Protein AF-A0A7S2SNR3-F1 (afdb_monomer)

InterPro domains:
  IPR004859 Xrn1, N-terminal [PF03159] (2-90)
  IPR027073 5'-3' exoribonuclease [PTHR12341] (1-411)
  IPR041412 Xrn1, helical domain [PF17846] (142-228)
  IPR041412 Xrn1, helical domain [PF17846] (236-415)

Foldseek 3Di:
DVVLVVVVVVVVQCLQFPPVCLQVFPKDKDDDPLADDDPLLVVLQVLVVCCVPPPPDDLPDAAEAEDDDPCNLLLQLLSVRQHYKYKYFPPPPDDDDDDDDDDDPVPDDPVRMDMDTSNVVLVVLCVLLVVQCPVVVAVADDDSSLSSLLLSLLVVLLDDPFDAHALLHHVVVVNSVVLVVLCSVCCRVLSDGQDDQLDGPLVSVLVSLVVSLVCVLVSQLVVCVVVVNVQSNDPVRVQQVCCCVFVVDHPVVVVVLVVLLLLNVLSSSQVSCCSNPRGQAQPDGRQGLHHHHSVSSPPRPPRDYDYDRDDHAFPQLVCLQPDALVVLVVHAPLSSCLCPPPPRLQVQQRDPDWDWACSPPDDRVNTRTDGHHGDPVSSVVSVVPDPCVPRPDPVNVVSRHRDDMDMDTRPNPDDRVVVVVVVVPDD

Radius of gyration: 25.83 Å; Cα contacts (8 Å, |Δi|>4): 485; chains: 1; bounding box: 55×64×87 Å

pLDDT: mean 90.7, std 10.76, range [38.12, 98.06]

Organism: NCBI:txid1034831

Solvent-accessible surface area (backbone atoms only — not comparable to full-atom values): 25381 Å² total; per-residue (Å²): 105,75,66,52,55,50,48,56,54,49,50,54,50,39,34,55,61,35,66,68,38,16,77,67,52,48,72,42,77,48,74,45,93,44,31,87,70,56,72,67,56,51,52,51,48,48,52,57,50,40,66,75,70,41,90,83,62,50,91,79,54,73,48,74,48,77,58,87,62,72,62,57,58,47,49,52,56,68,67,69,56,64,42,33,31,38,36,30,71,61,76,78,81,78,86,63,101,76,70,78,77,82,76,59,76,94,69,67,53,78,88,48,47,46,77,48,54,49,47,57,53,54,49,51,54,51,61,74,52,50,80,55,67,39,70,92,83,32,91,63,84,86,51,68,70,55,52,48,51,35,49,46,55,56,49,50,56,50,43,51,98,75,49,61,33,33,84,77,41,38,72,93,80,43,37,60,59,52,51,53,51,52,50,62,69,40,37,77,76,59,73,52,69,44,43,61,82,50,45,70,39,38,69,49,42,34,56,54,38,52,63,61,31,70,50,39,58,61,42,34,34,51,48,11,60,75,72,69,33,68,52,38,32,32,87,91,37,22,66,48,47,45,39,34,74,77,72,69,37,59,79,84,49,54,66,58,56,52,47,47,41,50,47,50,54,40,46,54,40,45,52,34,26,34,64,73,75,33,84,52,37,58,72,70,74,60,96,59,91,64,50,55,57,52,80,65,52,57,84,50,72,79,68,81,78,87,72,65,45,70,65,76,70,42,60,59,55,45,48,63,76,68,53,56,53,94,55,30,84,82,46,58,70,77,64,27,43,39,38,69,35,85,85,30,96,47,22,82,59,41,63,95,74,73,58,72,41,42,86,88,49,90,50,77,92,64,29,49,71,62,68,63,80,77,57,61,69,60,50,53,58,58,54,71,72,54,56,63,85,77,75,38,53,76,68,58,55,59,67,37,45,78,51,68,71,46,80,45,72,23,63,71,83,67,72,44,62,74,55,54,57,52,62,73,67,58,134

Sequence (427 aa):
HKLSLAFVKWIDFKCKNDPFWRSNGAQVIFSGPDVPGEGEHKVMEYVRRARETDEDWSPRLRHVFYGLDADLIMLSLVTHEKNFMLLREKMSVRHGRGGKAPKDPGNYGREDFELLEISLLRKMLSLQFKDLENPEKYTFKLELERLIDDFVFICMLIGNDFLPHLPHLDIADGSLNLMMTTYKDLLPVMGGYLTDKTSIHLPRFELFIREIARYEEAYWARRGREEKDPMLADPETYKDHYYQTKLGWAPEQQAERRALVRDYIAGLYWVLEYYHYGVGSWDWYFPHLYAPLATDLVDLAEIDVDFNRGTPFTPLMQLLSVLPAQSGQLLPAPYRELMTDELSPLARFYPGDFETDLNGKRNSWESVVRIPFLDEEAMMSALDLIDHKRELTPQERLRNLPGREHSFVPDSSAAPEEEQRKSSASP

Nearest PDB structures (foldseek):
  7opk-assembly1_A  TM=9.231E-01  e=7.416E-33  Thermochaetoides thermophila DSM 1495
  9exs-assembly1_B  TM=9.326E-01  e=1.822E-32  Thermochaetoides thermophila
  3fqd-assembly1_A  TM=8.651E-01  e=4.858E-33  Schizosaccharomyces pombe
  5fir-assembly4_G  TM=9.047E-01  e=8.653E-31  Caenorhabditis elegans
  2y35-assembly1_A  TM=9.178E-01  e=4.567E-29  Drosophila melanogaster

Secondary structure (DSSP, 8-state):
-HHHHHHHHHHHHHHHH-HHHHHTT--EEE--TTSSS-HHHHHHHHHHHHHHH-TT--TT--EEEE-S-SHHHHHHHHTT-SSEEEEEE------STTPPPPPPGGG--GGGEEEEEHHHHHHHHHHHTGGGG-TTT--PPP-HHHHHHHHHHHHHHH--SSSPPPTT--GGGTHHHHHHHHHHHHHHHHTS-SEETTEE-HHHHHHHHHHHGGGHHHHHHHHHHHHT-HHHH-TTTHHHHHHHHHH---TT-HHHHHHHHHHHHHHHHHHHHHHHTS-S-SS-----SSPPPGGG---GGG---------PPPHHHHHHHH--GGGGGGS-HHHHHHHH-TTSTTGGGS-SS-EEE-TT-SSGGGSEEE-PPP-HHHHHHHHHTS-TTTTS-HHHHHHTS----EEE---SSS--HHHHHHHTT--

Mean predicted aligned error: 6.42 Å

Structure (mmCIF, N/CA/C/O backbone):
data_AF-A0A7S2SNR3-F1
#
_entry.id   AF-A0A7S2SNR3-F1
#
loop_
_atom_site.group_PDB
_atom_site.id
_atom_site.type_symbol
_atom_site.label_atom_id
_atom_site.label_alt_id
_atom_site.label_comp_id
_atom_site.label_asym_id
_atom_site.label_entity_id
_atom_site.label_seq_id
_atom_site.pdbx_PDB_ins_code
_atom_site.Cartn_x
_atom_site.Cartn_y
_atom_site.Cartn_z
_atom_site.occupancy
_atom_site.B_iso_or_equiv
_atom_site.auth_seq_id
_atom_site.auth_comp_id
_atom_site.auth_asym_id
_atom_site.auth_atom_id
_atom_site.pdbx_PDB_model_num
ATOM 1 N N . HIS A 1 1 ? -13.025 -7.528 19.285 1.00 84.44 1 HIS A N 1
ATOM 2 C CA . HIS A 1 1 ? -14.145 -7.350 20.242 1.00 84.44 1 HIS A CA 1
ATOM 3 C C . HIS A 1 1 ? -13.712 -7.218 21.708 1.00 84.44 1 HIS A C 1
ATOM 5 O O . HIS A 1 1 ? -13.849 -6.128 22.243 1.00 84.44 1 HIS A O 1
ATOM 11 N N . LYS A 1 2 ? -13.182 -8.262 22.383 1.00 91.19 2 LYS A N 1
ATOM 12 C CA . LYS A 1 2 ? -12.791 -8.165 23.815 1.00 91.19 2 LYS A CA 1
ATOM 13 C C . LYS A 1 2 ? -11.826 -7.002 24.089 1.00 91.19 2 LYS A C 1
ATOM 15 O O . LYS A 1 2 ? -12.034 -6.250 25.034 1.00 91.19 2 LYS A O 1
ATOM 20 N N . LEU A 1 3 ? -10.824 -6.843 23.223 1.00 93.44 3 LEU A N 1
ATOM 21 C CA . LEU A 1 3 ? -9.868 -5.740 23.287 1.00 93.44 3 LEU A CA 1
ATOM 22 C C . LEU A 1 3 ? -10.548 -4.372 23.098 1.00 93.44 3 LEU A C 1
ATOM 24 O O . LEU A 1 3 ? -10.336 -3.485 23.914 1.00 93.44 3 LEU A O 1
ATOM 28 N N . SER A 1 4 ? -11.433 -4.226 22.104 1.00 93.62 4 SER A N 1
ATOM 29 C CA . SER A 1 4 ? -12.204 -2.992 21.871 1.00 93.62 4 SER A CA 1
ATOM 30 C C . SER A 1 4 ? -13.015 -2.574 23.104 1.00 93.62 4 SER A C 1
ATOM 32 O O . SER A 1 4 ? -12.967 -1.425 23.527 1.00 93.62 4 SER A O 1
ATOM 34 N N . LEU A 1 5 ? -13.707 -3.527 23.736 1.00 92.50 5 LEU A N 1
ATOM 35 C CA . LEU A 1 5 ? -14.449 -3.303 24.982 1.00 92.50 5 LEU A CA 1
ATOM 36 C C . LEU A 1 5 ? -13.543 -2.872 26.139 1.00 92.50 5 LEU A C 1
ATOM 38 O O . LEU A 1 5 ? -13.933 -2.018 26.934 1.00 92.50 5 LEU A O 1
ATOM 42 N N . ALA A 1 6 ? -12.360 -3.478 26.257 1.00 96.19 6 ALA A N 1
ATOM 43 C CA . ALA A 1 6 ? -11.388 -3.104 27.276 1.00 96.19 6 ALA A CA 1
ATOM 44 C C . ALA A 1 6 ? -10.879 -1.672 27.057 1.00 96.19 6 ALA A C 1
ATOM 46 O O . ALA A 1 6 ? -10.858 -0.903 28.014 1.00 96.19 6 ALA A O 1
ATOM 47 N N . PHE A 1 7 ? -10.564 -1.292 25.814 1.00 96.31 7 PHE A N 1
ATOM 48 C CA . PHE A 1 7 ? -10.164 0.075 25.470 1.00 96.31 7 PHE A CA 1
ATOM 49 C C . PHE A 1 7 ? -11.259 1.091 25.770 1.00 96.31 7 PHE A C 1
ATOM 51 O O . PHE A 1 7 ? -10.988 2.059 26.467 1.00 96.31 7 PHE A O 1
ATOM 58 N N . VAL A 1 8 ? -12.498 0.852 25.337 1.00 95.62 8 VAL A N 1
ATOM 59 C CA . VAL A 1 8 ? -13.622 1.762 25.613 1.00 95.62 8 VAL A CA 1
ATOM 60 C C . VAL A 1 8 ? -13.797 1.988 27.118 1.00 95.62 8 VAL A C 1
ATOM 62 O O . VAL A 1 8 ? -13.916 3.128 27.559 1.00 95.62 8 VAL A O 1
ATOM 65 N N . LYS A 1 9 ? -13.749 0.920 27.925 1.00 96.12 9 LYS A N 1
ATOM 66 C CA . LYS A 1 9 ? -13.836 1.029 29.392 1.00 96.12 9 LYS A CA 1
ATOM 67 C C . LYS A 1 9 ? -12.638 1.757 29.997 1.00 96.12 9 LYS A C 1
ATOM 69 O O . LYS A 1 9 ? -12.800 2.516 30.945 1.00 96.12 9 LYS A O 1
ATOM 74 N N . TRP A 1 10 ? -11.441 1.502 29.480 1.00 96.31 10 TRP A N 1
ATOM 75 C CA . TRP A 1 10 ? -10.216 2.123 29.967 1.00 96.31 10 TRP A CA 1
ATOM 76 C C . TRP A 1 10 ? -10.160 3.619 29.636 1.00 96.31 10 TRP A C 1
ATOM 78 O O . TRP A 1 10 ? -9.811 4.411 30.507 1.00 96.31 10 TRP A O 1
ATOM 88 N N . ILE A 1 11 ? -10.569 4.014 28.427 1.00 95.75 11 ILE A N 1
ATOM 89 C CA . ILE A 1 11 ? -10.675 5.417 28.006 1.00 95.75 11 ILE A CA 1
ATOM 90 C C . ILE A 1 11 ? -11.712 6.141 28.869 1.00 95.75 11 ILE A C 1
ATOM 92 O O . ILE A 1 11 ? -11.394 7.179 29.440 1.00 95.75 11 ILE A O 1
ATOM 96 N N . ASP A 1 12 ? -12.907 5.568 29.051 1.00 94.06 12 ASP A N 1
ATOM 97 C CA . ASP A 1 12 ? -13.941 6.137 29.930 1.00 94.06 12 ASP A CA 1
ATOM 98 C C . ASP A 1 12 ? -13.426 6.327 31.368 1.00 94.06 12 ASP A C 1
ATOM 100 O O . ASP A 1 12 ? -13.570 7.398 31.961 1.00 94.06 12 ASP A O 1
ATOM 104 N N . PHE A 1 13 ? -12.733 5.319 31.908 1.00 94.12 13 PHE A N 1
ATOM 105 C CA . PHE A 1 13 ? -12.091 5.416 33.216 1.00 94.12 13 PHE A CA 1
ATOM 106 C C . PHE A 1 13 ? -11.055 6.550 33.271 1.00 94.12 13 PHE A C 1
ATOM 108 O O . PHE A 1 13 ? -11.032 7.305 34.247 1.00 94.12 13 PHE A O 1
ATOM 115 N N . LYS A 1 14 ? -10.221 6.700 32.235 1.00 93.44 14 LYS A N 1
ATOM 116 C CA . LYS A 1 14 ? -9.217 7.768 32.132 1.00 93.44 14 LYS A CA 1
ATOM 117 C C . LYS A 1 14 ? -9.850 9.153 32.044 1.00 93.44 14 LYS A C 1
ATOM 119 O O . LYS A 1 14 ? -9.455 10.029 32.806 1.00 93.44 14 LYS A O 1
ATOM 124 N N . CYS A 1 15 ? -10.877 9.337 31.219 1.00 91.75 15 CYS A N 1
ATOM 125 C CA . CYS A 1 15 ? -11.609 10.601 31.118 1.00 91.75 15 CYS A CA 1
ATOM 126 C C . CYS A 1 15 ? -12.221 11.039 32.462 1.00 91.75 15 CYS A C 1
ATOM 128 O O . CYS A 1 15 ? -12.298 12.236 32.733 1.00 91.75 15 CYS A O 1
ATOM 130 N N . LYS A 1 16 ? -12.623 10.093 33.322 1.0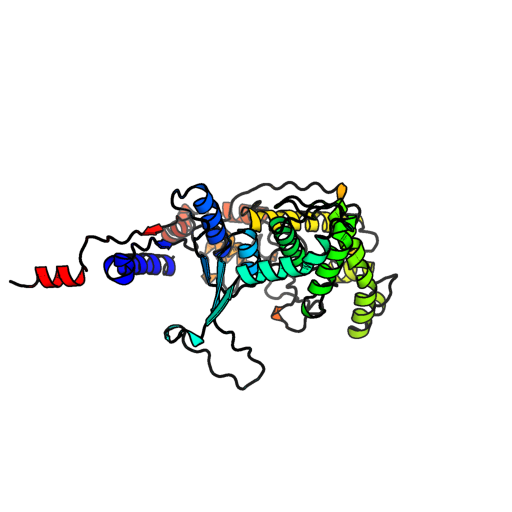0 89.38 16 LYS A N 1
ATOM 131 C CA . LYS A 1 16 ? -13.212 10.380 34.644 1.00 89.38 16 LYS A CA 1
ATOM 132 C C . LYS A 1 16 ? -12.176 10.636 35.740 1.00 89.38 16 LYS A C 1
ATOM 134 O O . LYS A 1 16 ? -12.384 11.506 36.591 1.00 89.38 16 LYS A O 1
ATOM 139 N N . ASN A 1 17 ? -11.071 9.892 35.728 1.00 90.12 17 ASN A N 1
ATOM 140 C CA . ASN A 1 17 ? -10.159 9.807 36.873 1.00 90.12 17 ASN A CA 1
ATOM 141 C C . ASN A 1 17 ? -8.778 10.430 36.642 1.00 90.12 17 ASN A C 1
ATOM 143 O O . ASN A 1 17 ? -8.084 10.698 37.616 1.00 90.12 17 ASN A O 1
ATOM 147 N N . ASP A 1 18 ? -8.356 10.669 35.397 1.00 90.75 18 ASP A N 1
ATOM 148 C CA . ASP A 1 18 ? -7.027 11.208 35.098 1.00 90.75 18 ASP A CA 1
ATOM 149 C C . ASP A 1 18 ? -7.038 12.755 35.101 1.00 90.75 18 ASP A C 1
ATOM 151 O O . ASP A 1 18 ? -7.660 13.370 34.224 1.00 90.75 18 ASP A O 1
ATOM 155 N N . PRO A 1 19 ? -6.360 13.427 36.059 1.00 89.81 19 PRO A N 1
ATOM 156 C CA . PRO A 1 19 ? -6.393 14.886 36.165 1.00 89.81 19 PRO A CA 1
ATOM 157 C C . PRO A 1 19 ? -5.798 15.590 34.945 1.00 89.81 19 PRO A C 1
ATOM 159 O O . PRO A 1 19 ? -6.198 16.712 34.628 1.00 89.81 19 PRO A O 1
ATOM 162 N N . PHE A 1 20 ? -4.861 14.950 34.238 1.00 89.19 20 PHE A N 1
ATOM 163 C CA . PHE A 1 20 ? -4.236 15.538 33.057 1.00 89.19 20 PHE A CA 1
ATOM 164 C C . PHE A 1 20 ? -5.219 15.590 31.884 1.00 89.19 20 PHE A C 1
ATOM 166 O O . PHE A 1 20 ? -5.322 16.615 31.216 1.00 89.19 20 PHE A O 1
ATOM 173 N N . TRP A 1 21 ? -5.997 14.526 31.675 1.00 90.75 21 TRP A N 1
ATOM 174 C CA . TRP A 1 21 ? -6.984 14.465 30.591 1.00 90.75 21 TRP A CA 1
ATOM 175 C C . TRP A 1 21 ? -8.111 15.475 30.813 1.00 90.75 21 TRP A C 1
ATOM 177 O O . TRP A 1 21 ? -8.549 16.142 29.879 1.00 90.75 21 TRP A O 1
ATOM 187 N N . ARG A 1 22 ? -8.527 15.641 32.071 1.00 86.38 22 ARG A N 1
ATOM 188 C CA . ARG A 1 22 ? -9.596 16.567 32.460 1.00 86.38 22 ARG A CA 1
ATOM 189 C C . ARG A 1 22 ? -9.177 18.028 32.414 1.00 86.38 22 ARG A C 1
ATOM 191 O O . ARG A 1 22 ? -9.913 18.847 31.878 1.00 86.38 22 ARG A O 1
ATOM 198 N N . SER A 1 23 ? -8.003 18.354 32.952 1.00 85.31 23 SER A N 1
ATOM 199 C CA . SER A 1 23 ? -7.525 19.744 32.997 1.00 85.31 23 SER A CA 1
ATOM 200 C C . SER A 1 23 ? -7.215 20.313 31.611 1.00 85.31 23 SER A C 1
ATOM 202 O O . SER A 1 23 ? -7.355 21.515 31.413 1.00 85.31 23 SER A O 1
ATOM 204 N N . ASN A 1 24 ? -6.857 19.459 30.647 1.00 84.44 24 ASN A N 1
ATOM 205 C CA . ASN A 1 24 ? -6.594 19.858 29.262 1.00 84.44 24 ASN A CA 1
ATOM 206 C C . ASN A 1 24 ? -7.792 19.649 28.319 1.00 84.44 24 ASN A C 1
ATOM 208 O O . ASN A 1 24 ? -7.663 19.934 27.133 1.00 84.44 24 ASN A O 1
ATOM 212 N N . GLY A 1 25 ? -8.931 19.135 28.809 1.00 84.44 25 GLY A N 1
ATOM 213 C CA . GLY A 1 25 ? -10.114 18.871 27.979 1.00 84.44 25 GLY A CA 1
ATOM 214 C C . GLY A 1 25 ? -9.835 17.937 26.796 1.00 84.44 25 GLY A C 1
ATOM 215 O O . GLY A 1 25 ? -10.341 18.168 25.704 1.00 84.44 25 GLY A O 1
ATOM 216 N N . ALA A 1 26 ? -8.994 16.916 26.988 1.00 86.38 26 ALA A N 1
ATOM 217 C CA . ALA A 1 26 ? -8.506 16.070 25.902 1.00 86.38 26 ALA A CA 1
ATOM 218 C C . ALA A 1 26 ? -9.646 15.259 25.265 1.00 86.38 26 ALA A C 1
ATOM 220 O O . ALA A 1 26 ? -10.080 14.250 25.824 1.00 86.38 26 ALA A O 1
ATOM 221 N N . GLN A 1 27 ? -10.116 15.683 24.091 1.00 90.38 27 GLN A N 1
ATOM 222 C CA . GLN A 1 27 ? -11.060 14.904 23.297 1.00 90.38 27 GLN A CA 1
ATOM 223 C C . GLN A 1 27 ? -10.370 13.648 22.765 1.00 90.38 27 GLN A C 1
ATOM 225 O O . GLN A 1 27 ? -9.281 13.712 22.195 1.00 90.38 27 GLN A O 1
ATOM 230 N N . VAL A 1 28 ? -11.008 12.497 22.960 1.00 94.06 28 VAL A N 1
ATOM 231 C CA . VAL A 1 28 ? -10.442 11.196 22.596 1.00 94.06 28 VAL A CA 1
ATOM 232 C C . VAL A 1 28 ? -11.408 10.485 21.668 1.00 94.06 28 VAL A C 1
ATOM 234 O O . VAL A 1 28 ? -12.591 10.351 21.976 1.00 94.06 28 VAL A O 1
ATOM 237 N N . ILE A 1 29 ? -10.895 10.005 20.539 1.00 95.75 29 ILE A N 1
ATOM 238 C CA . ILE A 1 29 ? -11.653 9.224 19.563 1.00 95.75 29 ILE A CA 1
ATOM 239 C C . ILE A 1 29 ? -11.056 7.822 19.509 1.00 95.75 29 ILE A C 1
ATOM 241 O O . ILE A 1 29 ? -9.844 7.652 19.397 1.00 95.75 29 ILE A O 1
ATOM 245 N N . PHE A 1 30 ? -11.913 6.810 19.604 1.00 96.94 30 PHE A N 1
ATOM 246 C CA . PHE A 1 30 ? -11.541 5.408 19.470 1.00 96.94 30 PHE A CA 1
ATOM 247 C C . PHE A 1 30 ? -12.221 4.800 18.242 1.00 96.94 30 PHE A C 1
ATOM 249 O O . PHE A 1 30 ? -13.449 4.691 18.197 1.00 96.94 30 PHE A O 1
ATOM 256 N N . SER A 1 31 ? -11.408 4.374 17.274 1.00 97.12 31 SER A N 1
ATOM 257 C CA . SER A 1 31 ? -11.841 3.692 16.052 1.00 97.12 31 SER A CA 1
ATOM 258 C C . SER A 1 31 ? -11.360 2.238 16.078 1.00 97.12 31 SER A C 1
ATOM 260 O O . SER A 1 31 ? -10.183 1.948 15.868 1.00 97.12 31 SER A O 1
ATOM 262 N N . GLY A 1 32 ? -12.266 1.319 16.424 1.00 94.81 32 GLY A N 1
ATOM 263 C CA . GLY A 1 32 ? -11.963 -0.101 16.622 1.00 94.81 32 GLY A CA 1
ATOM 264 C C . GLY A 1 32 ? -11.753 -0.897 15.323 1.00 94.81 32 GLY A C 1
ATOM 265 O O . GLY A 1 32 ? -11.912 -0.353 14.231 1.00 94.81 32 GLY A O 1
ATOM 266 N N . PRO A 1 33 ? -11.427 -2.203 15.423 1.00 93.19 33 PRO A N 1
ATOM 267 C CA . PRO A 1 33 ? -11.282 -3.099 14.266 1.00 93.19 33 PRO A CA 1
ATOM 268 C C . PRO A 1 33 ? -12.613 -3.418 13.570 1.00 93.19 33 PRO A C 1
ATOM 270 O O . PRO A 1 33 ? -12.631 -3.998 12.497 1.00 93.19 33 PRO A O 1
ATOM 273 N N . ASP A 1 34 ? -13.733 -3.100 14.212 1.00 91.06 34 ASP A N 1
ATOM 274 C CA . ASP A 1 34 ? -15.079 -3.186 13.659 1.00 91.06 34 ASP A CA 1
ATOM 275 C C . ASP A 1 34 ? -15.426 -1.985 12.764 1.00 91.06 34 ASP A C 1
ATOM 277 O O . ASP A 1 34 ? -16.389 -2.061 12.009 1.00 91.06 34 ASP A O 1
ATOM 281 N N . VAL A 1 35 ? -14.647 -0.897 12.804 1.00 95.38 35 VAL A N 1
ATOM 282 C CA . VAL A 1 35 ? -14.761 0.221 11.855 1.00 95.38 35 VAL A CA 1
ATOM 283 C C . VAL A 1 35 ? -13.854 -0.070 10.649 1.00 95.38 35 VAL A C 1
ATOM 285 O O . VAL A 1 35 ? -12.636 -0.139 10.859 1.00 95.38 35 VAL A O 1
ATOM 288 N N . PRO A 1 36 ? -14.409 -0.234 9.429 1.00 95.25 36 PRO A N 1
ATOM 289 C CA . PRO A 1 36 ? -13.635 -0.567 8.232 1.00 95.25 36 PRO A CA 1
ATOM 290 C C . PRO A 1 36 ? -12.531 0.445 7.923 1.00 95.25 36 PRO A C 1
ATOM 292 O O . PRO A 1 36 ? -12.701 1.640 8.160 1.00 95.25 36 PRO A O 1
ATOM 295 N N . GLY A 1 37 ? -11.432 -0.046 7.354 1.00 94.38 37 GLY A N 1
ATOM 296 C CA . GLY A 1 37 ? -10.263 0.751 6.986 1.00 94.38 37 GLY A CA 1
ATOM 297 C C . GLY A 1 37 ? -9.075 0.534 7.919 1.00 94.38 37 GLY A C 1
ATOM 298 O O . GLY A 1 37 ? -9.225 0.268 9.119 1.00 94.38 37 GLY A O 1
ATOM 299 N N . GLU A 1 38 ? -7.880 0.648 7.350 1.00 95.44 38 GLU A N 1
ATOM 300 C CA . GLU A 1 38 ? -6.626 0.515 8.081 1.00 95.44 38 GLU A CA 1
ATOM 301 C C . GLU A 1 38 ? -6.442 1.652 9.084 1.00 95.44 38 GLU A C 1
ATOM 303 O O . GLU A 1 38 ? -6.943 2.764 8.905 1.00 95.44 38 GLU A O 1
ATOM 308 N N . GLY A 1 39 ? -5.737 1.369 10.182 1.00 95.12 39 GLY A N 1
ATOM 309 C CA . GLY A 1 39 ? -5.590 2.322 11.282 1.00 95.12 39 GLY A CA 1
ATOM 310 C C . GLY A 1 39 ? -5.009 3.659 10.823 1.00 95.12 39 GLY A C 1
ATOM 311 O O . GLY A 1 39 ? -5.530 4.711 11.191 1.00 95.12 39 GLY A O 1
ATOM 312 N N . GLU A 1 40 ? -3.978 3.615 9.982 1.00 95.44 40 GLU A N 1
ATOM 313 C CA . GLU A 1 40 ? -3.312 4.813 9.483 1.00 95.44 40 GLU A CA 1
ATOM 314 C C . GLU A 1 40 ? -4.174 5.637 8.524 1.00 95.44 40 GLU A C 1
ATOM 316 O O . GLU A 1 40 ? -4.263 6.857 8.673 1.00 95.44 40 GLU A O 1
ATOM 321 N N . HIS A 1 41 ? -4.914 4.983 7.630 1.00 95.56 41 HIS A N 1
ATOM 322 C CA . HIS A 1 41 ? -5.812 5.668 6.709 1.00 95.56 41 HIS A CA 1
ATOM 323 C C . HIS A 1 41 ? -7.035 6.254 7.418 1.00 95.56 41 HIS A C 1
ATOM 325 O O . HIS A 1 41 ? -7.454 7.355 7.067 1.00 95.56 41 HIS A O 1
ATOM 331 N N . LYS A 1 42 ? -7.549 5.611 8.477 1.00 96.19 42 LYS A N 1
ATOM 332 C CA . LYS A 1 42 ? -8.604 6.195 9.327 1.00 96.19 42 LYS A CA 1
ATOM 333 C C . LYS A 1 42 ? -8.135 7.464 10.041 1.00 96.19 42 LYS A C 1
ATOM 335 O O . LYS A 1 42 ? -8.888 8.432 10.140 1.00 96.19 42 LYS A O 1
ATOM 340 N N . VAL A 1 43 ? -6.883 7.494 10.509 1.00 95.75 43 VAL A N 1
ATOM 341 C CA . VAL 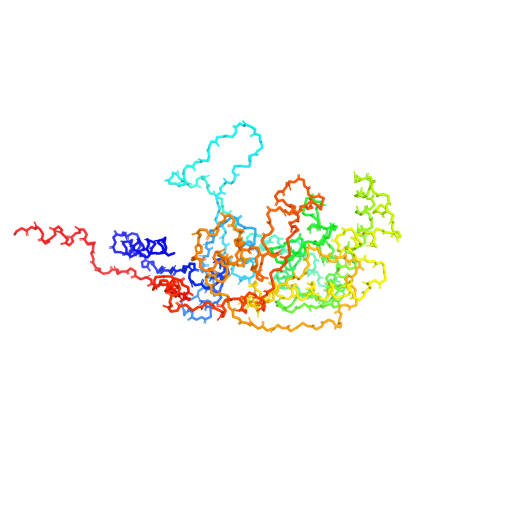A 1 43 ? -6.277 8.708 11.088 1.00 95.75 43 VAL A CA 1
ATOM 342 C C . VAL A 1 43 ? -6.144 9.803 10.029 1.00 95.75 43 VAL A C 1
ATOM 344 O O . VAL A 1 43 ? -6.505 10.951 10.285 1.00 95.75 43 VAL A O 1
ATOM 347 N N . MET A 1 44 ? -5.670 9.462 8.832 1.00 95.00 44 MET A N 1
ATOM 348 C CA . MET A 1 44 ? -5.517 10.426 7.741 1.00 95.00 44 MET A CA 1
ATOM 349 C C . MET A 1 44 ? -6.861 10.974 7.255 1.00 95.00 44 MET A C 1
ATOM 351 O O . MET A 1 44 ? -6.994 12.178 7.035 1.00 95.00 44 MET A O 1
ATOM 355 N N . GLU A 1 45 ? -7.887 10.129 7.164 1.00 94.00 45 GLU A N 1
ATOM 356 C CA . GLU A 1 45 ? -9.256 10.548 6.864 1.00 94.00 45 GLU A CA 1
ATOM 357 C C . GLU A 1 45 ? -9.794 11.500 7.935 1.00 94.00 45 GLU A C 1
ATOM 359 O O . GLU A 1 45 ? -10.365 12.540 7.601 1.00 94.00 45 GLU A O 1
ATOM 364 N N . TYR A 1 46 ? -9.552 11.202 9.217 1.00 94.12 46 TYR A N 1
ATOM 365 C CA . TYR A 1 46 ? -9.898 12.108 10.307 1.00 94.12 46 TYR A CA 1
ATOM 366 C C . TYR A 1 46 ? -9.219 13.473 10.150 1.00 94.12 46 TYR A C 1
ATOM 368 O O . TYR A 1 46 ? -9.902 14.489 10.243 1.00 94.12 46 TYR A O 1
ATOM 376 N N . VAL A 1 47 ? -7.908 13.513 9.880 1.00 93.81 47 VAL A N 1
ATOM 377 C CA . VAL A 1 47 ? -7.151 14.764 9.685 1.00 93.81 47 VAL A CA 1
ATOM 378 C C . VAL A 1 47 ? -7.722 15.579 8.523 1.00 93.81 47 VAL A C 1
ATOM 380 O O . VAL A 1 47 ? -7.952 16.778 8.679 1.00 93.81 47 VAL A O 1
ATOM 383 N N . ARG A 1 48 ? -8.003 14.941 7.379 1.00 92.69 48 ARG A N 1
ATOM 384 C CA . ARG A 1 48 ? -8.601 15.607 6.209 1.00 92.69 48 ARG A CA 1
ATOM 385 C C . ARG A 1 48 ? -9.983 16.173 6.519 1.00 92.69 48 ARG A C 1
ATOM 387 O O . ARG A 1 48 ? -10.226 17.348 6.264 1.00 92.69 48 ARG A O 1
ATOM 394 N N . ARG A 1 49 ? -10.858 15.363 7.120 1.00 92.62 49 ARG A N 1
ATOM 395 C CA . ARG A 1 49 ? -12.212 15.776 7.509 1.00 92.62 49 ARG A CA 1
ATOM 396 C C . ARG A 1 49 ? -12.172 16.921 8.517 1.00 92.62 49 ARG A C 1
ATOM 398 O O . ARG A 1 49 ? -12.827 17.935 8.310 1.00 92.62 49 ARG A O 1
ATOM 405 N N . ALA A 1 50 ? -11.383 16.783 9.581 1.00 91.94 50 ALA A N 1
ATOM 406 C CA . ALA A 1 50 ? -11.261 17.793 10.628 1.00 91.94 50 ALA A CA 1
ATOM 407 C C . ALA A 1 50 ? -10.744 19.124 10.070 1.00 91.94 50 ALA A C 1
ATOM 409 O O . ALA A 1 50 ? -11.298 20.165 10.397 1.00 91.94 50 ALA A O 1
ATOM 410 N N . ARG A 1 51 ? -9.774 19.103 9.150 1.00 91.38 51 ARG A N 1
ATOM 411 C CA . ARG A 1 51 ? -9.292 20.312 8.468 1.00 91.38 51 ARG A CA 1
ATOM 412 C C . ARG A 1 51 ? -10.390 21.101 7.746 1.00 91.38 51 ARG A C 1
ATOM 414 O O . ARG A 1 51 ? -10.266 22.317 7.616 1.00 91.38 51 ARG A O 1
ATOM 421 N N . GLU A 1 52 ? -11.421 20.426 7.249 1.00 89.88 52 GLU A N 1
ATOM 422 C CA . GLU A 1 52 ? -12.538 21.054 6.536 1.00 89.88 52 GLU A CA 1
ATOM 423 C C . GLU A 1 52 ? -13.694 21.443 7.463 1.00 89.88 52 GLU A C 1
ATOM 425 O O . GLU A 1 52 ? -14.361 22.448 7.216 1.00 89.88 52 GLU A O 1
ATOM 430 N N . THR A 1 53 ? -13.953 20.648 8.505 1.00 91.75 53 THR A N 1
ATOM 431 C CA . THR A 1 53 ? -15.166 20.774 9.329 1.00 91.75 53 THR A CA 1
ATOM 432 C C . THR A 1 53 ? -14.952 21.410 10.697 1.00 91.75 53 THR A C 1
ATOM 434 O O . THR A 1 53 ? -15.919 21.870 11.295 1.00 91.75 53 THR A O 1
ATOM 437 N N . ASP A 1 54 ? -13.734 21.368 11.237 1.00 90.25 54 ASP A N 1
ATOM 438 C CA . ASP A 1 54 ? -13.428 21.892 12.568 1.00 90.25 54 ASP A CA 1
ATOM 439 C C . ASP A 1 54 ? -13.160 23.403 12.493 1.00 90.25 54 ASP A C 1
ATOM 441 O O . ASP A 1 54 ? -12.182 23.851 11.891 1.00 90.25 54 ASP A O 1
ATOM 445 N N . GLU A 1 55 ? -14.041 24.198 13.105 1.00 89.19 55 GLU A N 1
ATOM 446 C CA . GLU A 1 55 ? -13.940 25.663 13.135 1.00 89.19 55 GLU A CA 1
ATOM 447 C C . GLU A 1 55 ? -12.689 26.150 13.886 1.00 89.19 55 GLU A C 1
ATOM 449 O O . GLU A 1 55 ? -12.178 27.236 13.595 1.00 89.19 55 GLU A O 1
ATOM 454 N N . ASP A 1 56 ? -12.159 25.335 14.803 1.00 87.31 56 ASP A N 1
ATOM 455 C CA . ASP A 1 56 ? -10.948 25.631 15.566 1.00 87.31 56 ASP A CA 1
ATOM 456 C C . ASP A 1 56 ? -9.666 25.165 14.843 1.00 87.31 56 ASP A C 1
ATOM 458 O O . ASP A 1 56 ? -8.549 25.369 15.347 1.00 87.31 56 ASP A O 1
ATOM 462 N N . TRP A 1 57 ? -9.780 24.578 13.639 1.00 91.56 57 TRP A N 1
ATOM 463 C CA . TRP A 1 57 ? -8.621 24.107 12.885 1.00 91.56 57 TRP A CA 1
ATOM 464 C C . TRP A 1 57 ? -7.668 25.254 12.541 1.00 91.56 57 TRP A C 1
ATOM 466 O O . TRP A 1 57 ? -7.969 26.178 11.782 1.00 91.56 57 TRP A O 1
ATOM 476 N N . SER A 1 58 ? -6.446 25.177 13.067 1.00 91.00 58 SER A N 1
ATOM 477 C CA . SER A 1 58 ? -5.406 26.175 12.851 1.00 91.00 58 SER A CA 1
ATOM 478 C C . SER A 1 58 ? -4.211 25.584 12.103 1.00 91.00 58 SER A C 1
ATOM 480 O O . SER A 1 58 ? -3.689 24.558 12.527 1.00 91.00 58 SER A O 1
ATOM 482 N N . PRO A 1 59 ? -3.612 26.298 11.130 1.00 86.69 59 PRO A N 1
ATOM 483 C CA . PRO A 1 59 ? -2.329 25.910 10.524 1.00 86.69 59 PRO A CA 1
ATOM 484 C C . PRO A 1 59 ? -1.146 25.814 11.511 1.00 86.69 59 PRO A C 1
ATOM 486 O O . PRO A 1 59 ? -0.032 25.456 11.126 1.00 86.69 59 PRO A O 1
ATOM 489 N N . ARG A 1 60 ? -1.348 26.217 12.775 1.00 90.12 60 ARG A N 1
ATOM 490 C CA . ARG A 1 60 ? -0.381 26.094 13.877 1.00 90.12 60 ARG A CA 1
ATOM 491 C C . ARG A 1 60 ? -0.567 24.824 14.710 1.00 90.12 60 ARG A C 1
ATOM 493 O O . ARG A 1 60 ? 0.264 24.583 15.588 1.00 90.12 60 ARG A O 1
ATOM 500 N N . LEU A 1 61 ? -1.624 24.046 14.456 1.00 92.75 61 LEU A N 1
ATOM 501 C CA . LEU A 1 61 ? -1.814 22.727 15.051 1.00 92.75 61 LEU A CA 1
ATOM 502 C C . LEU A 1 61 ? -0.574 21.877 14.791 1.00 92.75 61 LEU A C 1
ATOM 504 O O . LEU A 1 61 ? 0.061 21.988 13.740 1.00 92.75 61 LEU A O 1
ATOM 508 N N . ARG A 1 62 ? -0.204 21.088 15.800 1.00 94.81 62 ARG A N 1
ATOM 509 C CA . ARG A 1 62 ? 0.919 20.158 15.734 1.00 94.81 62 ARG A CA 1
ATOM 510 C C . ARG A 1 62 ? 0.373 18.751 15.800 1.00 94.81 62 ARG A C 1
ATOM 512 O O . ARG A 1 62 ? -0.215 18.372 16.810 1.00 94.81 62 ARG A O 1
ATOM 519 N N . HIS A 1 63 ? 0.621 17.998 14.747 1.00 95.50 63 HIS A N 1
ATOM 520 C CA . HIS A 1 63 ? 0.220 16.608 14.634 1.00 95.50 63 HIS A CA 1
ATOM 521 C C . HIS A 1 63 ? 1.400 15.730 15.031 1.00 95.50 63 HIS A C 1
ATOM 523 O O . HIS A 1 63 ? 2.526 15.948 14.578 1.00 95.50 63 HIS A O 1
ATOM 529 N N . VAL A 1 64 ? 1.150 14.759 15.903 1.00 96.81 64 VAL A N 1
ATOM 530 C CA . VAL A 1 64 ? 2.116 13.714 16.254 1.00 96.81 64 VAL A CA 1
ATOM 531 C C . VAL A 1 64 ? 1.462 12.390 15.921 1.00 96.81 64 VAL A C 1
ATOM 533 O O . VAL A 1 64 ? 0.440 12.049 16.514 1.00 96.81 64 VAL A O 1
ATOM 536 N N . PHE A 1 65 ? 2.049 11.654 14.987 1.00 96.69 65 PHE A N 1
ATOM 537 C CA . PHE A 1 65 ? 1.533 10.367 14.557 1.00 96.69 65 PHE A CA 1
ATOM 538 C C . PHE A 1 65 ? 2.505 9.264 14.966 1.00 96.69 65 PHE A C 1
ATOM 540 O O . PHE A 1 65 ? 3.684 9.291 14.619 1.00 96.69 65 PHE A O 1
ATOM 547 N N . TYR A 1 66 ? 2.024 8.331 15.783 1.00 95.81 66 TYR A N 1
ATOM 548 C CA . TYR A 1 66 ? 2.822 7.214 16.263 1.00 95.81 66 TYR A CA 1
ATOM 549 C C . TYR A 1 66 ? 2.663 5.991 15.360 1.00 95.81 66 TYR A C 1
ATOM 551 O O . TYR A 1 66 ? 1.538 5.559 15.111 1.00 95.81 66 TYR A O 1
ATOM 559 N N . GLY A 1 67 ? 3.789 5.408 14.953 1.00 92.62 67 GLY A N 1
ATOM 560 C CA . GLY A 1 67 ? 3.843 4.122 14.265 1.00 92.62 67 GLY A CA 1
ATOM 561 C C . GLY A 1 67 ? 5.236 3.814 13.716 1.00 92.62 67 GLY A C 1
ATOM 562 O O . GLY A 1 67 ? 6.141 4.650 13.774 1.00 92.62 67 GLY A O 1
ATOM 563 N N . LEU A 1 68 ? 5.432 2.579 13.253 1.00 88.62 68 LEU A N 1
ATOM 564 C CA . LEU A 1 68 ? 6.736 2.078 12.795 1.00 88.62 68 LEU A CA 1
ATOM 565 C C . LEU A 1 68 ? 6.854 2.006 11.269 1.00 88.62 68 LEU A C 1
ATOM 567 O O . LEU A 1 68 ? 7.979 1.895 10.766 1.00 88.62 68 LEU A O 1
ATOM 571 N N . ASP A 1 69 ? 5.723 2.093 10.576 1.00 89.81 69 ASP A N 1
ATOM 572 C CA . ASP A 1 69 ? 5.607 1.846 9.145 1.00 89.81 69 ASP A CA 1
ATOM 573 C C . ASP A 1 69 ? 6.174 3.015 8.333 1.00 89.81 69 ASP A C 1
ATOM 575 O O . ASP A 1 69 ? 6.160 4.178 8.757 1.00 89.81 69 ASP A O 1
ATOM 579 N N . ALA A 1 70 ? 6.750 2.694 7.175 1.00 88.44 70 ALA A N 1
ATOM 580 C CA . ALA A 1 70 ? 7.374 3.686 6.304 1.00 88.44 70 ALA A CA 1
ATOM 581 C C . ALA A 1 70 ? 6.328 4.581 5.620 1.00 88.44 70 ALA A C 1
ATOM 583 O O . ALA A 1 70 ? 6.575 5.776 5.433 1.00 88.44 70 ALA A O 1
ATOM 584 N N . ASP A 1 71 ? 5.152 4.024 5.330 1.00 91.12 71 ASP A N 1
ATOM 585 C CA . ASP A 1 71 ? 4.023 4.676 4.664 1.00 91.12 71 ASP A CA 1
ATOM 586 C C . ASP A 1 71 ? 3.547 5.911 5.433 1.00 91.12 71 ASP A C 1
ATOM 588 O O . ASP A 1 71 ? 3.183 6.925 4.835 1.00 91.12 71 ASP A O 1
ATOM 592 N N . LEU A 1 72 ? 3.713 5.922 6.760 1.00 95.19 72 LEU A N 1
ATOM 593 C CA . LEU A 1 72 ? 3.418 7.078 7.606 1.00 95.19 72 LEU A CA 1
ATOM 594 C C . LEU A 1 72 ? 4.184 8.339 7.196 1.00 95.19 72 LEU A C 1
ATOM 596 O O . LEU A 1 72 ? 3.668 9.444 7.371 1.00 95.19 72 LEU A O 1
ATOM 600 N N . ILE A 1 73 ? 5.398 8.210 6.648 1.00 95.50 73 ILE A N 1
ATOM 601 C CA . ILE A 1 73 ? 6.164 9.354 6.127 1.00 95.50 73 ILE A CA 1
ATOM 602 C C . ILE A 1 73 ? 5.424 9.963 4.937 1.00 95.50 73 ILE A C 1
ATOM 604 O O . ILE A 1 73 ? 5.236 11.180 4.886 1.00 95.50 73 ILE A O 1
ATOM 608 N N . MET A 1 74 ? 4.977 9.114 4.014 1.00 95.69 74 MET A N 1
ATOM 609 C CA . MET A 1 74 ? 4.296 9.515 2.788 1.00 95.69 74 MET A CA 1
ATOM 610 C C . MET A 1 74 ? 2.907 10.075 3.093 1.00 95.69 74 MET A C 1
ATOM 612 O O . MET A 1 74 ? 2.590 11.185 2.670 1.00 95.69 74 MET A O 1
ATOM 616 N N . LEU A 1 75 ? 2.124 9.385 3.923 1.00 96.00 75 LEU A N 1
ATOM 617 C CA . LEU A 1 75 ? 0.812 9.848 4.367 1.00 96.00 75 LEU A CA 1
ATOM 618 C C . LEU A 1 75 ? 0.903 11.212 5.062 1.00 96.00 75 LEU A C 1
ATOM 620 O O . LEU A 1 75 ? 0.131 12.120 4.759 1.00 96.00 75 LEU A O 1
ATOM 624 N N . SER A 1 76 ? 1.901 11.406 5.932 1.00 96.25 76 SER A N 1
ATOM 625 C CA . SER A 1 76 ? 2.124 12.695 6.600 1.00 96.25 76 SER A CA 1
ATOM 626 C C . SER A 1 76 ? 2.482 13.812 5.620 1.00 96.25 76 SER A C 1
ATOM 628 O O . SER A 1 76 ? 2.029 14.944 5.795 1.00 96.25 76 SER A O 1
ATOM 630 N N . LEU A 1 77 ? 3.283 13.520 4.591 1.00 96.75 77 LEU A N 1
ATOM 631 C CA . LEU A 1 77 ? 3.633 14.479 3.542 1.00 96.75 77 LEU A CA 1
ATOM 632 C C . LEU A 1 77 ? 2.400 14.913 2.734 1.00 96.75 77 LEU A C 1
ATOM 634 O O . LEU A 1 77 ? 2.212 16.118 2.547 1.00 96.75 77 LEU A O 1
ATOM 638 N N . VAL A 1 78 ? 1.549 13.954 2.352 1.00 95.31 78 VAL A N 1
ATOM 639 C CA . VAL A 1 78 ? 0.309 14.158 1.576 1.00 95.31 78 VAL A CA 1
ATOM 640 C C . VAL A 1 78 ? -0.743 14.979 2.331 1.00 95.31 78 VAL A C 1
ATOM 642 O O . VAL A 1 78 ? -1.578 15.642 1.718 1.00 95.31 78 VAL A O 1
ATOM 645 N N . THR A 1 79 ? -0.704 15.031 3.668 1.00 94.12 79 THR A N 1
ATOM 646 C CA . THR A 1 79 ? -1.594 15.946 4.416 1.00 94.12 79 THR A CA 1
ATOM 647 C C . THR A 1 79 ? -1.332 17.427 4.107 1.00 94.12 79 THR A C 1
ATOM 649 O O . THR A 1 79 ? -2.206 18.276 4.308 1.00 94.12 79 THR A O 1
ATOM 652 N N . HIS A 1 80 ? -0.117 17.752 3.651 1.00 94.19 80 HIS A N 1
ATOM 653 C CA . HIS A 1 80 ? 0.421 19.109 3.526 1.00 94.19 80 HIS A CA 1
ATOM 654 C C . HIS A 1 80 ? 0.398 19.935 4.826 1.00 94.19 80 HIS A C 1
ATOM 656 O O . HIS A 1 80 ? 0.551 21.162 4.804 1.00 94.19 80 HIS A O 1
ATOM 662 N N . GLU A 1 81 ? 0.245 19.284 5.979 1.00 93.69 81 GLU A N 1
ATOM 663 C CA . GLU A 1 81 ? 0.292 19.942 7.277 1.00 93.69 81 GLU A CA 1
ATOM 664 C C . GLU A 1 81 ? 1.730 20.352 7.620 1.00 93.69 81 GLU A C 1
ATOM 666 O O . GLU A 1 81 ? 2.683 19.573 7.551 1.00 93.69 81 GLU A O 1
ATOM 671 N N . LYS A 1 82 ? 1.908 21.618 8.009 1.00 90.69 82 LYS A N 1
ATOM 672 C CA . LYS A 1 82 ? 3.248 22.199 8.200 1.00 90.69 82 LYS A CA 1
ATOM 673 C C . LYS A 1 82 ? 3.950 21.695 9.455 1.00 90.69 82 LYS A C 1
ATOM 675 O O . LYS A 1 82 ? 5.177 21.627 9.467 1.00 90.69 82 LYS A O 1
ATOM 680 N N . ASN A 1 83 ? 3.192 21.379 10.505 1.00 94.62 83 ASN A N 1
ATOM 681 C CA . ASN A 1 83 ? 3.737 20.922 11.782 1.00 94.62 83 ASN A CA 1
ATOM 682 C C . ASN A 1 83 ? 3.299 19.479 12.042 1.00 94.62 83 ASN A C 1
ATOM 684 O O . ASN A 1 83 ? 2.435 19.220 12.877 1.00 94.62 83 ASN A O 1
ATOM 688 N N . PHE A 1 84 ? 3.902 18.550 11.308 1.00 96.19 84 PHE A N 1
ATOM 689 C CA . PHE A 1 84 ? 3.651 17.122 11.449 1.00 96.19 84 PHE A CA 1
ATOM 690 C C . PHE A 1 84 ? 4.929 16.411 11.908 1.00 96.19 84 PHE A C 1
ATOM 692 O O . PHE A 1 84 ? 6.025 16.697 11.415 1.00 96.19 84 PHE A O 1
ATOM 699 N N . MET A 1 85 ? 4.800 15.512 12.878 1.00 96.69 85 MET A N 1
ATOM 700 C CA . MET A 1 85 ? 5.896 14.722 13.431 1.00 96.69 85 MET A CA 1
ATOM 701 C C . MET A 1 85 ? 5.495 13.254 13.498 1.00 96.69 85 MET A C 1
ATOM 703 O O . MET A 1 85 ? 4.376 12.943 13.901 1.00 96.69 85 MET A O 1
ATOM 707 N N . LEU A 1 86 ? 6.425 12.359 13.172 1.00 97.06 86 LEU A N 1
ATOM 708 C CA . LEU A 1 86 ? 6.274 10.941 13.476 1.00 97.06 86 LEU A CA 1
ATOM 709 C C . LEU A 1 86 ? 7.002 10.607 14.768 1.00 97.06 86 LEU A C 1
ATOM 711 O O . LEU A 1 86 ? 8.141 11.030 14.965 1.00 97.06 86 LEU A O 1
ATOM 715 N N . LEU A 1 87 ? 6.348 9.836 15.627 1.00 95.38 87 LEU A N 1
ATOM 716 C CA . LEU A 1 87 ? 6.927 9.284 16.843 1.00 95.38 87 LEU A CA 1
ATOM 717 C C . LEU A 1 87 ? 7.068 7.775 16.671 1.00 95.38 87 LEU A C 1
ATOM 719 O O . LEU A 1 87 ? 6.092 7.084 16.397 1.00 95.38 87 LEU A O 1
ATOM 723 N N . ARG A 1 88 ? 8.269 7.251 16.886 1.00 92.19 88 ARG A N 1
ATOM 724 C CA . ARG A 1 88 ? 8.530 5.813 16.798 1.00 92.19 88 ARG A CA 1
ATOM 725 C C . ARG A 1 88 ? 9.463 5.358 17.894 1.00 92.19 88 ARG A C 1
ATOM 727 O O . ARG A 1 88 ? 10.215 6.146 18.460 1.00 92.19 88 ARG A O 1
ATOM 734 N N . GLU A 1 89 ? 9.429 4.073 18.181 1.00 88.88 89 GLU A N 1
ATOM 735 C CA . GLU A 1 89 ? 10.389 3.456 19.085 1.00 88.88 89 GLU A CA 1
ATOM 736 C C . GLU A 1 89 ? 11.753 3.342 18.398 1.00 88.88 89 GLU A C 1
ATOM 738 O O . GLU A 1 89 ? 11.848 3.097 17.187 1.00 88.88 89 GLU A O 1
ATOM 743 N N . LYS A 1 90 ? 12.825 3.496 19.182 1.00 84.62 90 LYS A N 1
ATOM 744 C CA . LYS A 1 90 ? 14.184 3.222 18.726 1.00 84.62 90 LYS A CA 1
ATOM 745 C C . LYS A 1 90 ? 14.298 1.747 18.397 1.00 84.62 90 LYS A C 1
ATOM 747 O O . LYS A 1 90 ? 14.374 0.888 19.277 1.00 84.62 90 LYS A O 1
ATOM 752 N N . MET A 1 91 ? 14.375 1.455 17.107 1.00 66.38 91 MET A N 1
ATOM 753 C CA . MET A 1 91 ? 14.646 0.106 16.647 1.00 66.38 91 MET A CA 1
ATOM 754 C C . MET A 1 91 ? 16.093 -0.232 16.996 1.00 66.38 91 MET A C 1
ATOM 756 O O . MET A 1 91 ? 17.033 0.251 16.368 1.00 66.38 91 MET A O 1
ATOM 760 N N . SER A 1 92 ? 16.297 -1.084 18.001 1.00 58.22 92 SER A N 1
ATOM 761 C CA . SER A 1 92 ? 17.600 -1.722 18.183 1.00 58.22 92 SER A CA 1
ATOM 762 C C . SER A 1 92 ? 17.841 -2.646 16.985 1.00 58.22 92 SER A C 1
ATOM 764 O O . SER A 1 92 ? 17.312 -3.754 16.921 1.00 58.22 92 SER A O 1
ATOM 766 N N . VAL A 1 93 ? 18.574 -2.166 15.978 1.00 50.12 93 VAL A N 1
ATOM 767 C CA . VAL A 1 93 ? 18.870 -2.943 14.770 1.00 50.12 93 VAL A CA 1
ATOM 768 C C . VAL A 1 93 ? 19.696 -4.169 15.181 1.00 50.12 93 VAL A C 1
ATOM 770 O O . VAL A 1 93 ? 20.882 -4.073 15.499 1.00 50.12 93 VAL A O 1
ATOM 773 N N . ARG A 1 94 ? 19.051 -5.339 15.232 1.00 55.62 94 ARG A N 1
ATOM 774 C CA . ARG A 1 94 ? 19.648 -6.612 15.656 1.00 55.62 94 ARG A CA 1
ATOM 775 C C . ARG A 1 94 ? 20.566 -7.175 14.569 1.00 55.62 94 ARG A C 1
ATOM 777 O O . ARG A 1 94 ? 20.158 -8.035 13.800 1.00 55.62 94 ARG A O 1
ATOM 784 N N . HIS A 1 95 ? 21.830 -6.768 14.551 1.00 41.06 95 HIS A N 1
ATOM 785 C CA . HIS A 1 95 ? 22.867 -7.513 13.833 1.00 41.06 95 HIS A CA 1
ATOM 786 C C . HIS A 1 95 ? 23.606 -8.447 14.811 1.00 41.06 95 HIS A C 1
ATOM 788 O O . HIS A 1 95 ? 24.571 -8.048 15.456 1.00 41.06 95 HIS A O 1
ATOM 794 N N . GLY A 1 96 ? 23.142 -9.700 14.942 1.00 48.47 96 GLY A N 1
ATOM 795 C CA . GLY A 1 96 ? 23.900 -10.796 15.575 1.00 48.47 96 GLY A CA 1
ATOM 796 C C . GLY A 1 96 ? 23.269 -11.494 16.795 1.00 48.47 96 GLY A C 1
ATOM 797 O O . GLY A 1 96 ? 22.307 -11.028 17.401 1.00 48.47 96 GLY A O 1
ATOM 798 N N . ARG A 1 97 ? 23.858 -12.643 17.175 1.00 44.88 97 ARG A N 1
ATOM 799 C CA . ARG A 1 97 ? 23.406 -13.597 18.222 1.00 44.88 97 ARG A CA 1
ATOM 800 C C . ARG A 1 97 ? 23.568 -13.117 19.687 1.00 44.88 97 ARG A C 1
ATOM 802 O O . ARG A 1 97 ? 23.593 -13.942 20.592 1.00 44.88 97 ARG A O 1
ATOM 809 N N . GLY A 1 98 ? 23.678 -11.810 19.940 1.00 53.12 98 GLY A N 1
ATOM 810 C CA . GLY A 1 98 ? 23.995 -11.251 21.270 1.00 53.12 98 GLY A CA 1
ATOM 811 C C . GLY A 1 98 ? 23.104 -10.099 21.752 1.00 53.12 98 GLY A C 1
ATOM 812 O O . GLY A 1 98 ? 23.480 -9.396 22.686 1.00 53.12 98 GLY A O 1
ATOM 813 N N . GLY A 1 99 ? 21.957 -9.853 21.114 1.00 54.06 99 GLY A N 1
ATOM 814 C CA . GLY A 1 99 ? 21.078 -8.734 21.472 1.00 54.06 99 GLY A CA 1
ATOM 815 C C . GLY A 1 99 ? 20.382 -8.919 22.826 1.00 54.06 99 GLY A C 1
ATOM 816 O O . GLY A 1 99 ? 19.864 -9.996 23.119 1.00 54.06 99 GLY A O 1
ATOM 817 N N . LYS A 1 100 ? 20.329 -7.854 23.640 1.00 60.72 100 LYS A N 1
ATOM 818 C CA . LYS A 1 100 ? 19.483 -7.805 24.846 1.00 60.72 100 LYS A CA 1
ATOM 819 C C . LYS A 1 100 ? 18.015 -8.049 24.466 1.00 60.72 100 LYS A C 1
ATOM 821 O O . LYS A 1 100 ? 17.577 -7.669 23.377 1.00 60.72 100 LYS A O 1
ATOM 826 N N . ALA A 1 101 ? 17.263 -8.692 25.361 1.00 65.88 101 ALA A N 1
ATOM 827 C CA . ALA A 1 101 ? 15.822 -8.861 25.197 1.00 65.88 101 ALA A CA 1
ATOM 828 C C . ALA A 1 101 ? 15.146 -7.491 24.974 1.00 65.88 101 ALA A C 1
ATOM 830 O O . ALA A 1 101 ? 15.628 -6.500 25.535 1.00 65.88 101 ALA A O 1
ATOM 831 N N . PRO A 1 102 ? 14.068 -7.419 24.166 1.00 67.88 102 PRO A N 1
ATOM 832 C CA . PRO A 1 102 ? 13.308 -6.187 24.008 1.00 67.88 102 PRO A CA 1
ATOM 833 C C . PRO A 1 102 ? 12.903 -5.683 25.387 1.00 67.88 102 PRO A C 1
ATOM 835 O O . PRO A 1 102 ? 12.470 -6.462 26.240 1.00 67.88 102 PRO A O 1
ATOM 838 N N . LYS A 1 103 ? 13.092 -4.387 25.619 1.00 76.50 103 LYS A N 1
ATOM 839 C CA . LYS A 1 103 ? 12.621 -3.761 26.845 1.00 76.50 103 LYS A CA 1
ATOM 840 C C . LYS A 1 103 ? 11.093 -3.882 26.873 1.00 76.50 103 LYS A C 1
ATOM 842 O O . LYS A 1 103 ? 10.447 -3.776 25.831 1.00 76.50 103 LYS A O 1
ATOM 847 N N . ASP A 1 104 ? 10.535 -4.126 28.051 1.00 79.88 104 ASP A N 1
ATOM 848 C CA . ASP A 1 104 ? 9.086 -4.123 28.248 1.00 79.88 104 ASP A CA 1
ATOM 849 C C . ASP A 1 104 ? 8.531 -2.724 27.901 1.00 79.88 104 ASP A C 1
ATOM 851 O O . ASP A 1 104 ? 9.033 -1.747 28.479 1.00 79.88 104 ASP A O 1
ATOM 855 N N . PRO A 1 105 ? 7.538 -2.608 26.992 1.00 78.44 105 PRO A N 1
ATOM 856 C CA . PRO A 1 105 ? 6.907 -1.336 26.633 1.00 78.44 105 PRO A CA 1
ATOM 857 C C . PRO A 1 105 ? 6.419 -0.527 27.839 1.00 78.44 105 PRO A C 1
ATOM 859 O O . PRO A 1 105 ? 6.501 0.699 27.836 1.00 78.44 105 PRO A O 1
ATOM 862 N N . GLY A 1 106 ? 5.992 -1.195 28.919 1.00 80.19 106 GLY A N 1
ATOM 863 C CA . GLY A 1 106 ? 5.576 -0.537 30.162 1.00 80.19 106 GLY A CA 1
ATOM 864 C C . GLY A 1 106 ? 6.694 0.235 30.875 1.00 80.19 106 GLY A C 1
ATOM 865 O O . GLY A 1 106 ? 6.415 1.049 31.750 1.00 80.19 106 GLY A O 1
ATOM 866 N N . ASN A 1 107 ? 7.954 0.011 30.494 1.00 85.94 107 ASN A N 1
ATOM 867 C CA . ASN A 1 107 ? 9.128 0.673 31.058 1.00 85.94 107 ASN A CA 1
ATOM 868 C C . ASN A 1 107 ? 9.764 1.695 30.102 1.00 85.94 107 ASN A C 1
ATOM 870 O O . ASN A 1 107 ? 10.862 2.187 30.392 1.00 85.94 107 ASN A O 1
ATOM 874 N N . TYR A 1 108 ? 9.151 1.981 28.949 1.00 87.94 108 TYR A N 1
ATOM 875 C CA . TYR A 1 108 ? 9.726 2.912 27.976 1.00 87.94 108 TYR A CA 1
ATOM 876 C C . TYR A 1 108 ? 9.794 4.327 28.551 1.00 87.94 108 TYR A C 1
ATOM 878 O O . TYR A 1 108 ? 8.865 4.829 29.179 1.00 87.94 108 TYR A O 1
ATOM 886 N N . GLY A 1 109 ? 10.949 4.956 28.366 1.00 87.38 109 GLY A N 1
ATOM 887 C CA . GLY A 1 109 ? 11.210 6.348 28.689 1.00 87.38 109 GLY A CA 1
ATOM 888 C C . GLY A 1 109 ? 11.448 7.153 27.418 1.00 87.38 109 GLY A C 1
ATOM 889 O O . GLY A 1 109 ? 11.484 6.619 26.316 1.00 87.38 109 GLY A O 1
ATOM 890 N N . ARG A 1 110 ? 11.664 8.461 27.571 1.00 87.50 110 ARG A N 1
ATOM 891 C CA . ARG A 1 110 ? 11.854 9.387 26.437 1.00 87.50 110 ARG A CA 1
ATOM 892 C C . ARG A 1 110 ? 13.004 8.987 25.509 1.00 87.50 110 ARG A C 1
ATOM 894 O O . ARG A 1 110 ? 12.898 9.158 24.305 1.00 87.50 110 ARG A O 1
ATOM 901 N N . GLU A 1 111 ? 14.072 8.432 26.074 1.00 88.88 111 GLU A N 1
ATOM 902 C CA . GLU A 1 111 ? 15.262 8.008 25.328 1.00 88.88 111 GLU A CA 1
ATOM 903 C C . GLU A 1 111 ? 15.025 6.782 24.441 1.00 88.88 111 GLU A C 1
ATOM 905 O O . GLU A 1 111 ? 15.864 6.494 23.589 1.00 88.88 111 GLU A O 1
ATOM 910 N N . ASP A 1 112 ? 13.912 6.070 24.634 1.00 88.94 112 ASP A N 1
ATOM 911 C CA . ASP A 1 112 ? 13.536 4.898 23.843 1.00 88.94 112 ASP A CA 1
ATOM 912 C C . ASP A 1 112 ? 12.744 5.278 22.580 1.00 88.94 112 ASP A C 1
ATOM 914 O O . ASP A 1 112 ? 12.403 4.398 21.794 1.00 88.94 112 ASP A O 1
ATOM 918 N N . PHE A 1 113 ? 12.474 6.570 22.358 1.00 91.50 113 PHE A N 1
ATOM 919 C CA . PHE A 1 113 ? 11.745 7.064 21.192 1.00 91.50 113 PHE A CA 1
ATOM 920 C C . PHE A 1 113 ? 12.602 7.969 20.303 1.00 91.50 113 PHE A C 1
ATOM 922 O O . PHE A 1 113 ? 13.544 8.629 20.749 1.00 91.50 113 PHE A O 1
ATOM 929 N N . GLU A 1 114 ? 12.233 8.008 19.029 1.00 92.94 114 GLU A N 1
ATOM 930 C CA . GLU A 1 114 ? 12.740 8.905 17.999 1.00 92.94 114 GLU A CA 1
ATOM 931 C C . GLU A 1 114 ? 11.591 9.725 17.418 1.00 92.94 114 GLU A C 1
ATOM 933 O O . GLU A 1 114 ? 10.462 9.245 17.280 1.00 92.94 114 GLU A O 1
ATOM 938 N N . LEU A 1 115 ? 11.905 10.974 17.080 1.00 94.31 115 LEU A N 1
ATOM 939 C CA . LEU A 1 115 ? 11.000 11.893 16.409 1.00 94.31 115 LEU A CA 1
ATOM 940 C C . LEU A 1 115 ? 11.532 12.185 15.010 1.00 94.31 115 LEU A C 1
ATOM 942 O O . LEU A 1 115 ? 12.685 12.589 14.857 1.00 94.31 115 LEU A O 1
ATOM 946 N N . LEU A 1 116 ? 10.676 12.018 14.007 1.00 94.88 116 LEU A N 1
ATOM 947 C CA . LEU A 1 116 ? 10.937 12.465 12.646 1.00 94.88 116 LEU A CA 1
ATOM 948 C C . LEU A 1 116 ? 10.081 13.698 12.357 1.00 94.88 116 LEU A C 1
ATOM 950 O O . LEU A 1 116 ? 8.855 13.618 12.290 1.00 94.88 116 LEU A O 1
ATOM 954 N N . GLU A 1 117 ? 10.727 14.845 12.173 1.00 96.19 117 GLU A N 1
ATOM 955 C CA . GLU A 1 117 ? 10.043 16.086 11.809 1.00 96.19 117 GLU A CA 1
ATOM 956 C C . GLU A 1 117 ? 9.800 16.144 10.297 1.00 96.19 117 GLU A C 1
ATOM 958 O O . GLU A 1 117 ? 10.718 16.373 9.504 1.00 96.19 117 GLU A O 1
ATOM 963 N N . ILE A 1 118 ? 8.539 16.001 9.886 1.00 96.75 118 ILE A N 1
ATOM 964 C CA . ILE A 1 118 ? 8.148 16.056 8.470 1.00 96.75 118 ILE A CA 1
ATOM 965 C C . ILE A 1 118 ? 8.398 17.456 7.890 1.00 96.75 118 ILE A C 1
ATOM 967 O O . ILE A 1 118 ? 8.748 17.601 6.721 1.00 96.75 118 ILE A O 1
ATOM 971 N N . SER A 1 119 ? 8.323 18.503 8.715 1.00 93.94 119 SER A N 1
ATOM 972 C CA . SER A 1 119 ? 8.667 19.878 8.328 1.00 93.94 119 SER A CA 1
ATOM 973 C C . SER A 1 119 ? 10.115 20.018 7.827 1.00 93.94 119 SER A C 1
ATOM 975 O O . SER A 1 119 ? 10.367 20.750 6.864 1.00 93.94 119 SER A O 1
ATOM 977 N N . LEU A 1 120 ? 11.067 19.296 8.434 1.00 95.88 120 LEU A N 1
ATOM 978 C CA . LEU A 1 120 ? 12.466 19.280 8.006 1.00 95.88 120 LEU A CA 1
ATOM 979 C C . LEU A 1 120 ? 12.626 18.529 6.688 1.00 95.88 120 LEU A C 1
ATOM 981 O O . LEU A 1 120 ? 13.308 19.034 5.798 1.00 95.88 120 LEU A O 1
ATOM 985 N N . LEU A 1 121 ? 11.949 17.390 6.526 1.00 96.12 121 LEU A N 1
ATOM 986 C CA . LEU A 1 121 ? 11.944 16.642 5.266 1.00 96.12 121 LEU A CA 1
ATOM 987 C C . LEU A 1 121 ? 11.413 17.500 4.107 1.00 96.12 121 LEU A C 1
ATOM 989 O O . LEU A 1 121 ? 12.064 17.615 3.071 1.00 96.12 121 LEU A O 1
ATOM 993 N N . ARG A 1 122 ? 10.299 18.208 4.315 1.00 96.44 122 ARG A N 1
ATOM 994 C CA . ARG A 1 122 ? 9.733 19.157 3.339 1.00 96.44 122 ARG A CA 1
ATOM 995 C C . ARG A 1 122 ? 10.731 20.252 2.956 1.00 96.44 122 ARG A C 1
ATOM 997 O O . ARG A 1 122 ? 10.855 20.612 1.786 1.00 96.44 122 ARG A O 1
ATOM 1004 N N . LYS A 1 123 ? 11.485 20.770 3.931 1.00 95.50 123 LYS A N 1
ATOM 1005 C CA . LYS A 1 123 ? 12.549 21.754 3.684 1.00 95.50 123 LYS A CA 1
ATOM 1006 C C . LYS A 1 123 ? 13.720 21.153 2.903 1.00 95.50 123 LYS A C 1
ATOM 1008 O O . LYS A 1 123 ? 14.265 21.832 2.036 1.00 95.50 123 LYS A O 1
ATOM 1013 N N . MET A 1 124 ? 14.111 19.912 3.190 1.00 95.44 124 MET A N 1
ATOM 1014 C CA . MET A 1 124 ? 15.157 19.209 2.441 1.00 95.44 124 MET A CA 1
ATOM 1015 C C . MET A 1 124 ? 14.750 19.005 0.980 1.00 95.44 124 MET A C 1
ATOM 1017 O O . MET A 1 124 ? 15.543 19.326 0.098 1.00 95.44 124 MET A O 1
ATOM 1021 N N . LEU A 1 125 ? 13.503 18.588 0.730 1.00 94.94 125 LEU A N 1
ATOM 1022 C CA . LEU A 1 125 ? 12.946 18.488 -0.620 1.00 94.94 125 LEU A CA 1
ATOM 1023 C C . LEU A 1 125 ? 12.991 19.847 -1.330 1.00 94.94 125 LEU A C 1
ATOM 1025 O O . LEU A 1 125 ? 13.568 19.951 -2.403 1.00 94.94 125 LEU A O 1
ATOM 1029 N N . SER A 1 126 ? 12.509 20.924 -0.702 1.00 94.31 126 SER A N 1
ATOM 1030 C CA . SER A 1 126 ? 12.597 22.275 -1.285 1.00 94.31 126 SER A CA 1
ATOM 1031 C C . SER A 1 126 ? 14.032 22.671 -1.669 1.00 94.31 126 SER A C 1
ATOM 1033 O O . SER A 1 126 ? 14.259 23.215 -2.749 1.00 94.31 126 SER A O 1
ATOM 1035 N N . LEU A 1 127 ? 15.020 22.370 -0.820 1.00 94.69 127 LEU A N 1
ATOM 1036 C CA . LEU A 1 127 ? 16.423 22.680 -1.103 1.00 94.69 127 LEU A CA 1
ATOM 1037 C C . LEU A 1 127 ? 16.992 21.865 -2.272 1.00 94.69 127 LEU A C 1
ATOM 1039 O O . LEU A 1 127 ? 17.840 22.383 -2.998 1.00 94.69 127 LEU A O 1
ATOM 1043 N N . GLN A 1 128 ? 16.529 20.630 -2.474 1.00 93.44 128 GLN A N 1
ATOM 1044 C CA . GLN A 1 128 ? 16.991 19.751 -3.550 1.00 93.44 128 GLN A CA 1
ATOM 1045 C C . GLN A 1 128 ? 16.645 20.283 -4.951 1.00 93.44 128 GLN A C 1
ATOM 1047 O O . GLN A 1 128 ? 17.417 20.054 -5.885 1.00 93.44 128 GLN A O 1
ATOM 1052 N N . PHE A 1 129 ? 15.536 21.019 -5.090 1.00 92.56 129 PHE A N 1
ATOM 1053 C CA . PHE A 1 129 ? 15.048 21.579 -6.362 1.00 92.56 129 PHE A CA 1
ATOM 1054 C C . PHE A 1 129 ? 15.292 23.090 -6.511 1.00 92.56 129 PHE A C 1
ATOM 1056 O O . PHE A 1 129 ? 14.868 23.692 -7.495 1.00 92.56 129 PHE A O 1
ATOM 1063 N N . LYS A 1 130 ? 15.977 23.726 -5.554 1.00 90.00 130 LYS A N 1
ATOM 1064 C CA . LYS A 1 130 ? 16.145 25.189 -5.491 1.00 90.00 130 LYS A CA 1
ATOM 1065 C C . LYS A 1 130 ? 16.814 25.802 -6.728 1.00 90.00 130 LYS A C 1
ATOM 1067 O O . LYS A 1 130 ? 16.548 26.939 -7.096 1.00 90.00 130 LYS A O 1
ATOM 1072 N N . ASP A 1 131 ? 17.706 25.070 -7.376 1.00 87.56 131 ASP A N 1
ATOM 1073 C CA . ASP A 1 131 ? 18.363 25.476 -8.620 1.00 87.56 131 ASP A CA 1
ATOM 1074 C C . ASP A 1 131 ? 17.404 25.585 -9.814 1.00 87.56 131 ASP A C 1
ATOM 1076 O O . ASP A 1 131 ? 17.702 26.324 -10.757 1.00 87.56 131 ASP A O 1
ATOM 1080 N N . LEU A 1 132 ? 16.247 24.919 -9.757 1.00 87.69 132 LEU A N 1
ATOM 1081 C CA . LEU A 1 132 ? 15.189 25.059 -10.755 1.00 87.69 132 LEU A CA 1
ATOM 1082 C C . LEU A 1 132 ? 14.361 26.344 -10.582 1.00 87.69 132 LEU A C 1
ATOM 1084 O O . LEU A 1 132 ? 13.631 26.719 -11.491 1.00 87.69 132 LEU A O 1
ATOM 1088 N N . GLU A 1 133 ? 14.508 27.068 -9.466 1.00 84.69 133 GLU A N 1
ATOM 1089 C CA . GLU A 1 133 ? 13.855 28.371 -9.259 1.00 84.69 133 GLU A CA 1
ATOM 1090 C C . GLU A 1 133 ? 14.536 29.507 -10.041 1.00 84.69 133 GLU A C 1
ATOM 1092 O O . GLU A 1 133 ? 14.083 30.647 -9.974 1.00 84.69 133 GLU A O 1
ATOM 1097 N N . ASN A 1 134 ? 15.635 29.236 -10.761 1.00 83.25 134 ASN A N 1
ATOM 1098 C CA . ASN A 1 134 ? 16.344 30.253 -11.531 1.00 83.25 134 ASN A CA 1
ATOM 1099 C C . ASN A 1 134 ? 15.531 30.673 -12.778 1.00 83.25 134 ASN A C 1
ATOM 1101 O O . ASN A 1 134 ? 15.512 29.923 -13.762 1.00 83.25 134 ASN A O 1
ATOM 1105 N N . PRO A 1 135 ? 14.951 31.893 -12.797 1.00 77.00 135 PRO A N 1
ATOM 1106 C CA . PRO A 1 135 ? 14.085 32.345 -13.883 1.00 77.00 135 PRO A CA 1
ATOM 1107 C C . PRO A 1 135 ? 14.839 32.591 -15.199 1.00 77.00 135 PRO A C 1
ATOM 1109 O O . PRO A 1 135 ? 14.215 32.694 -16.250 1.00 77.00 135 PRO A O 1
ATOM 1112 N N . GLU A 1 136 ? 16.174 32.687 -15.167 1.00 79.12 136 GLU A N 1
ATOM 1113 C CA . GLU A 1 136 ? 17.000 32.802 -16.377 1.00 79.12 136 GLU A CA 1
ATOM 1114 C C . GLU A 1 136 ? 17.143 31.462 -17.110 1.00 79.12 136 GLU A C 1
ATOM 1116 O O . GLU A 1 136 ? 17.420 31.443 -18.309 1.00 79.12 136 GLU A O 1
ATOM 1121 N N . LYS A 1 137 ? 16.978 30.339 -16.397 1.00 76.62 137 LYS A N 1
ATOM 1122 C CA . LYS A 1 137 ? 17.123 28.984 -16.950 1.00 76.62 137 LYS A CA 1
ATOM 1123 C C . LYS A 1 137 ? 15.787 28.299 -17.194 1.00 76.62 137 LYS A C 1
ATOM 1125 O O . LYS A 1 137 ? 15.671 27.530 -18.144 1.00 76.62 137 LYS A O 1
ATOM 1130 N N . TYR A 1 138 ? 14.801 28.566 -16.343 1.00 77.44 138 TYR A N 1
ATOM 1131 C CA . TYR A 1 138 ? 13.538 27.843 -16.331 1.00 77.44 138 TYR A CA 1
ATOM 1132 C C . TYR A 1 138 ? 12.361 28.809 -16.251 1.00 77.44 138 TYR A C 1
ATOM 1134 O O . TYR A 1 138 ? 12.352 29.748 -15.462 1.00 77.44 138 TYR A O 1
ATOM 1142 N N . THR A 1 139 ? 11.343 28.562 -17.072 1.00 73.12 139 THR A N 1
ATOM 1143 C CA . THR A 1 139 ? 10.096 29.345 -17.097 1.00 73.12 139 THR A CA 1
ATOM 1144 C C . THR A 1 139 ? 9.011 28.759 -16.191 1.00 73.12 139 THR A C 1
ATOM 1146 O O . THR A 1 139 ? 7.975 29.387 -15.978 1.00 73.12 139 THR A O 1
ATOM 1149 N N . PHE A 1 140 ? 9.239 27.558 -15.660 1.00 74.38 140 PHE A N 1
ATOM 1150 C CA . PHE A 1 140 ? 8.300 26.829 -14.822 1.00 74.38 140 PHE A CA 1
ATOM 1151 C C . PHE A 1 140 ? 8.350 27.318 -13.369 1.00 74.38 140 PHE A C 1
ATOM 1153 O O . PHE A 1 140 ? 9.414 27.355 -12.753 1.00 74.38 140 PHE A O 1
ATOM 1160 N N . LYS A 1 141 ? 7.192 27.678 -12.805 1.00 82.19 141 LYS A N 1
ATOM 1161 C CA . LYS A 1 141 ? 7.082 28.077 -11.398 1.00 82.19 141 LYS A CA 1
ATOM 1162 C C . LYS A 1 141 ? 6.977 26.832 -10.520 1.00 82.19 141 LYS A C 1
ATOM 1164 O O . LYS A 1 141 ? 5.986 26.114 -10.595 1.00 82.19 141 LYS A O 1
ATOM 1169 N N . LEU A 1 142 ? 7.963 26.628 -9.652 1.00 88.88 142 LEU A N 1
ATOM 1170 C CA . LEU A 1 142 ? 7.934 25.542 -8.680 1.00 88.88 142 LEU A CA 1
ATOM 1171 C C . LEU A 1 142 ? 6.948 25.813 -7.535 1.00 88.88 142 LEU A C 1
ATOM 1173 O O . LEU A 1 142 ? 6.968 26.862 -6.891 1.00 88.88 142 LEU A O 1
ATOM 1177 N N . GLU A 1 143 ? 6.135 24.809 -7.244 1.00 93.25 143 GLU A N 1
ATOM 1178 C CA . GLU A 1 143 ? 5.247 24.697 -6.099 1.00 93.25 143 GLU A CA 1
ATOM 1179 C C . GLU A 1 143 ? 5.672 23.499 -5.245 1.00 93.25 143 GLU A C 1
ATOM 1181 O O . GLU A 1 143 ? 5.665 22.356 -5.700 1.00 93.25 143 GLU A O 1
ATOM 1186 N N . LEU A 1 144 ? 6.052 23.763 -3.990 1.00 94.25 144 LEU A N 1
ATOM 1187 C CA . LEU A 1 144 ? 6.560 22.729 -3.085 1.00 94.25 144 LEU A CA 1
ATOM 1188 C C . LEU A 1 144 ? 5.535 21.621 -2.825 1.00 94.25 144 LEU A C 1
ATOM 1190 O O . LEU A 1 144 ? 5.920 20.463 -2.756 1.00 94.25 144 LEU A O 1
ATOM 1194 N N . GLU A 1 145 ? 4.251 21.957 -2.692 1.00 95.62 145 GLU A N 1
ATOM 1195 C CA . GLU A 1 145 ? 3.222 20.943 -2.428 1.00 95.62 145 GLU A CA 1
ATOM 1196 C C . GLU A 1 145 ? 3.114 19.947 -3.589 1.00 95.62 145 GLU A C 1
ATOM 1198 O O . GLU A 1 145 ? 3.105 18.748 -3.356 1.00 95.62 145 GLU A O 1
ATOM 1203 N N . ARG A 1 146 ? 3.186 20.432 -4.833 1.00 95.88 146 ARG A N 1
ATOM 1204 C CA . ARG A 1 146 ? 3.168 19.588 -6.035 1.00 95.88 146 ARG A CA 1
ATOM 1205 C C . ARG A 1 146 ? 4.438 18.752 -6.203 1.00 95.88 146 ARG A C 1
ATOM 1207 O O . ARG A 1 146 ? 4.369 17.620 -6.663 1.00 95.88 146 ARG A O 1
ATOM 1214 N N . LEU A 1 147 ? 5.596 19.285 -5.800 1.00 95.88 147 LEU A N 1
ATOM 1215 C CA . LEU A 1 147 ? 6.840 18.505 -5.729 1.00 95.88 147 LEU A CA 1
ATOM 1216 C C . LEU A 1 147 ? 6.756 17.386 -4.686 1.00 95.88 147 LEU A C 1
ATOM 1218 O O . LEU A 1 147 ? 7.354 16.332 -4.872 1.00 95.88 147 LEU A O 1
ATOM 1222 N N . ILE A 1 148 ? 6.060 17.631 -3.574 1.00 97.06 148 ILE A N 1
ATOM 1223 C CA . ILE A 1 148 ? 5.848 16.631 -2.529 1.00 97.06 148 ILE A CA 1
ATOM 1224 C C . ILE A 1 148 ? 4.909 15.530 -3.027 1.00 97.06 148 ILE A C 1
ATOM 1226 O O . ILE A 1 148 ? 5.222 14.365 -2.804 1.00 97.06 148 ILE A O 1
ATOM 1230 N N . ASP A 1 149 ? 3.832 15.882 -3.734 1.00 97.44 149 ASP A N 1
ATOM 1231 C CA . ASP A 1 149 ? 2.927 14.907 -4.359 1.00 97.44 149 ASP A CA 1
ATOM 1232 C C . ASP A 1 149 ? 3.695 13.984 -5.318 1.00 97.44 149 ASP A C 1
ATOM 1234 O O . ASP A 1 149 ? 3.654 12.761 -5.189 1.00 97.44 149 ASP A O 1
ATOM 1238 N N . ASP A 1 150 ? 4.503 14.567 -6.208 1.00 97.69 150 ASP A N 1
ATOM 1239 C CA . ASP A 1 150 ? 5.335 13.800 -7.137 1.00 97.69 150 ASP A CA 1
ATOM 1240 C C . ASP A 1 150 ? 6.415 12.974 -6.424 1.00 97.69 150 ASP A C 1
ATOM 1242 O O . ASP A 1 150 ? 6.705 11.857 -6.845 1.00 97.69 150 ASP A O 1
ATOM 1246 N N . PHE A 1 151 ? 7.013 13.485 -5.343 1.00 96.94 151 PHE A N 1
ATOM 1247 C CA . PHE A 1 151 ? 7.963 12.721 -4.529 1.00 96.94 151 PHE A CA 1
ATOM 1248 C C . PHE A 1 151 ? 7.306 11.477 -3.926 1.00 96.94 151 PHE A C 1
ATOM 1250 O O . PHE A 1 151 ? 7.870 10.387 -4.000 1.00 96.94 151 PHE A O 1
ATOM 1257 N N . VAL A 1 152 ? 6.108 11.634 -3.361 1.00 96.69 152 VAL A N 1
ATOM 1258 C CA . VAL A 1 152 ? 5.334 10.527 -2.794 1.00 96.69 152 VAL A CA 1
ATOM 1259 C C . VAL A 1 152 ? 4.988 9.512 -3.884 1.00 96.69 152 VAL A C 1
ATOM 1261 O O . VAL A 1 152 ? 5.236 8.322 -3.698 1.00 96.69 152 VAL A O 1
ATOM 1264 N N . PHE A 1 153 ? 4.530 9.973 -5.050 1.00 97.12 153 PHE A N 1
ATOM 1265 C CA . PHE A 1 153 ? 4.271 9.112 -6.202 1.00 97.12 153 PHE A CA 1
ATOM 1266 C C . PHE A 1 153 ? 5.523 8.351 -6.675 1.00 97.12 153 PHE A C 1
ATOM 1268 O O . PHE A 1 153 ? 5.463 7.150 -6.924 1.00 97.12 153 PHE A O 1
ATOM 1275 N N . ILE A 1 154 ? 6.686 9.007 -6.739 1.00 96.06 154 ILE A N 1
ATOM 1276 C CA . ILE A 1 154 ? 7.963 8.357 -7.078 1.00 96.06 154 ILE A CA 1
ATOM 1277 C C . ILE A 1 154 ? 8.326 7.282 -6.045 1.00 96.06 154 ILE A C 1
ATOM 1279 O O . ILE A 1 154 ? 8.807 6.212 -6.418 1.00 96.06 154 ILE A O 1
ATOM 1283 N N . CYS A 1 155 ? 8.095 7.534 -4.754 1.00 94.38 155 CYS A N 1
ATOM 1284 C CA . CYS A 1 155 ? 8.329 6.539 -3.712 1.00 94.38 155 CYS A CA 1
ATOM 1285 C C . CYS A 1 155 ? 7.427 5.306 -3.867 1.00 94.38 155 CYS A C 1
ATOM 1287 O O . CYS A 1 155 ? 7.921 4.196 -3.669 1.00 94.38 155 CYS A O 1
ATOM 1289 N N . MET A 1 156 ? 6.171 5.473 -4.302 1.00 91.38 156 MET A N 1
ATOM 1290 C CA . MET A 1 156 ? 5.254 4.351 -4.558 1.00 91.38 156 MET A CA 1
ATOM 1291 C C . MET A 1 156 ? 5.800 3.369 -5.609 1.00 91.38 156 MET A C 1
ATOM 1293 O O . MET A 1 156 ? 5.560 2.170 -5.491 1.00 91.38 156 MET A O 1
ATOM 1297 N N . LEU A 1 157 ? 6.580 3.838 -6.592 1.00 89.31 157 LEU A N 1
ATOM 1298 C CA . LEU A 1 157 ? 7.175 2.993 -7.644 1.00 89.31 157 LEU A CA 1
ATOM 1299 C C . LEU A 1 157 ? 8.281 2.057 -7.131 1.00 89.31 157 LEU A C 1
ATOM 1301 O O . LEU A 1 157 ? 8.586 1.050 -7.772 1.00 89.31 157 LEU A O 1
ATOM 1305 N N . ILE A 1 158 ? 8.909 2.392 -5.998 1.00 85.69 158 ILE A N 1
ATOM 1306 C CA . ILE A 1 158 ? 9.968 1.562 -5.399 1.00 85.69 158 ILE A CA 1
ATOM 1307 C C . ILE A 1 158 ? 9.386 0.401 -4.602 1.00 85.69 158 ILE A C 1
ATOM 1309 O O . ILE A 1 158 ? 10.065 -0.599 -4.385 1.00 85.69 158 ILE A O 1
ATOM 1313 N N . GLY A 1 159 ? 8.149 0.538 -4.145 1.00 82.12 159 GLY A N 1
ATOM 1314 C CA . GLY A 1 159 ? 7.470 -0.457 -3.339 1.00 82.12 159 GLY A CA 1
ATOM 1315 C C . GLY A 1 159 ? 6.432 0.195 -2.443 1.00 82.12 159 GLY A C 1
ATOM 1316 O O . GLY A 1 159 ? 6.664 1.257 -1.871 1.00 82.12 159 GLY A O 1
ATOM 1317 N N . ASN A 1 160 ? 5.293 -0.470 -2.349 1.00 91.50 160 ASN A N 1
ATOM 1318 C CA . ASN A 1 160 ? 4.204 -0.196 -1.427 1.00 91.50 160 ASN A CA 1
ATOM 1319 C C . ASN A 1 160 ? 3.482 -1.528 -1.167 1.00 91.50 160 ASN A C 1
ATOM 1321 O O . ASN A 1 160 ? 3.791 -2.533 -1.813 1.00 91.50 160 ASN A O 1
ATOM 1325 N N . ASP A 1 161 ? 2.524 -1.538 -0.250 1.00 93.38 161 ASP A N 1
ATOM 1326 C CA . ASP A 1 161 ? 1.840 -2.773 0.151 1.00 93.38 161 ASP A CA 1
ATOM 1327 C C . ASP A 1 161 ? 0.876 -3.330 -0.916 1.00 93.38 161 ASP A C 1
ATOM 1329 O O . ASP A 1 161 ? 0.478 -4.493 -0.847 1.00 93.38 161 ASP A O 1
ATOM 1333 N N . PHE A 1 162 ? 0.521 -2.533 -1.929 1.00 95.94 162 PHE A N 1
ATOM 1334 C CA . PHE A 1 162 ? -0.536 -2.847 -2.900 1.00 95.94 162 PHE A CA 1
ATOM 1335 C C . PHE A 1 162 ? -0.004 -3.289 -4.263 1.00 95.94 162 PHE A C 1
ATOM 1337 O O . PHE A 1 162 ? -0.678 -4.023 -4.987 1.00 95.94 162 PHE A O 1
ATOM 1344 N N . LEU A 1 163 ? 1.197 -2.837 -4.629 1.00 96.31 163 LEU A N 1
ATOM 1345 C CA . LEU A 1 163 ? 1.829 -3.138 -5.905 1.00 96.31 163 LEU A CA 1
ATOM 1346 C C . LEU A 1 163 ? 3.237 -3.705 -5.718 1.00 96.31 163 LEU A C 1
ATOM 1348 O O . LEU A 1 163 ? 4.038 -3.150 -4.961 1.00 96.31 163 LEU A O 1
ATOM 1352 N N . PRO A 1 164 ? 3.607 -4.746 -6.486 1.00 93.94 164 PRO A N 1
ATOM 1353 C CA . PRO A 1 164 ? 4.996 -5.158 -6.563 1.00 93.94 164 PRO A CA 1
ATOM 1354 C C . PRO A 1 164 ? 5.859 -4.023 -7.132 1.00 93.94 164 PRO A C 1
ATOM 1356 O O . PRO A 1 164 ? 5.471 -3.295 -8.050 1.00 93.94 164 PRO A O 1
ATOM 1359 N N . HIS A 1 165 ? 7.068 -3.890 -6.596 1.00 90.88 165 HIS A N 1
ATOM 1360 C CA . HIS A 1 165 ? 8.056 -2.953 -7.118 1.00 90.88 165 HIS A CA 1
ATOM 1361 C C . HIS A 1 165 ? 8.508 -3.354 -8.522 1.00 90.88 165 HIS A C 1
ATOM 1363 O O . HIS A 1 165 ? 8.569 -4.544 -8.855 1.00 90.88 165 HIS A O 1
ATOM 1369 N N . LEU A 1 166 ? 8.867 -2.361 -9.340 1.00 93.25 166 LEU A N 1
ATOM 1370 C CA . LEU A 1 166 ? 9.460 -2.632 -10.647 1.00 93.25 166 LEU A CA 1
ATOM 1371 C C . LEU A 1 166 ? 10.772 -3.416 -10.457 1.00 93.25 166 LEU A C 1
ATOM 1373 O O . LEU A 1 166 ? 11.589 -3.013 -9.627 1.00 93.25 166 LEU A O 1
ATOM 1377 N N . PRO A 1 167 ? 11.026 -4.501 -11.216 1.00 92.06 167 PRO A N 1
ATOM 1378 C CA . PRO A 1 167 ? 12.071 -5.466 -10.856 1.00 92.06 167 PRO A CA 1
ATOM 1379 C C . PRO A 1 167 ? 13.482 -4.889 -10.696 1.00 92.06 167 PRO A C 1
ATOM 1381 O O . PRO A 1 167 ? 14.250 -5.365 -9.864 1.00 92.06 167 PRO A O 1
ATOM 1384 N N . HIS A 1 168 ? 13.830 -3.870 -11.485 1.00 92.25 168 HIS A N 1
ATOM 1385 C CA . HIS A 1 168 ? 15.159 -3.257 -11.485 1.00 92.25 168 HIS A CA 1
ATOM 1386 C C . HIS A 1 168 ? 15.301 -2.076 -10.502 1.00 92.25 168 HIS A C 1
ATOM 1388 O O . HIS A 1 168 ? 16.366 -1.455 -10.448 1.00 92.25 168 HIS A O 1
ATOM 1394 N N . LEU A 1 169 ? 14.252 -1.748 -9.736 1.00 91.75 169 LEU A N 1
ATOM 1395 C CA . LEU A 1 169 ? 14.258 -0.669 -8.750 1.00 91.75 169 LEU A CA 1
ATOM 1396 C C . LEU A 1 169 ? 14.314 -1.234 -7.326 1.00 91.75 169 LEU A C 1
ATOM 1398 O O . LEU A 1 169 ? 13.408 -1.932 -6.885 1.00 91.75 169 LEU A O 1
ATOM 1402 N N . ASP A 1 170 ? 15.363 -0.888 -6.582 1.00 87.75 170 ASP A N 1
ATOM 1403 C CA . ASP A 1 170 ? 15.526 -1.256 -5.175 1.00 87.75 170 ASP A CA 1
ATOM 1404 C C . ASP A 1 170 ? 16.169 -0.093 -4.397 1.00 87.75 170 ASP A C 1
ATOM 1406 O O . ASP A 1 170 ? 17.138 0.530 -4.847 1.00 87.75 170 ASP A O 1
ATOM 1410 N N . ILE A 1 171 ? 15.649 0.211 -3.202 1.00 86.25 171 ILE A N 1
ATOM 1411 C CA . ILE A 1 171 ? 16.216 1.244 -2.316 1.00 86.25 171 ILE A CA 1
ATOM 1412 C C . ILE A 1 171 ? 17.683 0.934 -1.997 1.00 86.25 171 ILE A C 1
ATOM 1414 O O . ILE A 1 171 ? 18.509 1.850 -1.974 1.00 86.25 171 ILE A O 1
ATOM 1418 N N . ALA A 1 172 ? 18.022 -0.340 -1.783 1.00 86.06 172 ALA A N 1
ATOM 1419 C CA . ALA A 1 172 ? 19.377 -0.776 -1.457 1.00 86.06 172 ALA A CA 1
ATOM 1420 C C . ALA A 1 172 ? 20.376 -0.515 -2.597 1.00 86.06 172 ALA A C 1
ATOM 1422 O O . ALA A 1 172 ? 21.556 -0.281 -2.330 1.00 86.06 172 ALA A O 1
ATOM 1423 N N . ASP A 1 173 ? 19.893 -0.482 -3.841 1.00 85.69 173 ASP A N 1
ATOM 1424 C CA . ASP A 1 173 ? 20.681 -0.184 -5.041 1.00 85.69 173 ASP A CA 1
ATOM 1425 C C . ASP A 1 173 ? 20.737 1.324 -5.355 1.00 85.69 173 ASP A C 1
ATOM 1427 O O . ASP A 1 173 ? 21.372 1.748 -6.322 1.00 85.69 173 ASP A O 1
ATOM 1431 N N . GLY A 1 174 ? 20.111 2.163 -4.520 1.00 90.12 174 GLY A N 1
ATOM 1432 C CA . GLY A 1 174 ? 20.095 3.615 -4.686 1.00 90.12 174 GLY A CA 1
ATOM 1433 C C . GLY A 1 174 ? 19.072 4.115 -5.708 1.00 90.12 174 GLY A C 1
ATOM 1434 O O . GLY A 1 174 ? 19.177 5.264 -6.145 1.00 90.12 174 GLY A O 1
ATOM 1435 N N . SER A 1 175 ? 18.069 3.305 -6.067 1.00 92.06 175 SER A N 1
ATOM 1436 C CA . SER A 1 175 ? 17.067 3.655 -7.084 1.00 92.06 175 SER A CA 1
ATOM 1437 C C . SER A 1 175 ? 16.266 4.914 -6.748 1.00 92.06 175 SER A C 1
ATOM 1439 O O . SER A 1 175 ? 15.940 5.671 -7.657 1.00 92.06 175 SER A O 1
ATOM 1441 N N . LEU A 1 176 ? 16.018 5.215 -5.465 1.00 93.38 176 LEU A N 1
ATOM 1442 C CA . LEU A 1 176 ? 15.372 6.478 -5.077 1.00 93.38 176 LEU A CA 1
ATOM 1443 C C . LEU A 1 176 ? 16.203 7.693 -5.512 1.00 93.38 176 LEU A C 1
ATOM 1445 O O . LEU A 1 176 ? 15.658 8.651 -6.048 1.00 93.38 176 LEU A O 1
ATOM 1449 N N . ASN A 1 177 ? 17.526 7.651 -5.330 1.00 94.19 177 ASN A N 1
ATOM 1450 C CA . ASN A 1 177 ? 18.400 8.752 -5.740 1.00 94.19 177 ASN A CA 1
ATOM 1451 C C . ASN A 1 177 ? 18.406 8.908 -7.262 1.00 94.19 177 ASN A C 1
ATOM 1453 O O . ASN A 1 177 ? 18.292 10.030 -7.748 1.00 94.19 177 ASN A O 1
ATOM 1457 N N . LEU A 1 178 ? 18.495 7.789 -7.994 1.00 94.50 178 LEU A N 1
ATOM 1458 C CA . LEU A 1 178 ? 18.397 7.778 -9.454 1.00 94.50 178 LEU A CA 1
ATOM 1459 C C . LEU A 1 178 ? 17.103 8.457 -9.908 1.00 94.50 178 LEU A C 1
ATOM 1461 O O . LEU A 1 178 ? 17.152 9.423 -10.659 1.00 94.50 178 LEU A O 1
ATOM 1465 N N . MET A 1 179 ? 15.963 8.002 -9.394 1.00 96.12 179 MET A N 1
ATOM 1466 C CA . MET A 1 179 ? 14.654 8.533 -9.760 1.00 96.12 179 MET A CA 1
ATOM 1467 C C . MET A 1 179 ? 14.490 10.007 -9.405 1.00 96.12 179 MET A C 1
ATOM 1469 O O . MET A 1 179 ? 13.978 10.774 -10.212 1.00 96.12 179 MET A O 1
ATOM 1473 N N . MET A 1 180 ? 14.975 10.436 -8.241 1.00 96.19 180 MET A N 1
ATOM 1474 C CA . MET A 1 180 ? 14.920 11.843 -7.852 1.00 96.19 180 MET A CA 1
ATOM 1475 C C . MET A 1 180 ? 15.779 12.735 -8.748 1.00 96.19 180 MET A C 1
ATOM 1477 O O . MET A 1 180 ? 15.354 13.834 -9.106 1.00 96.19 180 MET A O 1
ATOM 1481 N N . THR A 1 181 ? 16.969 12.273 -9.139 1.00 95.81 181 THR A N 1
ATOM 1482 C CA . THR A 1 181 ? 17.815 12.980 -10.107 1.00 95.81 181 THR A CA 1
ATOM 1483 C C . THR A 1 181 ? 17.153 13.024 -11.482 1.00 95.81 181 THR A C 1
ATOM 1485 O O . THR A 1 181 ? 17.020 14.106 -12.046 1.00 95.81 181 THR A O 1
ATOM 1488 N N . THR A 1 182 ? 16.651 11.893 -11.982 1.00 96.88 182 THR A N 1
ATOM 1489 C CA . THR A 1 182 ? 15.943 11.816 -13.267 1.00 96.88 182 THR A CA 1
ATOM 1490 C C . THR A 1 182 ? 14.725 12.736 -13.296 1.00 96.88 182 THR A C 1
ATOM 1492 O O . THR A 1 182 ? 14.545 13.486 -14.252 1.00 96.88 182 THR A O 1
ATOM 1495 N N . TYR A 1 183 ? 13.912 12.739 -12.239 1.00 97.25 183 TYR A N 1
ATOM 1496 C CA . TYR A 1 183 ? 12.752 13.618 -12.133 1.00 97.25 183 TYR A CA 1
ATOM 1497 C C . TYR A 1 183 ? 13.162 15.093 -12.164 1.00 97.25 183 TYR A C 1
ATOM 1499 O O . TYR A 1 183 ? 12.595 15.873 -12.926 1.00 97.25 183 TYR A O 1
ATOM 1507 N N . LYS A 1 184 ? 14.189 15.473 -11.395 1.00 95.00 184 LYS A N 1
ATOM 1508 C CA . LYS A 1 184 ? 14.714 16.842 -11.371 1.00 95.00 184 LYS A CA 1
ATOM 1509 C C . LYS A 1 184 ? 15.212 17.305 -12.743 1.00 95.00 184 LYS A C 1
ATOM 1511 O O . LYS A 1 184 ? 14.923 18.436 -13.132 1.00 95.00 184 LYS A O 1
ATOM 1516 N N . ASP A 1 185 ? 15.928 16.448 -13.466 1.00 93.44 185 ASP A N 1
ATOM 1517 C CA . ASP A 1 185 ? 16.469 16.763 -14.791 1.00 93.44 185 ASP A CA 1
ATOM 1518 C C . ASP A 1 185 ? 15.364 16.851 -15.857 1.00 93.44 185 ASP A C 1
ATOM 1520 O O . ASP A 1 185 ? 15.435 17.679 -16.769 1.00 93.44 185 ASP A O 1
ATOM 1524 N N . LEU A 1 186 ? 14.315 16.031 -15.730 1.00 94.69 186 LEU A N 1
ATOM 1525 C CA . LEU A 1 186 ? 13.181 16.014 -16.653 1.00 94.69 186 LEU A CA 1
ATOM 1526 C C . LEU A 1 186 ? 12.133 17.088 -16.366 1.00 94.69 186 LEU A C 1
ATOM 1528 O O . LEU A 1 186 ? 11.433 17.488 -17.294 1.00 94.69 186 LEU A O 1
ATOM 1532 N N . LEU A 1 187 ? 12.005 17.576 -15.130 1.00 93.31 187 LEU A N 1
ATOM 1533 C CA . LEU A 1 187 ? 10.953 18.523 -14.746 1.00 93.31 187 LEU A CA 1
ATOM 1534 C C . LEU A 1 187 ? 10.893 19.771 -15.659 1.00 93.31 187 LEU A C 1
ATOM 1536 O O . LEU A 1 187 ? 9.798 20.109 -16.121 1.00 93.31 187 LEU A O 1
ATOM 1540 N N . PRO A 1 188 ? 12.023 20.412 -16.035 1.00 89.75 188 PRO A N 1
ATOM 1541 C CA . PRO A 1 188 ? 12.026 21.504 -17.012 1.00 89.75 188 PRO A CA 1
ATOM 1542 C C . PRO A 1 188 ? 11.554 21.114 -18.416 1.00 89.75 188 PRO A C 1
ATOM 1544 O O . PRO A 1 188 ? 10.968 21.936 -19.116 1.00 89.75 188 PRO A O 1
ATOM 1547 N N . VAL A 1 189 ? 11.823 19.875 -18.835 1.00 89.94 189 VAL A N 1
ATOM 1548 C CA . VAL A 1 189 ? 11.474 19.345 -20.164 1.00 89.94 189 VAL A CA 1
ATOM 1549 C C . VAL A 1 189 ? 9.995 18.963 -20.222 1.00 89.94 189 VAL A C 1
ATOM 1551 O O . VAL A 1 189 ? 9.322 19.231 -21.213 1.00 89.94 189 VAL A O 1
ATOM 1554 N N . MET A 1 190 ? 9.475 18.372 -19.145 1.00 92.44 190 MET A N 1
ATOM 1555 C CA . MET A 1 190 ? 8.073 17.969 -19.008 1.00 92.44 190 MET A CA 1
ATOM 1556 C C . MET A 1 190 ? 7.116 19.165 -18.902 1.00 92.44 190 MET A C 1
ATOM 1558 O O . MET A 1 190 ? 5.918 19.025 -19.170 1.00 92.44 190 MET A O 1
ATOM 1562 N N . GLY A 1 191 ? 7.628 20.332 -18.489 1.00 87.69 191 GLY A N 1
ATOM 1563 C CA . GLY A 1 191 ? 6.856 21.567 -18.337 1.00 87.69 191 GLY A CA 1
ATOM 1564 C C . GLY A 1 191 ? 5.775 21.497 -17.252 1.00 87.69 191 GLY A C 1
ATOM 1565 O O . GLY A 1 191 ? 4.861 22.320 -17.245 1.00 87.69 191 GLY A O 1
ATOM 1566 N N . GLY A 1 192 ? 5.842 20.498 -16.369 1.00 92.00 192 GLY A N 1
ATOM 1567 C CA . GLY A 1 192 ? 4.872 20.261 -15.310 1.00 92.00 192 GLY A CA 1
ATOM 1568 C C . GLY A 1 192 ? 5.123 18.967 -14.541 1.00 92.00 192 GLY A C 1
ATOM 1569 O O . GLY A 1 192 ? 5.996 18.178 -14.894 1.00 92.00 192 GLY A O 1
ATOM 1570 N N . TYR A 1 193 ? 4.321 18.781 -13.497 1.00 96.75 193 TYR A N 1
ATOM 1571 C CA . TYR A 1 193 ? 4.372 17.661 -12.555 1.00 96.75 193 TYR A CA 1
ATOM 1572 C C . TYR A 1 193 ? 3.900 16.332 -13.168 1.00 96.75 193 TYR A C 1
ATOM 1574 O O . TYR A 1 193 ? 3.174 16.331 -14.173 1.00 96.75 193 TYR A O 1
ATOM 1582 N N . LEU A 1 194 ? 4.312 15.217 -12.558 1.00 97.62 194 LEU A N 1
ATOM 1583 C CA . LEU A 1 194 ? 3.871 13.855 -12.878 1.00 97.62 194 LEU A CA 1
ATOM 1584 C C . LEU A 1 194 ? 2.425 13.627 -12.449 1.00 97.62 194 LEU A C 1
ATOM 1586 O O . LEU A 1 194 ? 1.685 12.948 -13.158 1.00 97.62 194 LEU A O 1
ATOM 1590 N N . THR A 1 195 ? 2.026 14.211 -11.324 1.00 97.50 195 THR A N 1
ATOM 1591 C CA . THR A 1 195 ? 0.716 14.011 -10.712 1.00 97.50 195 THR A CA 1
ATOM 1592 C C . THR A 1 195 ? 0.003 15.330 -10.448 1.00 97.50 195 THR A C 1
ATOM 1594 O O . THR A 1 195 ? 0.611 16.395 -10.293 1.00 97.50 195 THR A O 1
ATOM 1597 N N . ASP A 1 196 ? -1.322 15.266 -10.415 1.00 95.56 196 ASP A N 1
ATOM 1598 C CA . ASP A 1 196 ? -2.200 16.250 -9.794 1.00 95.56 196 ASP A CA 1
ATOM 1599 C C . ASP A 1 196 ? -3.081 15.518 -8.787 1.00 95.56 196 ASP A C 1
ATOM 1601 O O . ASP A 1 196 ? -4.167 15.037 -9.124 1.00 95.56 196 ASP A O 1
ATOM 1605 N N . LYS A 1 197 ? -2.549 15.360 -7.569 1.00 91.94 197 LYS A N 1
ATOM 1606 C CA . LYS A 1 197 ? -3.114 14.496 -6.531 1.00 91.94 197 LYS A CA 1
ATOM 1607 C C . LYS A 1 197 ? -3.318 13.074 -7.059 1.00 91.94 197 LYS A C 1
ATOM 1609 O O . LYS A 1 197 ? -2.356 12.339 -7.227 1.00 91.94 197 LYS A O 1
ATOM 1614 N N . THR A 1 198 ? -4.556 12.706 -7.375 1.00 93.25 198 THR A N 1
ATOM 1615 C CA . THR A 1 198 ? -4.928 11.349 -7.790 1.00 93.25 198 THR A CA 1
ATOM 1616 C C . THR A 1 198 ? -4.884 11.142 -9.292 1.00 93.25 198 THR A C 1
ATOM 1618 O O . THR A 1 198 ? -4.970 10.018 -9.767 1.00 93.25 198 THR A O 1
ATOM 1621 N N . SER A 1 199 ? -4.689 12.214 -10.062 1.00 94.88 199 SER A N 1
ATOM 1622 C CA . SER A 1 199 ? -4.529 12.131 -11.510 1.00 94.88 199 SER A CA 1
ATOM 1623 C C . SER A 1 199 ? -3.060 12.011 -11.903 1.00 94.88 199 SER A C 1
ATOM 1625 O O . SER A 1 199 ? -2.256 12.881 -11.575 1.00 94.88 199 SER A O 1
ATOM 1627 N N . ILE A 1 200 ? -2.716 10.982 -12.679 1.00 97.25 200 ILE A N 1
ATOM 1628 C CA . ILE A 1 200 ? -1.384 10.818 -13.270 1.00 97.25 200 ILE A CA 1
ATOM 1629 C C . ILE A 1 200 ? -1.365 11.453 -14.663 1.00 97.25 200 ILE A C 1
ATOM 1631 O O . ILE A 1 200 ? -2.218 11.183 -15.507 1.00 97.25 200 ILE A O 1
ATOM 1635 N N . HIS A 1 201 ? -0.360 12.278 -14.945 1.00 97.19 201 HIS A N 1
ATOM 1636 C CA . HIS A 1 201 ? -0.109 12.790 -16.285 1.00 97.19 201 HIS A CA 1
ATOM 1637 C C . HIS A 1 201 ? 0.684 11.753 -17.099 1.00 97.19 201 HIS A C 1
ATOM 1639 O O . HIS A 1 201 ? 1.902 11.871 -17.270 1.00 97.19 201 HIS A O 1
ATOM 1645 N N . LEU A 1 202 ? -0.014 10.751 -17.641 1.00 97.12 202 LEU A N 1
ATOM 1646 C CA . LEU A 1 202 ? 0.579 9.568 -18.285 1.00 97.12 202 LEU A CA 1
ATOM 1647 C C . LEU A 1 202 ? 1.676 9.869 -19.326 1.00 97.12 202 LEU A C 1
ATOM 1649 O O . LEU A 1 202 ? 2.730 9.249 -19.231 1.00 97.12 202 LEU A O 1
ATOM 1653 N N . PRO A 1 203 ? 1.560 10.870 -20.227 1.00 96.25 203 PRO A N 1
ATOM 1654 C CA . PRO A 1 203 ? 2.659 11.196 -21.145 1.00 96.25 203 PRO A CA 1
ATOM 1655 C C . PRO A 1 203 ? 3.958 11.656 -20.462 1.00 96.25 203 PRO A C 1
ATOM 1657 O O . PRO A 1 203 ? 5.049 11.399 -20.959 1.00 96.25 203 PRO A O 1
ATOM 1660 N N . ARG A 1 204 ? 3.866 12.354 -19.322 1.00 97.00 204 ARG A N 1
ATOM 1661 C CA . ARG A 1 204 ? 5.041 12.798 -18.549 1.00 97.00 204 ARG A CA 1
ATOM 1662 C C . ARG A 1 204 ? 5.606 11.639 -17.746 1.00 97.00 204 ARG A C 1
ATOM 1664 O O . ARG A 1 204 ? 6.818 11.462 -17.695 1.00 97.00 204 ARG A O 1
ATOM 1671 N N . PHE A 1 205 ? 4.717 10.837 -17.167 1.00 97.81 205 PHE A N 1
ATOM 1672 C CA . PHE A 1 205 ? 5.094 9.620 -16.471 1.00 97.81 205 PHE A CA 1
ATOM 1673 C C . PHE A 1 205 ? 5.829 8.641 -17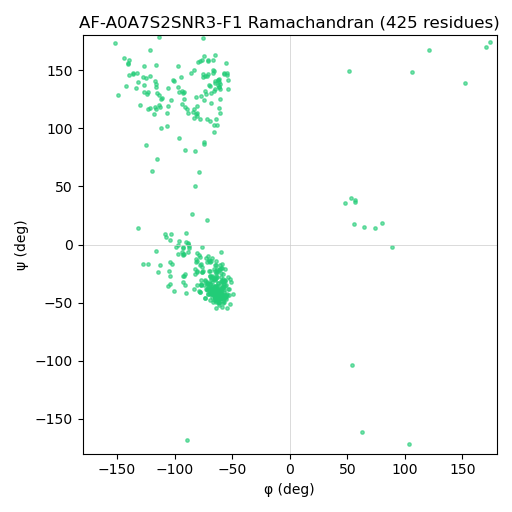.391 1.00 97.81 205 PHE A C 1
ATOM 1675 O O . PHE A 1 205 ? 6.889 8.156 -17.023 1.00 97.81 205 PHE A O 1
ATOM 1682 N N . GLU A 1 206 ? 5.362 8.444 -18.621 1.00 97.38 206 GLU A N 1
ATOM 1683 C CA . GLU A 1 206 ? 6.044 7.617 -19.617 1.00 97.38 206 GLU A CA 1
ATOM 1684 C C . GLU A 1 206 ? 7.443 8.154 -19.961 1.00 97.38 206 GLU A C 1
ATOM 1686 O O . GLU A 1 206 ? 8.401 7.385 -20.018 1.00 97.38 206 GLU A O 1
ATOM 1691 N N . LEU A 1 207 ? 7.606 9.476 -20.123 1.00 97.12 207 LEU A N 1
ATOM 1692 C CA . LEU A 1 207 ? 8.931 10.085 -20.321 1.00 97.12 207 LEU A CA 1
ATOM 1693 C C . LEU A 1 207 ? 9.871 9.812 -19.140 1.00 97.12 207 LEU A C 1
ATOM 1695 O O . LEU A 1 207 ? 11.044 9.503 -19.351 1.00 97.12 207 LEU A O 1
ATOM 1699 N N . PHE A 1 208 ? 9.355 9.919 -17.916 1.00 98.06 208 PHE A N 1
ATOM 1700 C CA . PHE A 1 208 ? 10.095 9.617 -16.697 1.00 98.06 208 PHE A CA 1
ATOM 1701 C C . PHE A 1 208 ? 10.496 8.138 -16.622 1.00 98.06 208 PHE A C 1
ATOM 1703 O O . PHE A 1 208 ? 11.675 7.832 -16.429 1.00 98.06 208 PHE A O 1
ATOM 1710 N N . ILE A 1 209 ? 9.546 7.228 -16.857 1.00 97.56 209 ILE A N 1
ATOM 1711 C CA . ILE A 1 209 ? 9.793 5.787 -16.853 1.00 97.56 209 ILE A CA 1
ATOM 1712 C C . ILE A 1 209 ? 10.803 5.391 -17.937 1.00 97.56 209 ILE A C 1
ATOM 1714 O O . ILE A 1 209 ? 11.705 4.591 -17.691 1.00 97.56 209 ILE A O 1
ATOM 1718 N N . ARG A 1 210 ? 10.726 5.997 -19.123 1.00 96.94 210 ARG A N 1
ATOM 1719 C CA . ARG A 1 210 ? 11.658 5.713 -20.215 1.00 96.94 210 ARG A CA 1
ATOM 1720 C C . ARG A 1 210 ? 13.110 6.009 -19.844 1.00 96.94 210 ARG A C 1
ATOM 1722 O O . ARG A 1 210 ? 13.986 5.251 -20.248 1.00 96.94 210 ARG A O 1
ATOM 1729 N N . GLU A 1 211 ? 13.386 7.077 -19.093 1.00 97.19 211 GLU A N 1
ATOM 1730 C CA . GLU A 1 211 ? 14.760 7.382 -18.667 1.00 97.19 211 GLU A CA 1
ATOM 1731 C C . GLU A 1 211 ? 15.271 6.419 -17.590 1.00 97.19 211 GLU A C 1
ATOM 1733 O O . GLU A 1 211 ? 16.428 6.001 -17.656 1.00 97.19 211 GLU A O 1
ATOM 1738 N N . ILE A 1 212 ? 14.430 6.008 -16.634 1.00 95.69 212 ILE A N 1
ATOM 1739 C CA . ILE A 1 212 ? 14.845 5.033 -15.609 1.00 95.69 212 ILE A CA 1
ATOM 1740 C C . ILE A 1 212 ? 15.005 3.624 -16.206 1.00 95.69 212 ILE A C 1
ATOM 1742 O O . ILE A 1 212 ? 15.932 2.900 -15.848 1.00 95.69 212 ILE A O 1
ATOM 1746 N N . ALA A 1 213 ? 14.187 3.269 -17.201 1.00 96.19 213 ALA A N 1
ATOM 1747 C CA . ALA A 1 213 ? 14.220 1.973 -17.874 1.00 96.19 213 ALA A CA 1
ATOM 1748 C C . ALA A 1 213 ? 15.534 1.722 -18.638 1.00 96.19 213 ALA A C 1
ATOM 1750 O O . ALA A 1 213 ? 15.885 0.577 -18.916 1.00 96.19 213 ALA A O 1
ATOM 1751 N N . ARG A 1 214 ? 16.329 2.766 -18.919 1.00 95.38 214 ARG A N 1
ATOM 1752 C CA . ARG A 1 214 ? 17.660 2.642 -19.550 1.00 95.38 214 ARG A CA 1
ATOM 1753 C C . ARG A 1 214 ? 18.647 1.819 -18.723 1.00 95.38 214 ARG A C 1
ATOM 1755 O O . ARG A 1 214 ? 19.631 1.327 -19.268 1.00 95.38 214 ARG A O 1
ATOM 1762 N N . TYR A 1 215 ? 18.404 1.686 -17.421 1.00 94.06 215 TYR A N 1
ATOM 1763 C CA . TYR A 1 215 ? 19.242 0.913 -16.506 1.00 94.06 215 TYR A CA 1
ATOM 1764 C C . TYR A 1 215 ? 18.772 -0.544 -16.346 1.00 94.06 215 TYR A C 1
ATOM 1766 O O . TYR A 1 215 ? 19.493 -1.350 -15.758 1.00 94.06 215 TYR A O 1
ATOM 1774 N N . GLU A 1 216 ? 17.603 -0.901 -16.890 1.00 95.25 216 GLU A N 1
ATOM 1775 C CA . GLU A 1 216 ? 16.986 -2.224 -16.737 1.00 95.25 216 GLU A CA 1
ATOM 1776 C C . GLU A 1 216 ? 17.815 -3.340 -17.394 1.00 95.25 216 GLU A C 1
ATOM 1778 O O . GLU A 1 216 ? 18.062 -4.374 -16.777 1.00 95.25 216 GLU A O 1
ATOM 1783 N N . GLU A 1 217 ? 18.327 -3.116 -18.606 1.00 95.19 217 GLU A N 1
ATOM 1784 C CA . GLU A 1 217 ? 19.174 -4.096 -19.303 1.00 95.19 217 GLU A CA 1
ATOM 1785 C C . GLU A 1 217 ? 20.454 -4.398 -18.507 1.00 95.19 217 GLU A C 1
ATOM 1787 O O . GLU A 1 217 ? 20.817 -5.555 -18.294 1.00 95.19 217 GLU A O 1
ATOM 1792 N N . ALA A 1 218 ? 21.124 -3.359 -17.995 1.00 94.88 218 ALA A N 1
ATOM 1793 C CA . ALA A 1 218 ? 22.334 -3.518 -17.191 1.00 94.88 218 ALA A CA 1
ATOM 1794 C C . ALA A 1 218 ? 22.056 -4.253 -15.869 1.00 94.88 218 ALA A C 1
ATOM 1796 O O . ALA A 1 218 ? 22.890 -5.047 -15.413 1.00 94.88 218 ALA A O 1
ATOM 1797 N N . TYR A 1 219 ? 20.887 -4.007 -15.269 1.00 94.44 219 TYR A N 1
ATOM 1798 C CA . TYR A 1 219 ? 20.411 -4.722 -14.091 1.00 94.44 219 TYR A CA 1
ATOM 1799 C C . TYR A 1 219 ? 20.246 -6.219 -14.380 1.00 94.44 219 TYR A C 1
ATOM 1801 O O . TYR A 1 219 ? 20.838 -7.037 -13.672 1.00 94.44 219 TYR A O 1
ATOM 1809 N N . TRP A 1 220 ? 19.525 -6.587 -15.443 1.00 95.44 220 TRP A N 1
ATOM 1810 C CA . TRP A 1 220 ? 19.295 -7.991 -15.794 1.00 95.44 220 TRP A CA 1
ATOM 1811 C C . TRP A 1 220 ? 20.572 -8.700 -16.234 1.00 95.44 220 TRP A C 1
ATOM 1813 O O . TRP A 1 220 ? 20.844 -9.804 -15.771 1.00 95.44 220 TRP A O 1
ATOM 1823 N N . ALA A 1 221 ? 21.447 -8.024 -16.982 1.00 95.75 221 ALA A N 1
ATOM 1824 C CA . ALA A 1 221 ? 22.771 -8.538 -17.314 1.00 95.75 221 ALA A CA 1
ATOM 1825 C C . ALA A 1 221 ? 23.584 -8.893 -16.055 1.00 95.75 221 ALA A C 1
ATOM 1827 O O . ALA A 1 221 ? 24.249 -9.931 -16.003 1.00 95.75 221 ALA A O 1
ATOM 1828 N N . ARG A 1 222 ? 23.557 -8.036 -15.023 1.00 94.12 222 ARG A N 1
ATOM 1829 C CA . ARG A 1 222 ? 24.212 -8.305 -13.731 1.00 94.12 222 ARG A CA 1
ATOM 1830 C C . ARG A 1 222 ? 23.544 -9.470 -13.008 1.00 94.12 222 ARG A C 1
ATOM 1832 O O . ARG A 1 222 ? 24.240 -10.401 -12.609 1.00 94.12 222 ARG A O 1
ATOM 1839 N N . ARG A 1 223 ? 22.221 -9.433 -12.893 1.00 91.81 223 ARG A N 1
ATOM 1840 C CA . ARG A 1 223 ? 21.430 -10.420 -12.161 1.00 91.81 223 ARG A CA 1
ATOM 1841 C C . ARG A 1 223 ? 21.508 -11.817 -12.778 1.00 91.81 223 ARG A C 1
ATOM 1843 O O . ARG A 1 223 ? 21.781 -12.771 -12.061 1.00 91.81 223 ARG A O 1
ATOM 1850 N N . GLY A 1 224 ? 21.400 -11.941 -14.098 1.00 94.00 224 GLY A N 1
ATOM 1851 C CA . GLY A 1 224 ? 21.573 -13.212 -14.802 1.00 94.00 224 GLY A CA 1
ATOM 1852 C C . GLY A 1 224 ? 22.960 -13.825 -14.585 1.00 94.00 224 GLY A C 1
ATOM 1853 O O . GLY A 1 224 ? 23.085 -15.032 -14.402 1.00 94.00 224 GLY A O 1
ATOM 1854 N N . ARG A 1 225 ? 24.024 -13.014 -14.475 1.00 94.50 225 ARG A N 1
ATOM 1855 C CA . ARG A 1 225 ? 25.357 -13.529 -14.096 1.00 94.50 225 ARG A CA 1
ATOM 1856 C C . ARG A 1 225 ? 25.408 -14.047 -12.657 1.00 94.50 225 ARG A C 1
ATOM 1858 O O . ARG A 1 225 ? 26.055 -15.064 -12.411 1.00 94.50 225 ARG A O 1
ATOM 1865 N N . GLU A 1 226 ? 24.763 -13.357 -11.721 1.00 92.12 226 GLU A N 1
ATOM 1866 C CA . GLU A 1 226 ? 24.705 -13.748 -10.305 1.00 92.12 226 GLU A CA 1
ATOM 1867 C C . GLU A 1 226 ? 23.884 -15.030 -10.103 1.00 92.12 226 GLU A C 1
ATOM 1869 O O . GLU A 1 226 ? 24.315 -15.935 -9.385 1.00 92.12 226 GLU A O 1
ATOM 1874 N N . GLU A 1 227 ? 22.754 -15.141 -10.801 1.00 91.06 227 GLU A N 1
ATOM 1875 C CA . GLU A 1 227 ? 21.852 -16.299 -10.776 1.00 91.06 227 GLU A CA 1
ATOM 1876 C C . GLU A 1 227 ? 22.329 -17.453 -11.679 1.00 91.06 227 GLU A C 1
ATOM 1878 O O . GLU A 1 227 ? 21.796 -18.558 -11.610 1.00 91.06 227 GLU A O 1
ATOM 1883 N N . LYS A 1 228 ? 23.386 -17.232 -12.476 1.00 94.06 228 LYS A N 1
ATOM 1884 C CA . LYS A 1 228 ? 23.893 -18.159 -13.507 1.00 94.06 228 LYS A CA 1
ATOM 1885 C C . LYS A 1 228 ? 22.828 -18.530 -14.545 1.00 94.06 228 LYS A C 1
ATOM 1887 O O . LYS A 1 228 ? 22.808 -19.654 -15.045 1.00 94.06 228 LYS A O 1
ATOM 1892 N N . ASP A 1 229 ? 21.995 -17.558 -14.884 1.00 94.75 229 ASP A N 1
ATOM 1893 C CA . ASP A 1 229 ? 20.953 -17.635 -15.892 1.00 94.75 229 ASP A CA 1
ATOM 1894 C C . ASP A 1 229 ? 21.375 -16.835 -17.143 1.00 94.75 229 ASP A C 1
ATOM 1896 O O . ASP A 1 229 ? 21.345 -15.598 -17.134 1.00 94.75 229 ASP A O 1
ATOM 1900 N N . PRO A 1 230 ? 21.830 -17.508 -18.218 1.00 95.19 230 PRO A N 1
ATOM 1901 C CA . PRO A 1 230 ? 22.302 -16.829 -19.419 1.00 95.19 230 PRO A CA 1
ATOM 1902 C C . PRO A 1 230 ? 21.176 -16.145 -20.200 1.00 95.19 230 PRO A C 1
ATOM 1904 O O . PRO A 1 230 ? 21.456 -15.154 -20.865 1.00 95.19 230 PRO A O 1
ATOM 1907 N N . MET A 1 231 ? 19.931 -16.630 -20.108 1.00 95.19 231 MET A N 1
ATOM 1908 C CA . MET A 1 231 ? 18.789 -16.015 -20.795 1.00 95.19 231 MET A CA 1
ATOM 1909 C C . MET A 1 231 ? 18.421 -14.693 -20.123 1.00 95.19 231 MET A C 1
ATOM 1911 O O . MET A 1 231 ? 18.186 -13.687 -20.782 1.00 95.19 231 MET A O 1
ATOM 1915 N N . LEU A 1 232 ? 18.480 -14.648 -18.792 1.00 94.19 232 LEU A N 1
ATOM 1916 C CA . LEU A 1 232 ? 18.284 -13.401 -18.059 1.00 94.19 232 LEU A CA 1
ATOM 1917 C C . LEU A 1 232 ? 19.418 -12.387 -18.291 1.00 94.19 232 LEU A C 1
ATOM 1919 O O . LEU A 1 232 ? 19.204 -11.183 -18.190 1.00 94.19 232 LEU A O 1
ATOM 1923 N N . ALA A 1 233 ? 20.632 -12.861 -18.584 1.00 95.00 233 ALA A N 1
ATOM 1924 C CA . ALA A 1 233 ? 21.784 -11.994 -18.814 1.00 95.00 233 ALA A CA 1
ATOM 1925 C C . ALA A 1 233 ? 21.848 -11.395 -20.233 1.00 95.00 233 ALA A C 1
ATOM 1927 O O . ALA A 1 233 ? 22.648 -10.483 -20.459 1.00 95.00 233 ALA A O 1
ATOM 1928 N N . ASP A 1 234 ? 21.067 -11.931 -21.174 1.00 96.12 234 ASP A N 1
ATOM 1929 C CA . ASP A 1 234 ? 21.081 -11.557 -22.586 1.00 96.12 234 ASP A CA 1
ATOM 1930 C C . ASP A 1 234 ? 20.022 -10.472 -22.882 1.00 96.12 234 ASP A C 1
ATOM 1932 O O . ASP A 1 234 ? 18.826 -10.723 -22.685 1.00 96.12 234 ASP A O 1
ATOM 1936 N N . PRO A 1 235 ? 20.427 -9.286 -23.387 1.00 95.06 235 PRO A N 1
ATOM 1937 C CA . PRO A 1 235 ? 19.523 -8.202 -23.776 1.00 95.06 235 PRO A CA 1
ATOM 1938 C C . PRO A 1 235 ? 18.388 -8.610 -24.724 1.00 95.06 235 PRO A C 1
ATOM 1940 O O . PRO A 1 235 ? 17.318 -8.006 -24.677 1.00 95.06 235 PRO A O 1
ATOM 1943 N N . GLU A 1 236 ? 18.597 -9.620 -25.574 1.00 95.38 236 GLU A N 1
ATOM 1944 C CA . GLU A 1 236 ? 17.592 -10.058 -26.548 1.00 95.38 236 GLU A CA 1
ATOM 1945 C C . GLU A 1 236 ? 16.542 -10.996 -25.940 1.00 95.38 236 GLU A C 1
ATOM 1947 O O . GLU A 1 236 ? 15.451 -11.119 -26.494 1.00 95.38 236 GLU A O 1
ATOM 1952 N N . THR A 1 237 ? 16.836 -11.649 -24.807 1.00 96.25 237 THR A N 1
ATOM 1953 C CA . THR A 1 237 ? 15.975 -12.723 -24.269 1.00 96.25 237 THR A CA 1
ATOM 1954 C C . THR A 1 237 ? 15.468 -12.492 -22.846 1.00 96.25 237 THR A C 1
ATOM 1956 O O . THR A 1 237 ? 14.470 -13.109 -22.465 1.00 96.25 237 THR A O 1
ATOM 1959 N N . TYR A 1 238 ? 16.058 -11.569 -22.071 1.00 97.00 238 TYR A N 1
ATOM 1960 C CA . TYR A 1 238 ? 15.706 -11.388 -20.654 1.00 97.00 238 TYR A CA 1
ATOM 1961 C C . TYR A 1 238 ? 14.224 -11.074 -20.427 1.00 97.00 238 TYR A C 1
ATOM 1963 O O . TYR A 1 238 ? 13.654 -11.534 -19.440 1.00 97.00 238 TYR A O 1
ATOM 1971 N N . LYS A 1 239 ? 13.588 -10.309 -21.327 1.00 96.50 239 LYS A N 1
ATOM 1972 C CA . LYS A 1 239 ? 12.173 -9.935 -21.201 1.00 96.50 239 LYS A CA 1
ATOM 1973 C C . LYS A 1 239 ? 11.267 -11.153 -21.267 1.00 96.50 239 LYS A C 1
ATOM 1975 O O . LYS A 1 239 ? 10.460 -11.389 -20.374 1.00 96.50 239 LYS A O 1
ATOM 1980 N N . ASP A 1 240 ? 11.410 -11.928 -22.336 1.00 96.81 240 ASP A N 1
ATOM 1981 C CA . ASP A 1 240 ? 10.602 -13.123 -22.552 1.00 96.81 240 ASP A CA 1
ATOM 1982 C C . ASP A 1 240 ? 10.859 -14.155 -21.462 1.00 96.81 240 ASP A C 1
ATOM 1984 O O . ASP A 1 240 ? 9.917 -14.736 -20.925 1.00 96.81 240 ASP A O 1
ATOM 1988 N N . HIS A 1 241 ? 12.122 -14.303 -21.066 1.00 96.69 241 HIS A N 1
ATOM 1989 C CA . HIS A 1 241 ? 12.505 -15.180 -19.973 1.00 96.69 241 HIS A CA 1
ATOM 1990 C C . HIS A 1 241 ? 11.914 -14.739 -18.627 1.00 96.69 241 HIS A C 1
ATOM 1992 O O . HIS A 1 241 ? 11.427 -15.570 -17.860 1.00 96.69 241 HIS A O 1
ATOM 1998 N N . TYR A 1 242 ? 11.871 -13.434 -18.343 1.00 96.75 242 TYR A N 1
ATOM 1999 C CA . TYR A 1 242 ? 11.215 -12.887 -17.155 1.00 96.75 242 TYR A CA 1
ATOM 2000 C C . TYR A 1 242 ? 9.727 -13.262 -17.114 1.00 96.75 242 TYR A C 1
ATOM 2002 O O . TYR A 1 242 ? 9.268 -13.870 -16.146 1.00 96.75 242 TYR A O 1
ATOM 2010 N N . TYR A 1 243 ? 8.976 -12.971 -18.178 1.00 97.62 243 TYR A N 1
ATOM 2011 C CA . TYR A 1 243 ? 7.542 -13.270 -18.222 1.00 97.62 243 TYR A CA 1
ATOM 2012 C C . TYR A 1 243 ? 7.255 -14.773 -18.189 1.00 97.62 243 TYR A C 1
ATOM 2014 O O . TYR A 1 243 ? 6.333 -15.209 -17.496 1.00 97.62 243 TYR A O 1
ATOM 2022 N N . GLN A 1 244 ? 8.076 -15.583 -18.855 1.00 96.25 244 GLN A N 1
ATOM 2023 C CA . GLN A 1 244 ? 7.936 -17.033 -18.830 1.00 96.25 244 GLN A CA 1
ATOM 2024 C C . GLN A 1 244 ? 8.196 -17.611 -17.433 1.00 96.25 244 GLN A C 1
ATOM 2026 O O . GLN A 1 244 ? 7.436 -18.453 -16.962 1.00 96.25 244 GLN A O 1
ATOM 2031 N N . THR A 1 245 ? 9.246 -17.162 -16.745 1.00 94.25 245 THR A N 1
ATOM 2032 C CA . THR A 1 245 ? 9.632 -17.708 -15.432 1.00 94.25 245 THR A CA 1
ATOM 2033 C C . THR A 1 245 ? 8.757 -17.210 -14.284 1.00 94.25 245 THR A C 1
ATOM 2035 O O . THR A 1 245 ? 8.509 -17.953 -13.329 1.00 94.25 245 THR A O 1
ATOM 2038 N N . LYS A 1 246 ? 8.300 -15.954 -14.344 1.00 95.06 246 LYS A N 1
ATOM 2039 C CA . LYS A 1 246 ? 7.517 -15.325 -13.272 1.00 95.06 246 LYS A CA 1
ATOM 2040 C C . LYS A 1 246 ? 6.018 -15.521 -13.440 1.00 95.06 246 LYS A C 1
ATOM 2042 O O . LYS A 1 246 ? 5.337 -15.810 -12.462 1.00 95.06 246 LYS A O 1
ATOM 2047 N N . LEU A 1 247 ? 5.519 -15.388 -14.666 1.00 95.12 247 LEU A N 1
ATOM 2048 C CA . LEU A 1 247 ? 4.085 -15.363 -14.969 1.00 95.12 247 LEU A CA 1
ATOM 2049 C C . LEU A 1 247 ? 3.639 -16.553 -15.835 1.00 95.12 247 LEU A C 1
ATOM 2051 O O . LEU A 1 247 ? 2.446 -16.742 -16.049 1.00 95.12 247 LEU A O 1
ATOM 2055 N N . GLY A 1 248 ? 4.573 -17.392 -16.301 1.00 95.44 248 GLY A N 1
ATOM 2056 C CA . GLY A 1 248 ? 4.263 -18.553 -17.138 1.00 95.44 248 GLY A CA 1
ATOM 2057 C C . GLY A 1 248 ? 3.896 -18.195 -18.578 1.00 95.44 248 GLY A C 1
ATOM 2058 O O . GLY A 1 248 ? 3.350 -19.043 -19.283 1.00 95.44 248 GLY A O 1
ATOM 2059 N N . TRP A 1 249 ? 4.159 -16.960 -19.017 1.00 96.69 249 TRP A N 1
ATOM 2060 C CA . TRP A 1 249 ? 3.714 -16.462 -20.319 1.00 96.69 249 TRP A CA 1
ATOM 2061 C C . TRP A 1 249 ? 4.760 -16.635 -21.415 1.00 96.69 249 TRP A C 1
ATOM 2063 O O . TRP A 1 249 ? 5.922 -16.262 -21.256 1.00 96.69 249 TRP A O 1
ATOM 2073 N N . ALA A 1 250 ? 4.325 -17.157 -22.558 1.00 94.81 250 ALA A N 1
ATOM 2074 C CA . ALA A 1 250 ? 5.153 -17.302 -23.748 1.00 94.81 250 ALA A CA 1
ATOM 2075 C C . ALA A 1 250 ? 5.397 -15.943 -24.455 1.00 94.81 250 ALA A C 1
ATOM 2077 O O . ALA A 1 250 ? 4.661 -14.977 -24.216 1.00 94.81 250 ALA A O 1
ATOM 2078 N N . PRO A 1 251 ? 6.406 -15.833 -25.342 1.00 92.44 251 PRO A N 1
ATOM 2079 C CA . PRO A 1 251 ? 6.665 -14.627 -26.140 1.00 92.44 251 PRO A CA 1
ATOM 2080 C C . PRO A 1 251 ? 5.461 -14.122 -26.947 1.00 92.44 251 PRO A C 1
ATOM 2082 O O . PRO A 1 251 ? 5.334 -12.927 -27.194 1.00 92.44 251 PRO A O 1
ATOM 2085 N N . GLU A 1 252 ? 4.545 -15.000 -27.343 1.00 93.94 252 GLU A N 1
ATOM 2086 C CA . GLU A 1 252 ? 3.379 -14.654 -28.157 1.00 93.94 252 GLU A CA 1
ATOM 2087 C C . GLU A 1 252 ? 2.262 -13.963 -27.351 1.00 93.94 252 GLU A C 1
ATOM 2089 O O . GLU A 1 252 ? 1.394 -13.311 -27.934 1.00 93.94 252 GLU A O 1
ATOM 2094 N N . GLN A 1 253 ? 2.294 -14.055 -26.017 1.00 93.06 253 GLN A N 1
ATOM 2095 C CA . GLN A 1 253 ? 1.277 -13.527 -25.095 1.00 93.06 253 GLN A CA 1
ATOM 2096 C C . GLN A 1 253 ? 1.459 -12.029 -24.805 1.00 93.06 253 GLN A C 1
ATOM 2098 O O . GLN A 1 253 ? 1.516 -11.565 -23.665 1.00 93.06 253 GLN A O 1
ATOM 2103 N N . GLN A 1 254 ? 1.596 -11.241 -25.871 1.00 91.81 254 GLN A N 1
ATOM 2104 C CA . GLN A 1 254 ? 1.800 -9.792 -25.783 1.00 91.81 254 GLN A CA 1
ATOM 2105 C C . GLN A 1 254 ? 0.550 -9.056 -25.278 1.00 91.81 254 GLN A C 1
ATOM 2107 O O . GLN A 1 254 ? 0.660 -7.998 -24.660 1.00 91.81 254 GLN A O 1
ATOM 2112 N N . ALA A 1 255 ? -0.643 -9.618 -25.503 1.00 95.38 255 ALA A N 1
ATOM 2113 C CA . ALA A 1 255 ? -1.893 -9.045 -25.011 1.00 95.38 255 ALA A CA 1
ATOM 2114 C C . ALA A 1 255 ? -1.972 -9.104 -23.476 1.00 95.38 255 ALA A C 1
ATOM 2116 O O . ALA A 1 255 ? -2.379 -8.130 -22.847 1.00 95.38 255 ALA A O 1
ATOM 2117 N N . GLU A 1 256 ? -1.523 -10.205 -22.875 1.00 96.31 256 GLU A N 1
ATOM 2118 C CA . GLU A 1 256 ? -1.459 -10.415 -21.430 1.00 96.31 256 GLU A CA 1
ATOM 2119 C C . GLU A 1 256 ? -0.430 -9.488 -20.780 1.00 96.31 256 GLU A C 1
ATOM 2121 O O . GLU A 1 256 ? -0.731 -8.841 -19.779 1.00 96.31 256 GLU A O 1
ATOM 2126 N N . ARG A 1 257 ? 0.746 -9.313 -21.403 1.00 95.25 257 ARG A N 1
ATOM 2127 C CA . ARG A 1 257 ? 1.732 -8.309 -20.962 1.00 95.25 257 ARG A CA 1
ATOM 2128 C C . ARG A 1 257 ? 1.157 -6.898 -21.012 1.00 95.25 257 ARG A C 1
ATOM 2130 O O . ARG A 1 257 ? 1.371 -6.105 -20.098 1.00 95.25 257 ARG A O 1
ATOM 2137 N N . ARG A 1 258 ? 0.386 -6.576 -22.056 1.00 95.56 258 ARG A N 1
ATOM 2138 C CA . ARG A 1 258 ? -0.270 -5.271 -22.148 1.00 95.56 258 ARG A CA 1
ATOM 2139 C C . ARG A 1 258 ? -1.367 -5.098 -21.097 1.00 95.56 258 ARG A C 1
ATOM 2141 O O . ARG A 1 258 ? -1.514 -3.998 -20.571 1.00 95.56 258 ARG A O 1
ATOM 2148 N N . ALA A 1 259 ? -2.116 -6.154 -20.784 1.00 96.31 259 ALA A N 1
ATOM 2149 C CA . ALA A 1 259 ? -3.099 -6.144 -19.705 1.00 96.31 259 ALA A CA 1
ATOM 2150 C C . ALA A 1 259 ? -2.428 -5.922 -18.340 1.00 96.31 259 ALA A C 1
ATOM 2152 O O . ALA A 1 259 ? -2.858 -5.042 -17.607 1.00 96.31 259 ALA A O 1
ATOM 2153 N N . LEU A 1 260 ? -1.302 -6.592 -18.067 1.00 97.69 260 LEU A N 1
ATOM 2154 C CA . LEU A 1 260 ? -0.499 -6.376 -16.859 1.00 97.69 260 LEU A CA 1
ATOM 2155 C C . LEU A 1 260 ? -0.082 -4.909 -16.687 1.00 97.69 260 LEU A C 1
ATOM 2157 O O . LEU A 1 260 ? -0.172 -4.365 -15.590 1.00 97.69 260 LEU A O 1
ATOM 2161 N N . VAL A 1 261 ? 0.347 -4.249 -17.769 1.00 97.38 261 VAL A N 1
ATOM 2162 C CA . VAL A 1 261 ? 0.665 -2.811 -17.744 1.00 97.38 261 VAL A CA 1
ATOM 2163 C C . VAL A 1 261 ? -0.567 -1.982 -17.380 1.00 97.38 261 VAL A C 1
ATOM 2165 O O . VAL A 1 261 ? -0.465 -1.098 -16.535 1.00 97.38 261 VAL A O 1
ATOM 2168 N N . ARG A 1 262 ? -1.736 -2.272 -17.966 1.00 97.31 262 ARG A N 1
ATOM 2169 C CA . ARG A 1 262 ? -2.988 -1.571 -17.625 1.00 97.31 262 ARG A CA 1
ATOM 2170 C C . ARG A 1 262 ? -3.358 -1.758 -16.156 1.00 97.31 262 ARG A C 1
ATOM 2172 O O . ARG A 1 262 ? -3.643 -0.766 -15.493 1.00 97.31 262 ARG A O 1
ATOM 2179 N N . ASP A 1 263 ? -3.282 -2.984 -15.647 1.00 97.62 263 ASP A N 1
ATOM 2180 C CA . ASP A 1 263 ? -3.583 -3.299 -14.248 1.00 97.62 263 ASP A CA 1
ATOM 2181 C C . ASP A 1 263 ? -2.601 -2.607 -13.293 1.00 97.62 263 ASP A C 1
ATOM 2183 O O . ASP A 1 263 ? -2.994 -2.125 -12.232 1.00 97.62 263 ASP A O 1
ATOM 2187 N N . TYR A 1 264 ? -1.327 -2.499 -13.684 1.00 97.88 264 TYR A N 1
ATOM 2188 C CA . TYR A 1 264 ? -0.310 -1.810 -12.892 1.00 97.88 264 TYR A CA 1
ATOM 2189 C C . TYR A 1 264 ? -0.570 -0.303 -12.831 1.00 97.88 264 TYR A C 1
ATOM 2191 O O . TYR A 1 264 ? -0.528 0.289 -11.754 1.00 97.88 264 TYR A O 1
ATOM 2199 N N . ILE A 1 265 ? -0.895 0.322 -13.970 1.00 97.81 265 ILE A N 1
ATOM 2200 C CA . ILE A 1 265 ? -1.279 1.739 -14.017 1.00 97.81 265 ILE A CA 1
ATOM 2201 C C . ILE A 1 265 ? -2.554 1.979 -13.210 1.00 97.81 265 ILE A C 1
ATOM 2203 O O . ILE A 1 265 ? -2.591 2.933 -12.436 1.00 97.81 265 ILE A O 1
ATOM 2207 N N . ALA A 1 266 ? -3.559 1.106 -13.323 1.00 97.38 266 ALA A N 1
ATOM 2208 C CA . ALA A 1 266 ? -4.747 1.170 -12.480 1.00 97.38 266 ALA A CA 1
ATOM 2209 C C . ALA A 1 266 ? -4.359 1.143 -10.997 1.00 97.38 266 ALA A C 1
ATOM 2211 O O . ALA A 1 266 ? -4.757 2.025 -10.244 1.00 97.38 266 ALA A O 1
ATOM 2212 N N . GLY A 1 267 ? -3.480 0.234 -10.583 1.00 97.62 267 GLY A N 1
ATOM 2213 C CA . GLY A 1 267 ? -3.017 0.215 -9.201 1.00 97.62 267 GLY A CA 1
ATOM 2214 C C . GLY A 1 267 ? -2.340 1.499 -8.746 1.00 97.62 267 GLY A C 1
ATOM 2215 O O . GLY A 1 267 ? -2.588 1.945 -7.632 1.00 97.62 267 GLY A O 1
ATOM 2216 N N . LEU A 1 268 ? -1.558 2.158 -9.604 1.00 97.44 268 LEU A N 1
ATOM 2217 C CA . LEU A 1 268 ? -0.963 3.451 -9.260 1.00 97.44 268 LEU A CA 1
ATOM 2218 C C . LEU A 1 268 ? -2.032 4.525 -9.003 1.00 97.44 268 LEU A C 1
ATOM 2220 O O . LEU A 1 268 ? -1.910 5.283 -8.042 1.00 97.44 268 LEU A O 1
ATOM 2224 N N . TYR A 1 269 ? -3.097 4.564 -9.813 1.00 97.38 269 TYR A N 1
ATOM 2225 C CA . TYR A 1 269 ? -4.249 5.436 -9.554 1.00 97.38 269 TYR A CA 1
ATOM 2226 C C . TYR A 1 269 ? -4.951 5.076 -8.240 1.00 97.38 269 TYR A C 1
ATOM 2228 O O . TYR A 1 269 ? -5.265 5.970 -7.454 1.00 97.38 269 TYR A O 1
ATOM 2236 N N . TRP A 1 270 ? -5.164 3.782 -7.977 1.00 97.81 270 TRP A N 1
ATOM 2237 C CA . TRP A 1 270 ? -5.810 3.317 -6.750 1.00 97.81 270 TRP A CA 1
ATOM 2238 C C . TRP A 1 270 ? -5.016 3.723 -5.502 1.00 97.81 270 TRP A C 1
ATOM 2240 O O . TRP A 1 270 ? -5.591 4.264 -4.558 1.00 97.81 270 TRP A O 1
ATOM 2250 N N . VAL A 1 271 ? -3.691 3.533 -5.509 1.00 97.00 271 VAL A N 1
ATOM 2251 C CA . VAL A 1 271 ? -2.815 3.879 -4.377 1.00 97.00 271 VAL A CA 1
ATOM 2252 C C . VAL A 1 271 ? -2.782 5.394 -4.150 1.00 97.00 271 VAL A C 1
ATOM 2254 O O . VAL A 1 271 ? -2.880 5.843 -3.006 1.00 97.00 271 VAL A O 1
ATOM 2257 N N . LEU A 1 272 ? -2.713 6.200 -5.217 1.00 95.94 272 LEU A N 1
ATOM 2258 C CA . LEU A 1 272 ? -2.796 7.659 -5.095 1.00 95.94 272 LEU A CA 1
ATOM 2259 C C . LEU A 1 272 ? -4.132 8.107 -4.490 1.00 95.94 272 LEU A C 1
ATOM 2261 O O . LEU A 1 272 ? -4.140 8.932 -3.574 1.00 95.94 272 LEU A O 1
ATOM 2265 N N . GLU A 1 273 ? -5.255 7.555 -4.959 1.00 95.88 273 GLU A N 1
ATOM 2266 C CA . GLU A 1 273 ? -6.578 7.824 -4.381 1.00 95.88 273 GLU A CA 1
ATOM 2267 C C . GLU A 1 273 ? -6.611 7.444 -2.896 1.00 95.88 273 GLU A C 1
ATOM 2269 O O . GLU A 1 273 ? -7.003 8.260 -2.054 1.00 95.88 273 GLU A O 1
ATOM 2274 N N . TYR A 1 274 ? -6.081 6.267 -2.552 1.00 96.62 274 TYR A N 1
ATOM 2275 C CA . TYR A 1 274 ? -6.036 5.774 -1.180 1.00 96.62 274 TYR A CA 1
ATOM 2276 C C . TYR A 1 274 ? -5.276 6.707 -0.230 1.00 96.62 274 TYR A C 1
ATOM 2278 O O . TYR A 1 274 ? -5.746 7.002 0.877 1.00 96.62 274 TYR A O 1
ATOM 2286 N N . TYR A 1 275 ? -4.139 7.235 -0.679 1.00 95.12 275 TYR A N 1
ATOM 2287 C CA . TYR A 1 275 ? -3.296 8.139 0.100 1.00 95.12 275 TYR A CA 1
ATOM 2288 C C . TYR A 1 275 ? -3.907 9.542 0.223 1.00 95.12 275 TYR A C 1
ATOM 2290 O O . TYR A 1 275 ? -3.965 10.103 1.324 1.00 95.12 275 TYR A O 1
ATOM 2298 N N . HIS A 1 276 ? -4.400 10.112 -0.881 1.00 93.50 276 HIS A N 1
ATOM 2299 C CA . HIS A 1 276 ? -4.918 11.483 -0.898 1.00 93.50 276 HIS A CA 1
ATOM 2300 C C . HIS A 1 276 ? -6.327 11.609 -0.313 1.00 93.50 276 HIS A C 1
ATOM 2302 O O . HIS A 1 276 ? -6.588 12.564 0.421 1.00 93.50 276 HIS A O 1
ATOM 2308 N N . TYR A 1 277 ? -7.228 10.669 -0.602 1.00 92.44 277 TYR A N 1
ATOM 2309 C CA . TYR A 1 277 ? -8.655 10.791 -0.286 1.00 92.44 277 TYR A CA 1
ATOM 2310 C C . TYR A 1 277 ? -9.231 9.607 0.495 1.00 92.44 277 TYR A C 1
ATOM 2312 O O . TYR A 1 277 ? -10.240 9.775 1.183 1.00 92.44 277 TYR A O 1
ATOM 2320 N N . GLY A 1 278 ? -8.546 8.466 0.525 1.00 92.81 278 GLY A N 1
ATOM 2321 C CA . GLY A 1 278 ? -9.030 7.234 1.148 1.00 92.81 278 GLY A CA 1
ATOM 2322 C C . GLY A 1 278 ? -9.498 6.234 0.095 1.00 92.81 278 GLY A C 1
ATOM 2323 O O . GLY A 1 278 ? -9.252 6.415 -1.090 1.00 92.81 278 GLY A O 1
ATOM 2324 N N . VAL A 1 279 ? -10.128 5.137 0.520 1.00 94.44 279 VAL A N 1
ATOM 2325 C CA . VAL A 1 279 ? -10.375 3.984 -0.365 1.00 94.44 279 VAL A CA 1
ATOM 2326 C C . VAL A 1 279 ? -11.233 4.372 -1.576 1.00 94.44 279 VAL A C 1
ATOM 2328 O O . VAL A 1 279 ? -12.423 4.674 -1.426 1.00 94.44 279 VAL A O 1
ATOM 2331 N N . GLY A 1 280 ? -10.621 4.315 -2.764 1.00 91.75 280 GLY A N 1
ATOM 2332 C CA . GLY A 1 280 ? -11.283 4.525 -4.055 1.00 91.75 280 GLY A CA 1
ATOM 2333 C C . GLY A 1 280 ? -12.098 3.314 -4.511 1.00 91.75 280 GLY A C 1
ATOM 2334 O O . GLY A 1 280 ? -13.172 3.474 -5.084 1.00 91.75 280 GLY A O 1
ATOM 2335 N N . SER A 1 281 ? -11.632 2.104 -4.184 1.00 96.88 281 SER A N 1
ATOM 2336 C CA . SER A 1 281 ? -12.326 0.839 -4.442 1.00 96.88 281 SER A CA 1
ATOM 2337 C C . SER A 1 281 ? -11.992 -0.198 -3.380 1.00 96.88 281 SER A C 1
ATOM 2339 O O . SER A 1 281 ? -10.817 -0.432 -3.116 1.00 96.88 281 SER A O 1
ATOM 2341 N N . TRP A 1 282 ? -13.011 -0.811 -2.783 1.00 96.50 282 TRP A N 1
ATOM 2342 C CA . TRP A 1 282 ? -12.842 -1.946 -1.871 1.00 96.50 282 TRP A CA 1
ATOM 2343 C C . TRP A 1 282 ? -12.652 -3.277 -2.605 1.00 96.50 282 TRP A C 1
ATOM 2345 O O . TRP A 1 282 ? -12.095 -4.201 -2.022 1.00 96.50 282 TRP A O 1
ATOM 2355 N N . ASP A 1 283 ? -13.106 -3.348 -3.857 1.00 94.06 283 ASP A N 1
ATOM 2356 C CA . ASP A 1 283 ? -13.140 -4.579 -4.654 1.00 94.06 283 ASP A CA 1
ATOM 2357 C C . ASP A 1 283 ? -11.858 -4.732 -5.494 1.00 94.06 283 ASP A C 1
ATOM 2359 O O . ASP A 1 283 ? -11.457 -5.837 -5.861 1.00 94.06 283 ASP A O 1
ATOM 2363 N N . TRP A 1 284 ? -11.209 -3.613 -5.836 1.00 96.81 284 TRP A N 1
ATOM 2364 C CA . TRP A 1 284 ? -10.016 -3.629 -6.673 1.00 96.81 284 TRP A CA 1
ATOM 2365 C C . TRP A 1 284 ? -8.818 -4.240 -5.941 1.00 96.81 284 TRP A C 1
ATOM 2367 O O . TRP A 1 284 ? -8.516 -3.906 -4.796 1.00 96.81 284 TRP A O 1
ATOM 2377 N N . TYR A 1 285 ? -8.085 -5.081 -6.661 1.00 96.62 285 TYR A N 1
ATOM 2378 C CA . TYR A 1 285 ? -6.772 -5.580 -6.281 1.00 96.62 285 TYR A CA 1
ATOM 2379 C C . TYR A 1 285 ? -5.912 -5.720 -7.537 1.00 96.62 285 TYR A C 1
ATOM 2381 O O . TYR A 1 285 ? -6.434 -5.807 -8.650 1.00 96.62 285 TYR A O 1
ATOM 2389 N N . PHE A 1 286 ? -4.591 -5.775 -7.368 1.00 97.38 286 PHE A N 1
ATOM 2390 C CA . PHE A 1 286 ? -3.676 -6.081 -8.462 1.00 97.38 286 PHE A CA 1
ATOM 2391 C C . PHE A 1 286 ? -3.612 -7.606 -8.682 1.00 97.38 286 PHE A C 1
ATOM 2393 O O . PHE A 1 286 ? -3.089 -8.313 -7.817 1.00 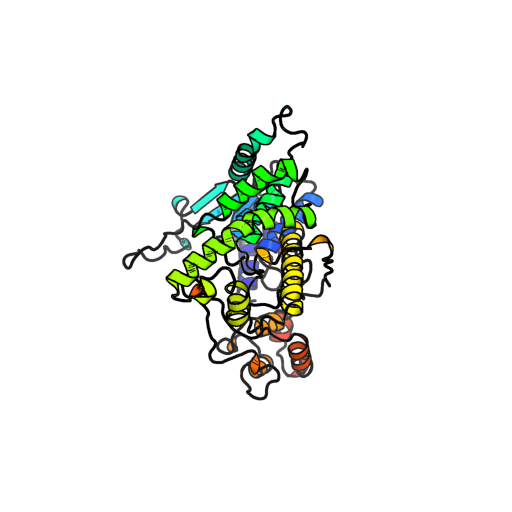97.38 286 PHE A O 1
ATOM 2400 N N . PRO A 1 287 ? -4.112 -8.151 -9.810 1.00 95.75 287 PRO A N 1
ATOM 2401 C CA . PRO A 1 287 ? -4.342 -9.590 -9.960 1.00 95.75 287 PRO A CA 1
ATOM 2402 C C . PRO A 1 287 ? -3.102 -10.376 -10.407 1.00 95.75 287 PRO A C 1
ATOM 2404 O O . PRO A 1 287 ? -3.213 -11.446 -11.007 1.00 95.75 287 PRO A O 1
ATOM 2407 N N . HIS A 1 288 ? -1.906 -9.863 -10.111 1.00 96.25 288 HIS A N 1
ATOM 2408 C CA . HIS A 1 288 ? -0.639 -10.471 -10.505 1.00 96.25 288 HIS A CA 1
ATOM 2409 C C . HIS A 1 288 ? 0.350 -10.449 -9.342 1.00 96.25 288 HIS A C 1
ATOM 2411 O O . HIS A 1 288 ? 0.390 -9.516 -8.547 1.00 96.25 288 HIS A O 1
ATOM 2417 N N . LEU A 1 289 ? 1.199 -11.472 -9.256 1.00 95.38 289 LEU A N 1
ATOM 2418 C CA . LEU A 1 289 ? 2.221 -11.563 -8.203 1.00 95.38 289 LEU A CA 1
ATOM 2419 C C . LEU A 1 289 ? 3.486 -10.743 -8.510 1.00 95.38 289 LEU A C 1
ATOM 2421 O O . LEU A 1 289 ? 4.340 -10.567 -7.642 1.00 95.38 289 LEU A O 1
ATOM 2425 N N . TYR A 1 290 ? 3.633 -10.271 -9.749 1.00 96.38 290 TYR A N 1
ATOM 2426 C CA . TYR A 1 290 ? 4.831 -9.602 -10.246 1.00 96.38 290 TYR A CA 1
ATOM 2427 C C . TYR A 1 290 ? 4.459 -8.363 -11.064 1.00 96.38 290 TYR A C 1
ATOM 2429 O O . TYR A 1 290 ? 3.420 -8.336 -11.720 1.00 96.38 290 TYR A O 1
ATOM 2437 N N . ALA A 1 291 ? 5.313 -7.341 -11.013 1.00 96.38 291 ALA A N 1
ATOM 2438 C CA . ALA A 1 291 ? 5.153 -6.107 -11.776 1.00 96.38 291 ALA A CA 1
ATOM 2439 C C . ALA A 1 291 ? 5.523 -6.308 -13.260 1.00 96.38 291 ALA A C 1
ATOM 2441 O O . ALA A 1 291 ? 6.291 -7.217 -13.578 1.00 96.38 291 ALA A O 1
ATOM 2442 N N . PRO A 1 292 ? 5.050 -5.451 -14.180 1.00 97.31 292 PRO A N 1
ATOM 2443 C CA . PRO A 1 292 ? 5.629 -5.379 -15.516 1.00 97.31 292 PRO A CA 1
ATOM 2444 C C . PRO A 1 292 ? 7.082 -4.879 -15.462 1.00 97.31 292 PRO A C 1
ATOM 2446 O O . PRO A 1 292 ? 7.531 -4.266 -14.488 1.00 97.31 292 PRO A O 1
ATOM 2449 N N . LEU A 1 293 ? 7.819 -5.107 -16.546 1.00 97.19 293 LEU A N 1
ATOM 2450 C CA . LEU A 1 293 ? 9.105 -4.450 -16.768 1.00 97.19 293 LEU A CA 1
ATOM 2451 C C . LEU A 1 293 ? 8.893 -2.966 -17.084 1.00 97.19 293 LEU A C 1
ATOM 2453 O O . LEU A 1 293 ? 7.920 -2.586 -17.735 1.00 97.19 293 LEU A O 1
ATOM 2457 N N . ALA A 1 294 ? 9.820 -2.108 -16.665 1.00 96.69 294 ALA A N 1
ATOM 2458 C CA . ALA A 1 294 ? 9.686 -0.670 -16.888 1.00 96.69 294 ALA A CA 1
ATOM 2459 C C . ALA A 1 294 ? 9.817 -0.302 -18.363 1.00 96.69 294 ALA A C 1
ATOM 2461 O O . ALA A 1 294 ? 9.200 0.654 -18.822 1.00 96.69 294 ALA A O 1
ATOM 2462 N N . THR A 1 295 ? 10.569 -1.089 -19.130 1.00 96.75 295 THR A N 1
ATOM 2463 C CA . THR A 1 295 ? 10.642 -0.937 -20.585 1.00 96.75 295 THR A CA 1
ATOM 2464 C C . THR A 1 295 ? 9.329 -1.277 -21.306 1.00 96.75 295 THR A C 1
ATOM 2466 O O . THR A 1 295 ? 9.219 -0.964 -22.490 1.00 96.75 295 THR A O 1
ATOM 2469 N N . ASP A 1 296 ? 8.349 -1.892 -20.633 1.00 96.88 296 ASP A N 1
ATOM 2470 C CA . ASP A 1 296 ? 7.021 -2.189 -21.194 1.00 96.88 296 ASP A CA 1
ATOM 2471 C C . ASP A 1 296 ? 5.962 -1.135 -20.805 1.00 96.88 296 ASP A C 1
ATOM 2473 O O . ASP A 1 296 ? 4.859 -1.121 -21.356 1.00 96.88 296 ASP A O 1
ATOM 2477 N N . LEU A 1 297 ? 6.300 -0.207 -19.900 1.00 96.88 297 LEU A N 1
ATOM 2478 C CA . LEU A 1 297 ? 5.467 0.936 -19.507 1.00 96.88 297 LEU A CA 1
ATOM 2479 C C . LEU A 1 297 ? 5.542 2.064 -20.556 1.00 96.88 297 LEU A C 1
ATOM 2481 O O . LEU A 1 297 ? 5.996 3.174 -20.281 1.00 96.88 297 LEU A O 1
ATOM 2485 N N . VAL A 1 298 ? 5.097 1.754 -21.771 1.00 95.69 298 VAL A N 1
ATOM 2486 C CA . VAL A 1 298 ? 5.031 2.660 -22.931 1.00 95.69 298 VAL A CA 1
ATOM 2487 C C . VAL A 1 298 ? 3.598 2.783 -23.442 1.00 95.69 298 VAL A C 1
ATOM 2489 O O . VAL A 1 298 ? 2.733 2.000 -23.045 1.00 95.69 298 VAL A O 1
ATOM 2492 N N . ASP A 1 299 ? 3.321 3.750 -24.314 1.00 95.25 299 ASP A N 1
ATOM 2493 C CA . ASP A 1 299 ? 1.987 3.996 -24.883 1.00 95.25 299 ASP A CA 1
ATOM 2494 C C . ASP A 1 299 ? 0.906 4.160 -23.796 1.00 95.25 299 ASP A C 1
ATOM 2496 O O . ASP A 1 299 ? -0.199 3.618 -23.883 1.00 95.25 299 ASP A O 1
ATOM 2500 N N . LEU A 1 300 ? 1.230 4.853 -22.703 1.00 96.06 300 LEU A N 1
ATOM 2501 C CA . LEU A 1 300 ? 0.374 4.928 -21.516 1.00 96.06 300 LEU A CA 1
ATOM 2502 C C . LEU A 1 300 ? -0.826 5.857 -21.717 1.00 96.06 300 LEU A C 1
ATOM 2504 O O . LEU A 1 300 ? -1.833 5.703 -21.040 1.00 96.06 300 LEU A O 1
ATOM 2508 N N . ALA A 1 301 ? -0.746 6.800 -22.657 1.00 91.88 301 ALA A N 1
ATOM 2509 C CA . ALA A 1 301 ? -1.759 7.839 -22.863 1.00 91.88 301 ALA A CA 1
ATOM 2510 C C . ALA A 1 301 ? -3.172 7.314 -23.197 1.00 91.88 301 ALA A C 1
ATOM 2512 O O . ALA A 1 301 ? -4.138 8.052 -23.035 1.00 91.88 301 ALA A O 1
ATOM 2513 N N . GLU A 1 302 ? -3.292 6.070 -23.669 1.00 85.56 302 GLU A N 1
ATOM 2514 C CA . GLU A 1 302 ? -4.573 5.434 -24.013 1.00 85.56 302 GLU A CA 1
ATOM 2515 C C . GLU A 1 302 ? -5.185 4.621 -22.862 1.00 85.56 302 GLU A C 1
ATOM 2517 O O . GLU A 1 302 ? -6.257 4.036 -23.022 1.00 85.56 302 GLU A O 1
ATOM 2522 N N . ILE A 1 303 ? -4.498 4.520 -21.720 1.00 91.31 303 ILE A N 1
ATOM 2523 C CA . ILE A 1 303 ? -4.991 3.764 -20.571 1.00 91.31 303 ILE A CA 1
ATOM 2524 C C . ILE A 1 303 ? -5.999 4.629 -19.823 1.00 91.31 303 ILE A C 1
ATOM 2526 O O . ILE A 1 303 ? -5.643 5.646 -19.233 1.00 91.31 303 ILE A O 1
ATOM 2530 N N . ASP A 1 304 ? -7.249 4.186 -19.846 1.00 89.06 304 ASP A N 1
ATOM 2531 C CA . ASP A 1 304 ? -8.320 4.722 -19.020 1.00 89.06 304 ASP A CA 1
ATOM 2532 C C . ASP A 1 304 ? -8.556 3.793 -17.828 1.00 89.06 304 ASP A C 1
ATOM 2534 O O . ASP A 1 304 ? -8.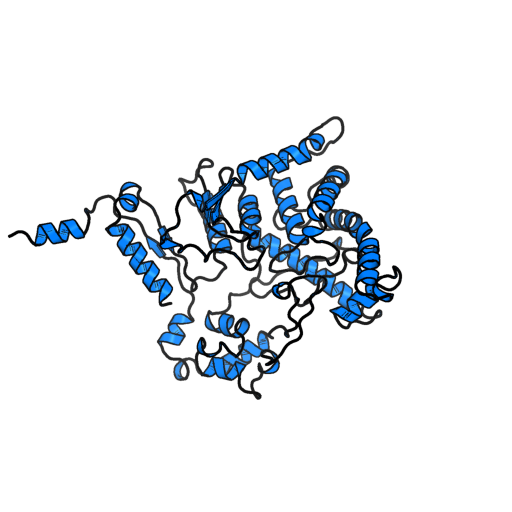477 2.566 -17.961 1.00 89.06 304 ASP A O 1
ATOM 2538 N N . VAL A 1 305 ? -8.806 4.383 -16.665 1.00 90.12 305 VAL A N 1
ATOM 2539 C CA . VAL A 1 305 ? -8.962 3.663 -15.402 1.00 90.12 305 VAL A CA 1
ATOM 2540 C C . VAL A 1 305 ? -10.234 4.150 -14.739 1.00 90.12 305 VAL A C 1
ATOM 2542 O O . VAL A 1 305 ? -10.361 5.327 -14.410 1.00 90.12 305 VAL A O 1
ATOM 2545 N N . ASP A 1 306 ? -11.150 3.218 -14.511 1.00 90.69 306 ASP A N 1
ATOM 2546 C CA . ASP A 1 306 ? -12.360 3.451 -13.740 1.00 90.69 306 ASP A CA 1
ATOM 2547 C C . ASP A 1 306 ? -12.473 2.396 -12.644 1.00 90.69 306 ASP A C 1
ATOM 2549 O O . ASP A 1 306 ? -12.096 1.234 -12.826 1.00 90.69 306 ASP A O 1
ATOM 2553 N N . PHE A 1 307 ? -12.995 2.815 -11.499 1.00 93.44 307 PHE A N 1
ATOM 2554 C CA . PHE A 1 307 ? -13.131 1.970 -10.329 1.00 93.44 307 PHE A CA 1
ATOM 2555 C C . PHE A 1 307 ? -14.576 1.917 -9.873 1.00 93.44 307 PHE A C 1
ATOM 2557 O O . PHE A 1 307 ? -15.212 2.940 -9.618 1.00 93.44 307 PHE A O 1
ATOM 2564 N N . ASN A 1 308 ? -15.064 0.704 -9.633 1.00 93.44 308 ASN A N 1
ATOM 2565 C CA . ASN A 1 308 ? -16.234 0.541 -8.792 1.00 93.44 308 ASN A CA 1
ATOM 2566 C C . ASN A 1 308 ? -15.818 0.685 -7.326 1.00 93.44 308 ASN A C 1
ATOM 2568 O O . ASN A 1 308 ? -14.910 -0.006 -6.868 1.00 93.44 308 ASN A O 1
ATOM 2572 N N . ARG A 1 309 ? -16.494 1.556 -6.574 1.00 93.88 309 ARG A N 1
ATOM 2573 C CA . ARG A 1 309 ? -16.162 1.776 -5.163 1.00 93.88 309 ARG A CA 1
ATOM 2574 C C . ARG A 1 309 ? -16.366 0.523 -4.313 1.00 93.88 309 ARG A C 1
ATOM 2576 O O . ARG A 1 309 ? -15.604 0.317 -3.370 1.00 93.88 309 ARG A O 1
ATOM 2583 N N . GLY A 1 310 ? -17.384 -0.275 -4.626 1.00 94.25 310 GLY A N 1
ATOM 2584 C CA . GLY A 1 310 ? -17.683 -1.483 -3.866 1.00 94.25 310 GLY A CA 1
ATOM 2585 C C . GLY A 1 310 ? -18.064 -1.218 -2.412 1.00 94.25 310 GLY A C 1
ATOM 2586 O O . GLY A 1 310 ? -18.420 -0.098 -2.021 1.00 94.25 310 GLY A O 1
ATOM 2587 N N . THR A 1 311 ? -17.973 -2.259 -1.589 1.00 93.94 311 THR A N 1
ATOM 2588 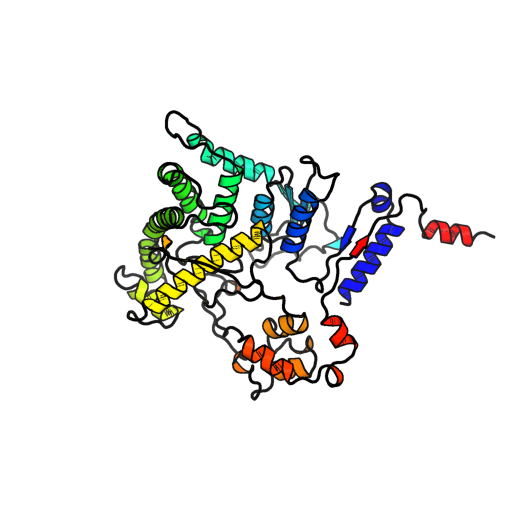C CA . THR A 1 311 ? -18.196 -2.165 -0.140 1.00 93.94 311 THR A CA 1
ATOM 2589 C C . THR A 1 311 ? -17.187 -3.012 0.617 1.00 93.94 311 THR A C 1
ATOM 2591 O O . THR A 1 311 ? -16.849 -4.094 0.149 1.00 93.94 311 THR A O 1
ATOM 2594 N N . PRO A 1 312 ? -16.748 -2.590 1.815 1.00 95.44 312 PRO A N 1
ATOM 2595 C CA . PRO A 1 312 ? -15.830 -3.396 2.600 1.00 95.44 312 PRO A CA 1
ATOM 2596 C C . PRO A 1 312 ? -16.464 -4.740 2.962 1.00 95.44 312 PRO A C 1
ATOM 2598 O O . PRO A 1 312 ? -17.627 -4.803 3.376 1.00 95.44 312 PRO A O 1
ATOM 2601 N N . PHE A 1 313 ? -15.665 -5.802 2.892 1.00 95.19 313 PHE A N 1
ATOM 2602 C CA . PHE A 1 313 ? -16.032 -7.096 3.452 1.00 95.19 313 PHE A CA 1
ATOM 2603 C C . PHE A 1 313 ? -16.404 -6.981 4.931 1.00 95.19 313 PHE A C 1
ATOM 2605 O O . PHE A 1 313 ? -15.852 -6.181 5.693 1.00 95.19 313 PHE A O 1
ATOM 2612 N N . THR A 1 314 ? -17.336 -7.829 5.367 1.00 94.88 314 THR A N 1
ATOM 2613 C CA . THR A 1 314 ? -17.621 -7.952 6.797 1.00 94.88 314 THR A CA 1
ATOM 2614 C C . THR A 1 314 ? -16.410 -8.556 7.525 1.00 94.88 314 THR A C 1
ATOM 2616 O O . THR A 1 314 ? -15.613 -9.268 6.909 1.00 94.88 314 THR A O 1
ATOM 2619 N N . PRO A 1 315 ? -16.271 -8.378 8.852 1.00 95.12 315 PRO A N 1
ATOM 2620 C CA . PRO A 1 315 ? -15.135 -8.921 9.596 1.00 95.12 315 PRO A CA 1
ATOM 2621 C C . PRO A 1 315 ? -14.897 -10.426 9.394 1.00 95.12 315 PRO A C 1
ATOM 2623 O O . PRO A 1 315 ? -13.754 -10.860 9.321 1.00 95.12 315 PRO A O 1
ATOM 2626 N N . LEU A 1 316 ? -15.950 -11.246 9.297 1.00 95.94 316 LEU A N 1
ATOM 2627 C CA . LEU A 1 316 ? -15.806 -12.684 9.041 1.00 95.94 316 LEU A CA 1
ATOM 2628 C C . LEU A 1 316 ? -15.428 -13.001 7.589 1.00 95.94 316 LEU A C 1
ATOM 2630 O O . LEU A 1 316 ? -14.664 -13.938 7.386 1.00 95.94 316 LEU A O 1
ATOM 2634 N N . MET A 1 317 ? -15.923 -12.236 6.609 1.00 95.88 317 MET A N 1
ATOM 2635 C CA . MET A 1 317 ? -15.520 -12.370 5.202 1.00 95.88 317 MET A CA 1
ATOM 2636 C C . MET A 1 317 ? -14.037 -12.032 5.036 1.00 95.88 317 MET A C 1
ATOM 2638 O O . MET A 1 317 ? -13.290 -12.830 4.485 1.00 95.88 317 MET A O 1
ATOM 2642 N N . GLN A 1 318 ? -13.586 -10.920 5.623 1.00 95.62 318 GLN A N 1
ATOM 2643 C CA . GLN A 1 318 ? -12.172 -10.540 5.628 1.00 95.62 318 GLN A CA 1
ATOM 2644 C C . GLN A 1 318 ? -11.297 -11.595 6.328 1.00 95.62 318 GLN A C 1
ATOM 2646 O O . GLN A 1 318 ? -10.211 -11.928 5.865 1.00 95.62 318 GLN A O 1
ATOM 2651 N N . LEU A 1 319 ? -11.741 -12.144 7.464 1.00 96.50 319 LEU A N 1
ATOM 2652 C CA . LEU A 1 319 ? -10.985 -13.205 8.135 1.00 96.50 319 LEU A CA 1
ATOM 2653 C C . LEU A 1 319 ? -10.908 -14.475 7.284 1.00 96.50 319 LEU A C 1
ATOM 2655 O O . LEU A 1 319 ? -9.870 -15.125 7.288 1.00 96.50 319 LEU A O 1
ATOM 2659 N N . LEU A 1 320 ? -11.975 -14.823 6.564 1.00 97.38 320 LEU A N 1
ATOM 2660 C CA . LEU A 1 320 ? -11.964 -15.944 5.628 1.00 97.38 320 LEU A CA 1
ATOM 2661 C C . LEU A 1 320 ? -10.996 -15.681 4.465 1.00 97.38 320 LEU A C 1
ATOM 2663 O O . LEU A 1 320 ? -10.265 -16.590 4.086 1.00 97.38 320 LEU A O 1
ATOM 2667 N N . SER A 1 321 ? -10.932 -14.451 3.950 1.00 96.12 321 SER A N 1
ATOM 2668 C CA . SER A 1 321 ? -10.062 -14.112 2.819 1.00 96.12 321 SER A CA 1
ATOM 2669 C C . SER A 1 321 ? -8.579 -13.972 3.167 1.00 96.12 321 SER A C 1
ATOM 2671 O O . SER A 1 321 ? -7.739 -14.152 2.291 1.00 96.12 321 SER A O 1
ATOM 2673 N N . VAL A 1 322 ? -8.242 -13.681 4.428 1.00 96.06 322 VAL A N 1
ATOM 2674 C CA . VAL A 1 322 ? -6.853 -13.420 4.856 1.00 96.06 322 VAL A CA 1
ATOM 2675 C C . VAL A 1 322 ? -6.236 -14.576 5.645 1.00 96.06 322 VAL A C 1
ATOM 2677 O O . VAL A 1 322 ? -5.028 -14.803 5.570 1.00 96.06 322 VAL A O 1
ATOM 2680 N N . LEU A 1 323 ? -7.015 -15.288 6.466 1.00 96.88 323 LEU A N 1
ATOM 2681 C CA . LEU A 1 323 ? -6.442 -16.308 7.3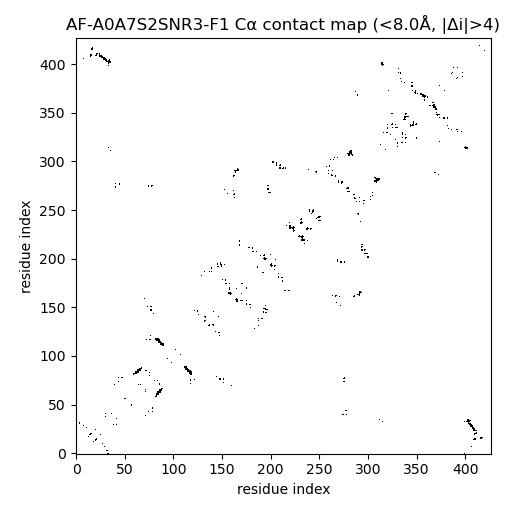41 1.00 96.88 323 LEU A CA 1
ATOM 2682 C C . LEU A 1 323 ? -6.065 -17.576 6.565 1.00 96.88 323 LEU A C 1
ATOM 2684 O O . LEU A 1 323 ? -6.824 -18.029 5.713 1.00 96.88 323 LEU A O 1
ATOM 2688 N N . PRO A 1 324 ? -4.962 -18.242 6.941 1.00 96.06 324 PRO A N 1
ATOM 2689 C CA . PRO A 1 324 ? -4.706 -19.603 6.501 1.00 96.06 324 PRO A CA 1
ATOM 2690 C C . PRO A 1 324 ? -5.554 -20.597 7.319 1.00 96.06 324 PRO A C 1
ATOM 2692 O O . PRO A 1 324 ? -5.957 -20.307 8.455 1.00 96.06 324 PRO A O 1
ATOM 2695 N N . ALA A 1 325 ? -5.792 -21.799 6.784 1.00 95.62 325 ALA A N 1
ATOM 2696 C CA . ALA A 1 325 ? -6.654 -22.814 7.407 1.00 95.62 325 ALA A CA 1
ATOM 2697 C C . ALA A 1 325 ? -6.230 -23.191 8.845 1.00 95.62 325 ALA A C 1
ATOM 2699 O O . ALA A 1 325 ? -7.073 -23.458 9.703 1.00 95.62 325 ALA A O 1
ATOM 2700 N N . GLN A 1 326 ? -4.931 -23.127 9.156 1.00 95.69 326 GLN A N 1
ATOM 2701 C CA . GLN A 1 326 ? -4.358 -23.400 10.482 1.00 95.69 326 GLN A CA 1
ATOM 2702 C C . GLN A 1 326 ? -4.811 -22.398 11.561 1.00 95.69 326 GLN A C 1
ATOM 2704 O O . GLN A 1 326 ? -4.685 -22.678 12.753 1.00 95.69 326 GLN A O 1
ATOM 2709 N N . SER A 1 327 ? -5.336 -21.239 11.152 1.00 96.94 327 SER A N 1
ATOM 2710 C CA . SER A 1 327 ? -5.910 -20.213 12.030 1.00 96.94 327 SER A CA 1
ATOM 2711 C C . SER A 1 327 ? -7.445 -20.213 12.029 1.00 96.94 327 SER A C 1
ATOM 2713 O O . SER A 1 327 ? -8.068 -19.325 12.623 1.00 96.94 327 SER A O 1
ATOM 2715 N N . GLY A 1 328 ? -8.079 -21.220 11.417 1.00 94.19 328 GLY A N 1
ATOM 2716 C CA . GLY A 1 328 ? -9.532 -21.319 11.261 1.00 94.19 328 GLY A CA 1
ATOM 2717 C C . GLY A 1 328 ? -10.323 -21.322 12.578 1.00 94.19 328 GLY A C 1
ATOM 2718 O O . GLY A 1 328 ? -11.516 -21.022 12.591 1.00 94.19 328 GLY A O 1
ATOM 2719 N N . GLN A 1 329 ? -9.685 -21.577 13.725 1.00 95.19 329 GLN A N 1
ATOM 2720 C CA . GLN A 1 329 ? -10.282 -21.433 15.061 1.00 95.19 329 GLN A CA 1
ATOM 2721 C C . GLN A 1 329 ? -10.789 -20.018 15.375 1.00 95.19 329 GLN A C 1
ATOM 2723 O O . GLN A 1 329 ? -11.615 -19.853 16.273 1.00 95.19 329 GLN A O 1
ATOM 2728 N N . LEU A 1 330 ? -10.303 -18.998 14.661 1.00 95.75 330 LEU A N 1
ATOM 2729 C CA . LEU A 1 330 ? -10.750 -17.609 14.806 1.00 95.75 330 LEU A CA 1
ATOM 2730 C C . LEU A 1 330 ? -12.122 -17.357 14.146 1.00 95.75 330 LEU A C 1
ATOM 2732 O O . LEU A 1 330 ? -12.832 -16.407 14.518 1.00 95.75 330 LEU A O 1
ATOM 2736 N N . LEU A 1 331 ? -12.520 -18.239 13.225 1.00 96.69 331 LEU A N 1
ATOM 2737 C CA . LEU A 1 331 ? -13.786 -18.222 12.499 1.00 96.69 331 LEU A CA 1
ATOM 2738 C C . LEU A 1 331 ? -14.840 -19.148 13.146 1.00 96.69 331 LEU A C 1
ATOM 2740 O O . LEU A 1 331 ? -14.484 -20.125 13.824 1.00 96.69 331 LEU A O 1
ATOM 2744 N N . PRO A 1 332 ? -16.145 -18.853 12.952 1.00 97.06 332 PRO A N 1
ATOM 2745 C CA . PRO A 1 332 ? -17.231 -19.783 13.266 1.00 97.06 332 PRO A CA 1
ATOM 2746 C C . PRO A 1 332 ? -17.063 -21.129 12.556 1.00 97.06 332 PRO A C 1
ATOM 2748 O O . PRO A 1 332 ? -16.431 -21.196 11.504 1.00 97.06 332 PRO A O 1
ATOM 2751 N N . ALA A 1 333 ? -17.672 -22.185 13.099 1.00 96.19 333 ALA A N 1
ATOM 2752 C CA . ALA A 1 333 ? -17.576 -23.536 12.540 1.00 96.19 333 ALA A CA 1
ATOM 2753 C C . ALA A 1 333 ? -17.916 -23.623 11.032 1.00 96.19 333 ALA A C 1
ATOM 2755 O O . ALA A 1 333 ? -17.051 -24.089 10.296 1.00 96.19 333 ALA A O 1
ATOM 2756 N N . PRO A 1 334 ? -19.057 -23.091 10.537 1.00 96.25 334 PRO A N 1
ATOM 2757 C CA . PRO A 1 334 ? -19.398 -23.214 9.114 1.00 96.25 334 PRO A CA 1
ATOM 2758 C C . PRO A 1 334 ? -18.435 -22.451 8.187 1.00 96.25 334 PRO A C 1
ATOM 2760 O O . PRO A 1 334 ? -18.162 -22.890 7.080 1.00 96.25 334 PRO A O 1
ATOM 2763 N N . TYR A 1 335 ? -17.838 -21.344 8.649 1.00 97.31 335 TYR A N 1
ATOM 2764 C CA . TYR A 1 335 ? -16.806 -20.622 7.887 1.00 97.31 335 TYR A CA 1
ATOM 2765 C C . TYR A 1 335 ? -15.485 -21.394 7.863 1.00 97.31 335 TYR A C 1
ATOM 2767 O O . TYR A 1 335 ? -14.781 -21.398 6.862 1.00 97.31 335 TYR A O 1
ATOM 2775 N N . ARG A 1 336 ? -15.132 -22.038 8.980 1.00 96.62 336 ARG A N 1
ATOM 2776 C CA . ARG A 1 336 ? -13.916 -22.848 9.088 1.00 96.62 336 ARG A CA 1
ATOM 2777 C C . ARG A 1 336 ? -13.970 -24.061 8.168 1.00 96.62 336 ARG A C 1
ATOM 2779 O O . ARG A 1 336 ? -12.958 -24.388 7.562 1.00 96.62 336 ARG A O 1
ATOM 2786 N N . GLU A 1 337 ? -15.131 -24.701 8.062 1.00 96.44 337 GLU A N 1
ATOM 2787 C CA . GLU A 1 337 ? -15.340 -25.850 7.177 1.00 96.44 337 GLU A CA 1
ATOM 2788 C C . GLU A 1 337 ? -15.039 -25.498 5.715 1.00 96.44 337 GLU A C 1
ATOM 2790 O O . GLU A 1 337 ? -14.381 -26.285 5.039 1.00 96.44 337 GLU A O 1
ATOM 2795 N N . LEU A 1 338 ? -15.360 -24.276 5.270 1.00 97.12 338 LEU A N 1
ATOM 2796 C CA . LEU A 1 338 ? -14.999 -23.799 3.929 1.00 97.12 338 LEU A CA 1
ATOM 2797 C C . LEU A 1 338 ? -13.483 -23.783 3.663 1.00 97.12 338 LEU A C 1
ATOM 2799 O O . LEU A 1 338 ? -13.081 -23.849 2.503 1.00 97.12 338 LEU A O 1
ATOM 2803 N N . MET A 1 339 ? -12.649 -23.696 4.702 1.00 96.75 339 MET A N 1
ATOM 2804 C CA . MET A 1 339 ? -11.188 -23.687 4.573 1.00 96.75 339 MET A CA 1
ATOM 2805 C C . MET A 1 339 ? -10.567 -25.085 4.641 1.00 96.75 339 MET A C 1
ATOM 2807 O O . MET A 1 339 ? -9.443 -25.273 4.185 1.00 96.75 339 MET A O 1
ATOM 2811 N N . THR A 1 340 ? -11.242 -26.039 5.288 1.00 94.38 340 THR A N 1
ATOM 2812 C CA . THR A 1 340 ? -10.651 -27.338 5.657 1.00 94.38 340 THR A CA 1
ATOM 2813 C C . THR A 1 340 ? -11.278 -28.533 4.953 1.00 94.38 340 THR A C 1
ATOM 2815 O O . THR A 1 340 ? -10.640 -29.578 4.885 1.00 94.38 340 THR A O 1
ATOM 2818 N N . ASP A 1 341 ? -12.524 -28.421 4.491 1.00 94.88 341 ASP A N 1
ATOM 2819 C CA . ASP A 1 341 ? -13.182 -29.485 3.735 1.00 94.88 341 ASP A CA 1
ATOM 2820 C C . ASP A 1 341 ? -12.618 -29.534 2.308 1.00 94.88 341 ASP A C 1
ATOM 2822 O O . ASP A 1 341 ? -12.657 -28.543 1.582 1.00 94.88 341 ASP A O 1
ATOM 2826 N N . GLU A 1 342 ? -12.118 -30.697 1.890 1.00 93.62 342 GLU A N 1
ATOM 2827 C CA . GLU A 1 342 ? -11.598 -30.923 0.536 1.00 93.62 342 GLU A CA 1
ATOM 2828 C C . GLU A 1 342 ? -12.679 -30.769 -0.546 1.00 93.62 342 GLU A C 1
ATOM 2830 O O . GLU A 1 342 ? -12.359 -30.491 -1.702 1.00 93.62 342 GLU A O 1
ATOM 2835 N N . LEU A 1 343 ? -13.958 -30.931 -0.183 1.00 95.06 343 LEU A N 1
ATOM 2836 C CA . LEU A 1 343 ? -15.103 -30.723 -1.074 1.00 95.06 343 LEU A CA 1
ATOM 2837 C C . LEU A 1 343 ? -15.590 -29.269 -1.097 1.00 95.06 343 LEU A C 1
ATOM 2839 O O . LEU A 1 343 ? -16.511 -28.948 -1.852 1.00 95.06 343 LEU A O 1
ATOM 2843 N N . SER A 1 344 ? -14.992 -28.389 -0.289 1.00 96.25 344 SER A N 1
ATOM 2844 C CA . SER A 1 344 ? -15.325 -26.969 -0.293 1.00 96.25 344 SER A CA 1
ATOM 2845 C C . SER A 1 344 ? -15.043 -26.356 -1.670 1.00 96.25 344 SER A C 1
ATOM 2847 O O . SER A 1 344 ? -13.965 -26.576 -2.233 1.00 96.25 344 SER A O 1
ATOM 2849 N N . PRO A 1 345 ? -15.935 -25.491 -2.192 1.00 95.31 345 PRO A N 1
ATOM 2850 C CA . PRO A 1 345 ? -15.644 -24.717 -3.399 1.00 95.31 345 PRO A CA 1
ATOM 2851 C C . PRO A 1 345 ? -14.420 -23.800 -3.231 1.00 95.31 345 PRO A C 1
ATOM 2853 O O . PRO A 1 345 ? -13.837 -23.368 -4.226 1.00 95.31 345 PRO A O 1
ATOM 2856 N N . LEU A 1 346 ? -14.007 -23.523 -1.986 1.00 96.81 346 LEU A N 1
ATOM 2857 C CA . LEU A 1 346 ? -12.860 -22.677 -1.669 1.00 96.81 346 LEU A CA 1
ATOM 2858 C C . LEU A 1 346 ? -11.577 -23.457 -1.346 1.00 96.81 346 LEU A C 1
ATOM 2860 O O . LEU A 1 346 ? -10.539 -22.831 -1.151 1.00 96.81 346 LEU A O 1
ATOM 2864 N N . ALA A 1 347 ? -11.601 -24.796 -1.331 1.00 95.44 347 ALA A N 1
ATOM 2865 C CA . ALA A 1 347 ? -10.471 -25.623 -0.887 1.00 95.44 347 ALA A CA 1
ATOM 2866 C C . ALA A 1 347 ? -9.149 -25.285 -1.605 1.00 95.44 347 ALA A C 1
ATOM 2868 O O . ALA A 1 347 ? -8.090 -25.220 -0.983 1.00 95.44 347 ALA A O 1
ATOM 2869 N N . ARG A 1 348 ? -9.212 -24.983 -2.911 1.00 95.44 348 ARG A N 1
ATOM 2870 C CA . ARG A 1 348 ? -8.039 -24.617 -3.728 1.00 95.44 348 ARG A CA 1
ATOM 2871 C C . ARG A 1 348 ? -7.321 -23.342 -3.267 1.00 95.44 348 ARG A C 1
ATOM 2873 O O . ARG A 1 348 ? -6.157 -23.166 -3.609 1.00 95.44 348 ARG A O 1
ATOM 2880 N N . PHE A 1 349 ? -7.998 -22.464 -2.525 1.00 96.44 349 PHE A N 1
ATOM 2881 C CA . PHE A 1 349 ? -7.443 -21.200 -2.033 1.00 96.44 349 PHE A CA 1
ATOM 2882 C C . PHE A 1 349 ? -6.739 -21.334 -0.676 1.00 96.44 349 PHE A C 1
ATOM 2884 O O . PHE A 1 349 ? -6.076 -20.398 -0.239 1.00 96.44 349 PHE A O 1
ATOM 2891 N N . TYR A 1 350 ? -6.817 -22.507 -0.038 1.00 96.31 350 TYR A N 1
ATOM 2892 C CA . TYR A 1 350 ? -6.167 -22.796 1.243 1.00 96.31 350 TYR A CA 1
ATOM 2893 C C . TYR A 1 350 ? -5.178 -23.961 1.116 1.00 96.31 350 TYR A C 1
ATOM 2895 O O . TYR A 1 350 ? -5.375 -25.017 1.725 1.00 96.31 350 TYR A O 1
ATOM 2903 N N . PRO A 1 351 ? -4.110 -23.811 0.313 1.00 95.19 351 PRO A N 1
ATOM 2904 C CA . PRO A 1 351 ? -3.155 -24.888 0.116 1.00 95.19 351 PRO A CA 1
ATOM 2905 C C . PRO A 1 351 ? -2.420 -25.215 1.425 1.00 95.19 351 PRO A C 1
ATOM 2907 O O . PRO A 1 351 ? -2.057 -24.326 2.198 1.00 95.19 351 PRO A O 1
ATOM 2910 N N . GLY A 1 352 ? -2.185 -26.507 1.673 1.00 92.00 352 GLY A N 1
ATOM 2911 C CA . GLY A 1 352 ? -1.418 -26.962 2.838 1.00 92.00 352 GLY A CA 1
ATOM 2912 C C . GLY A 1 352 ? 0.056 -26.550 2.781 1.00 92.00 352 GLY A C 1
ATOM 2913 O O . GLY A 1 352 ? 0.625 -26.192 3.809 1.00 92.00 352 GLY A O 1
ATOM 2914 N N . ASP A 1 353 ? 0.623 -26.541 1.572 1.00 93.19 353 ASP A N 1
ATOM 2915 C CA . ASP A 1 353 ? 1.975 -26.089 1.248 1.00 93.19 353 ASP A CA 1
ATOM 2916 C C . ASP A 1 353 ? 1.920 -25.163 0.026 1.00 93.19 353 ASP A C 1
ATOM 2918 O O . ASP A 1 353 ? 1.100 -25.358 -0.872 1.00 93.19 353 ASP A O 1
ATOM 2922 N N . PHE A 1 354 ? 2.806 -24.172 -0.034 1.00 94.25 354 PHE A N 1
ATOM 2923 C CA . PHE A 1 354 ? 2.895 -23.224 -1.145 1.00 94.25 354 PHE A CA 1
ATOM 2924 C C . PHE A 1 354 ? 4.352 -22.916 -1.485 1.00 94.25 354 PHE A C 1
ATOM 2926 O O . PHE A 1 354 ? 5.251 -23.028 -0.649 1.00 94.25 354 PHE A O 1
ATOM 2933 N N . GLU A 1 355 ? 4.583 -22.510 -2.729 1.00 94.06 355 GLU A N 1
ATOM 2934 C CA . GLU A 1 355 ? 5.906 -22.100 -3.185 1.00 94.06 355 GLU A CA 1
ATOM 2935 C C . GLU A 1 355 ? 6.191 -20.645 -2.811 1.00 94.06 355 GLU A C 1
ATOM 2937 O O . GLU A 1 355 ? 5.298 -19.795 -2.757 1.00 94.06 355 GLU A O 1
ATOM 2942 N N . THR A 1 356 ? 7.467 -20.343 -2.591 1.00 94.06 356 THR A N 1
ATOM 2943 C CA . THR A 1 356 ? 7.945 -18.974 -2.417 1.00 94.06 356 THR A CA 1
ATOM 2944 C C . THR A 1 356 ? 9.057 -18.679 -3.412 1.00 94.06 356 THR A C 1
ATOM 2946 O O . THR A 1 356 ? 9.883 -19.534 -3.729 1.00 94.06 356 THR A O 1
ATOM 2949 N N . ASP A 1 357 ? 9.076 -17.451 -3.917 1.00 92.56 357 ASP A N 1
ATOM 2950 C CA . ASP A 1 357 ? 10.106 -16.947 -4.817 1.00 92.56 357 ASP A CA 1
ATOM 2951 C C . ASP A 1 357 ? 10.816 -15.770 -4.149 1.00 92.56 357 ASP A C 1
ATOM 2953 O O . ASP A 1 357 ? 10.228 -14.706 -3.966 1.00 92.56 357 ASP A O 1
ATOM 2957 N N . LEU A 1 358 ? 12.094 -15.945 -3.800 1.00 87.12 358 LEU A N 1
ATOM 2958 C CA . LEU A 1 358 ? 12.918 -14.876 -3.220 1.00 87.12 358 LEU A CA 1
ATOM 2959 C C . LEU A 1 358 ? 12.996 -13.649 -4.132 1.00 87.12 358 LEU A C 1
ATOM 2961 O O . LEU A 1 358 ? 13.259 -12.551 -3.657 1.00 87.12 358 LEU A O 1
ATOM 2965 N N . ASN A 1 359 ? 12.816 -13.831 -5.442 1.00 86.81 359 ASN A N 1
ATOM 2966 C CA . ASN A 1 359 ? 12.801 -12.774 -6.441 1.00 86.81 359 ASN A CA 1
ATOM 2967 C C . ASN A 1 359 ? 13.976 -11.776 -6.326 1.00 86.81 359 ASN A C 1
ATOM 2969 O O . ASN A 1 359 ? 13.848 -10.597 -6.651 1.00 86.81 359 ASN A O 1
ATOM 2973 N N . GLY A 1 360 ? 15.160 -12.264 -5.940 1.00 78.81 360 GLY A N 1
ATOM 2974 C CA . GLY A 1 360 ? 16.388 -11.467 -5.806 1.00 78.81 360 GLY A CA 1
ATOM 2975 C C . GLY A 1 360 ? 16.582 -10.833 -4.426 1.00 78.81 360 GLY A C 1
ATOM 2976 O O . GLY A 1 360 ? 17.615 -10.214 -4.173 1.00 78.81 360 GLY A O 1
ATOM 2977 N N . LYS A 1 361 ? 15.629 -11.012 -3.508 1.00 84.25 361 LYS A N 1
ATOM 2978 C CA . LYS A 1 361 ? 15.742 -10.592 -2.111 1.00 84.25 361 LYS A CA 1
ATOM 2979 C C . LYS A 1 361 ? 16.565 -11.591 -1.301 1.00 84.25 361 LYS A C 1
ATOM 2981 O O . LYS A 1 361 ? 16.727 -12.757 -1.663 1.00 84.25 361 LYS A O 1
ATOM 2986 N N . ARG A 1 362 ? 17.130 -11.107 -0.193 1.00 80.81 362 ARG A N 1
ATOM 2987 C CA . ARG A 1 362 ? 18.052 -11.887 0.653 1.00 80.81 362 ARG A CA 1
ATOM 2988 C C . ARG A 1 362 ? 17.344 -12.607 1.787 1.00 80.81 362 ARG A C 1
ATOM 2990 O O . ARG A 1 362 ? 17.805 -13.669 2.203 1.00 80.81 362 ARG A O 1
ATOM 2997 N N . ASN A 1 363 ? 16.274 -12.019 2.312 1.00 83.62 363 ASN A N 1
ATOM 2998 C CA . ASN A 1 363 ? 15.555 -12.581 3.441 1.00 83.62 363 ASN A CA 1
ATOM 2999 C C . ASN A 1 363 ? 14.290 -13.290 2.963 1.00 83.62 363 ASN A C 1
ATOM 3001 O O . ASN A 1 363 ? 13.579 -12.801 2.091 1.00 83.62 363 ASN A O 1
ATOM 3005 N N . SER A 1 364 ? 13.970 -14.427 3.579 1.00 86.12 364 SER A N 1
ATOM 3006 C CA . SER A 1 364 ? 12.805 -15.227 3.189 1.00 86.12 364 SER A CA 1
ATOM 3007 C C . SER A 1 364 ? 11.475 -14.502 3.399 1.00 86.12 364 SER A C 1
ATOM 3009 O O . SER A 1 364 ? 10.535 -14.761 2.657 1.00 86.12 364 SER A O 1
ATOM 3011 N N . TRP A 1 365 ? 11.392 -13.582 4.363 1.00 85.62 365 TRP A N 1
ATOM 3012 C CA . TRP A 1 365 ? 10.190 -12.776 4.608 1.00 85.62 365 TRP A CA 1
ATOM 3013 C C . TRP A 1 365 ? 9.920 -11.723 3.523 1.00 85.62 365 TRP A C 1
ATOM 3015 O O . TRP A 1 365 ? 8.858 -11.120 3.537 1.00 85.62 365 TRP A O 1
ATOM 3025 N N . GLU A 1 366 ? 10.858 -11.498 2.599 1.00 84.69 366 GLU A N 1
ATOM 3026 C CA . GLU A 1 366 ? 10.677 -10.627 1.427 1.00 84.69 366 GLU A CA 1
ATOM 3027 C C . GLU A 1 366 ? 10.285 -11.427 0.169 1.00 84.69 366 GLU A C 1
ATOM 3029 O O . GLU A 1 366 ? 10.201 -10.864 -0.920 1.00 84.69 366 GLU A O 1
ATOM 3034 N N . SER A 1 367 ? 10.104 -12.749 0.291 1.00 90.75 367 SER A N 1
ATOM 3035 C CA . SER A 1 367 ? 9.769 -13.606 -0.850 1.00 90.75 367 SER A CA 1
ATOM 3036 C C . SER A 1 367 ? 8.338 -13.368 -1.312 1.00 90.75 367 SER A C 1
ATOM 3038 O O . SER A 1 367 ? 7.425 -13.229 -0.500 1.00 90.75 367 SER A O 1
ATOM 3040 N N . VAL A 1 368 ? 8.129 -13.455 -2.621 1.00 92.94 368 VAL A N 1
ATOM 3041 C CA . VAL A 1 368 ? 6.797 -13.544 -3.215 1.00 92.94 368 VAL A CA 1
ATOM 3042 C C . VAL A 1 368 ? 6.192 -14.894 -2.840 1.00 92.94 368 VAL A C 1
ATOM 3044 O O . VAL A 1 368 ? 6.766 -15.946 -3.131 1.00 92.94 368 VAL A O 1
ATOM 3047 N N . VAL A 1 369 ? 5.040 -14.869 -2.175 1.00 94.19 369 VAL A N 1
ATOM 3048 C CA . VAL A 1 369 ? 4.300 -16.064 -1.756 1.00 94.19 369 VAL A CA 1
ATOM 3049 C C . VAL A 1 369 ? 3.316 -16.450 -2.859 1.00 94.19 369 VAL A C 1
ATOM 3051 O O . VAL A 1 369 ? 2.430 -15.672 -3.203 1.00 94.19 369 VAL A O 1
ATOM 3054 N N . ARG A 1 370 ? 3.467 -17.647 -3.434 1.00 94.19 370 ARG A N 1
ATOM 3055 C CA . ARG A 1 370 ? 2.665 -18.106 -4.577 1.00 94.19 370 ARG A CA 1
ATOM 3056 C C . ARG A 1 370 ? 1.420 -18.853 -4.106 1.00 94.19 370 ARG A C 1
ATOM 3058 O O . ARG A 1 370 ? 1.394 -20.081 -4.072 1.00 94.19 370 ARG A O 1
ATOM 3065 N N . ILE A 1 371 ? 0.393 -18.091 -3.742 1.00 93.75 371 ILE A N 1
ATOM 3066 C CA . ILE A 1 371 ? -0.941 -18.591 -3.378 1.00 9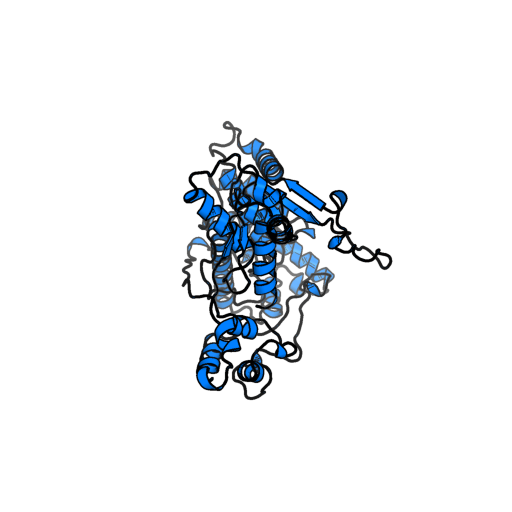3.75 371 ILE A CA 1
ATOM 3067 C C . ILE A 1 371 ? -1.947 -18.038 -4.399 1.00 93.75 371 ILE A C 1
ATOM 3069 O O . ILE A 1 371 ? -1.798 -16.893 -4.829 1.00 93.75 371 ILE A O 1
ATOM 3073 N N . PRO A 1 372 ? -2.945 -18.826 -4.838 1.00 94.12 372 PRO A N 1
ATOM 3074 C CA . PRO A 1 372 ? -3.984 -18.321 -5.730 1.00 94.12 372 PRO A CA 1
ATOM 3075 C C . PRO A 1 372 ? -4.798 -17.207 -5.060 1.00 94.12 372 PRO A C 1
ATOM 3077 O O . PRO A 1 372 ? -5.194 -17.333 -3.901 1.00 94.12 372 PRO A O 1
ATOM 3080 N N . PHE A 1 373 ? -5.096 -16.145 -5.810 1.00 95.69 373 PHE A N 1
ATOM 3081 C CA . PHE A 1 373 ? -6.026 -15.108 -5.366 1.00 95.69 373 PHE A CA 1
ATOM 3082 C C . PHE A 1 373 ? -7.414 -15.704 -5.139 1.00 95.69 373 PHE A C 1
ATOM 3084 O O . PHE A 1 373 ? -7.890 -16.499 -5.952 1.00 95.69 373 PHE A O 1
ATOM 3091 N N . LEU A 1 374 ? -8.049 -15.330 -4.028 1.00 95.31 374 LEU A N 1
ATOM 3092 C CA . LEU A 1 374 ? -9.393 -15.787 -3.702 1.00 95.31 374 LEU A CA 1
ATOM 3093 C C . LEU A 1 374 ? -10.399 -15.244 -4.720 1.00 95.31 374 LEU A C 1
ATOM 3095 O O . LEU A 1 374 ? -10.424 -14.053 -5.015 1.00 95.31 374 LEU A O 1
ATOM 3099 N N . ASP A 1 375 ? -11.253 -16.130 -5.217 1.00 95.25 375 ASP A N 1
ATOM 3100 C CA . ASP A 1 375 ? -12.376 -15.773 -6.077 1.00 95.25 375 ASP A CA 1
ATOM 3101 C C . ASP A 1 375 ? -13.539 -15.262 -5.215 1.00 95.25 375 ASP A C 1
ATOM 3103 O O . ASP A 1 375 ? -14.139 -16.020 -4.442 1.00 95.25 375 ASP A O 1
ATOM 3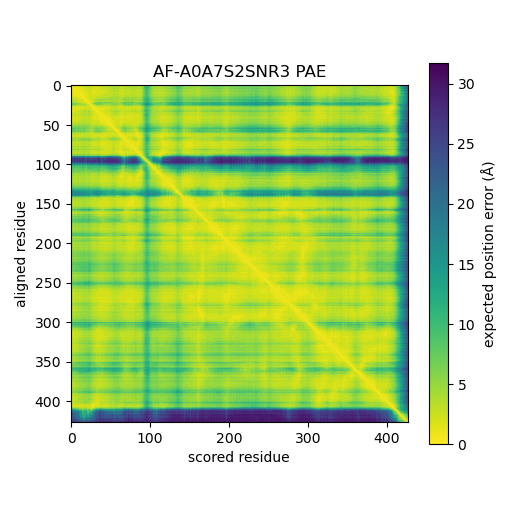107 N N . GLU A 1 376 ? -13.823 -13.963 -5.322 1.00 93.94 376 GLU A N 1
ATOM 3108 C CA . GLU A 1 376 ? -14.872 -13.299 -4.550 1.00 93.94 376 GLU A CA 1
ATOM 3109 C C . GLU A 1 376 ? -16.259 -13.878 -4.851 1.00 93.94 376 GLU A C 1
ATOM 3111 O O . GLU A 1 376 ? -17.011 -14.161 -3.919 1.00 93.94 376 GLU A O 1
ATOM 3116 N N . GLU A 1 377 ? -16.595 -14.132 -6.119 1.00 94.50 377 GLU A N 1
ATOM 3117 C CA . GLU A 1 377 ? -17.906 -14.675 -6.494 1.00 94.50 377 GLU A CA 1
ATOM 3118 C C . GLU A 1 377 ? -18.105 -16.082 -5.920 1.00 94.50 377 GLU A C 1
ATOM 3120 O O . GLU A 1 377 ? -19.179 -16.407 -5.395 1.00 94.50 377 GLU A O 1
ATOM 3125 N N . ALA A 1 378 ? -17.057 -16.911 -5.960 1.00 96.00 378 ALA A N 1
ATOM 3126 C CA . ALA A 1 378 ? -17.073 -18.235 -5.349 1.00 96.00 378 ALA A CA 1
ATOM 3127 C C . ALA A 1 378 ? -17.216 -18.157 -3.821 1.00 96.00 378 ALA A C 1
ATOM 3129 O O . ALA A 1 378 ? -17.985 -18.928 -3.238 1.00 96.00 378 ALA A O 1
ATOM 3130 N N . MET A 1 379 ? -16.508 -17.225 -3.168 1.00 96.69 379 MET A N 1
ATOM 3131 C CA . MET A 1 379 ? -16.616 -17.004 -1.723 1.00 96.69 379 MET A CA 1
ATOM 3132 C C . MET A 1 379 ? -18.034 -16.582 -1.342 1.00 96.69 379 MET A C 1
ATOM 3134 O O . MET A 1 379 ? -18.634 -17.189 -0.454 1.00 96.69 379 MET A O 1
ATOM 3138 N N . MET A 1 380 ? -18.587 -15.582 -2.025 1.00 95.44 380 MET A N 1
ATOM 3139 C CA . MET A 1 380 ? -19.928 -15.070 -1.754 1.00 95.44 380 MET A CA 1
ATOM 3140 C C . MET A 1 380 ? -20.988 -16.155 -1.967 1.00 95.44 380 MET A C 1
ATOM 3142 O O . MET A 1 380 ? -21.812 -16.386 -1.084 1.00 95.44 380 MET A O 1
ATOM 3146 N N . SER A 1 381 ? -20.889 -16.918 -3.060 1.00 96.75 381 SER A N 1
ATOM 3147 C CA . SER A 1 381 ? -21.793 -18.043 -3.336 1.00 96.75 381 SER A CA 1
ATOM 3148 C C . SER A 1 381 ? -21.737 -19.129 -2.256 1.00 96.75 381 SER A C 1
ATOM 3150 O O . SER A 1 381 ? -22.764 -19.707 -1.907 1.00 96.75 381 SER A O 1
ATOM 3152 N N . ALA A 1 382 ? -20.551 -19.420 -1.710 1.00 96.31 382 ALA A N 1
ATOM 3153 C CA . ALA A 1 382 ? -20.396 -20.388 -0.626 1.00 96.31 382 ALA A CA 1
ATOM 3154 C C . ALA A 1 382 ? -20.993 -19.877 0.695 1.00 96.31 382 ALA A C 1
ATOM 3156 O O . ALA A 1 382 ? -21.610 -20.643 1.437 1.00 96.31 382 ALA A O 1
ATOM 3157 N N . LEU A 1 383 ? -20.837 -18.582 0.981 1.00 96.06 383 LEU A N 1
ATOM 3158 C CA . LEU A 1 383 ? -21.386 -17.949 2.179 1.00 96.06 383 LEU A CA 1
ATOM 3159 C C . LEU A 1 383 ? -22.915 -17.845 2.142 1.00 96.06 383 LEU A C 1
ATOM 3161 O O . LEU A 1 383 ? -23.546 -18.032 3.181 1.00 96.06 383 LEU A O 1
ATOM 3165 N N . ASP A 1 384 ? -23.512 -17.637 0.967 1.00 95.69 384 ASP A N 1
ATOM 3166 C CA . ASP A 1 384 ? -24.970 -17.575 0.784 1.00 95.69 384 ASP A CA 1
ATOM 3167 C C . ASP A 1 384 ? -25.688 -18.893 1.125 1.00 95.69 384 ASP A C 1
ATOM 3169 O O . ASP A 1 384 ? -26.888 -18.899 1.415 1.00 95.69 384 ASP A O 1
ATOM 3173 N N . LEU A 1 385 ? -24.965 -20.018 1.122 1.00 95.00 385 LEU A N 1
ATOM 3174 C CA . LEU A 1 385 ? -25.499 -21.325 1.511 1.00 95.00 385 LEU A CA 1
ATOM 3175 C C . LEU A 1 385 ? -25.600 -21.508 3.032 1.00 95.00 385 LEU A C 1
ATOM 3177 O O . LEU A 1 385 ? -26.323 -22.397 3.483 1.00 95.00 385 LEU A O 1
ATOM 3181 N N . ILE A 1 386 ? -24.906 -20.681 3.819 1.00 94.69 386 ILE A N 1
ATOM 3182 C CA . ILE A 1 386 ? -24.909 -20.756 5.282 1.00 94.69 386 ILE A CA 1
ATOM 3183 C C . ILE A 1 386 ? -26.169 -20.063 5.815 1.00 94.69 386 ILE A C 1
ATOM 3185 O O . ILE A 1 386 ? -26.344 -18.849 5.676 1.00 94.69 386 ILE A O 1
ATOM 3189 N N . ASP A 1 387 ? -27.035 -20.787 6.534 1.00 91.69 387 ASP A N 1
ATOM 3190 C CA . ASP A 1 387 ? -28.150 -20.157 7.250 1.00 91.69 387 ASP A CA 1
ATOM 3191 C C . ASP A 1 387 ? -27.619 -19.448 8.502 1.00 91.69 387 ASP A C 1
ATOM 3193 O O . ASP A 1 387 ? -27.606 -19.981 9.617 1.00 91.69 387 ASP A O 1
ATOM 3197 N N . HIS A 1 388 ? -27.229 -18.183 8.343 1.00 88.94 388 HIS A N 1
ATOM 3198 C CA . HIS A 1 388 ? -26.685 -17.367 9.427 1.00 88.94 388 HIS A CA 1
ATOM 3199 C C . HIS A 1 388 ? -27.599 -17.248 10.657 1.00 88.94 388 HIS A C 1
ATOM 3201 O O . HIS A 1 388 ? -27.113 -16.913 11.743 1.00 88.94 388 HIS A O 1
ATOM 3207 N N . LYS A 1 389 ? -28.915 -17.486 10.548 1.00 86.81 389 LYS A N 1
ATOM 3208 C CA . LYS A 1 389 ? -29.819 -17.445 11.712 1.00 86.81 389 LYS A CA 1
ATOM 3209 C C . LYS A 1 389 ? -29.706 -18.704 12.565 1.00 86.81 389 LYS A C 1
ATOM 3211 O O . LYS A 1 389 ? -29.917 -18.613 13.777 1.00 86.81 389 LYS A O 1
ATOM 3216 N N . ARG A 1 390 ? -29.395 -19.843 11.946 1.00 91.75 390 ARG A N 1
ATOM 3217 C CA . ARG A 1 390 ? -29.325 -21.155 12.599 1.00 91.75 390 ARG A CA 1
ATOM 3218 C C . ARG A 1 390 ? -27.898 -21.578 12.923 1.00 91.75 390 ARG A C 1
ATOM 3220 O O . ARG A 1 390 ? -27.675 -22.117 14.000 1.00 91.75 390 ARG A O 1
ATOM 3227 N N . GLU A 1 391 ? -26.960 -21.313 12.023 1.00 94.81 391 GLU A N 1
ATOM 3228 C CA . GLU A 1 391 ? -25.595 -21.842 12.094 1.00 94.81 391 GLU A CA 1
ATOM 3229 C C . GLU A 1 391 ? -24.626 -20.921 12.835 1.00 94.81 391 GLU A C 1
ATOM 3231 O O . GLU A 1 391 ? -23.666 -21.389 13.442 1.00 94.81 391 GLU A O 1
ATOM 3236 N N . LEU A 1 392 ? -24.893 -19.611 12.845 1.00 96.00 392 LEU A N 1
ATOM 3237 C CA . LEU A 1 392 ? -24.134 -18.668 13.662 1.00 96.00 392 LEU A CA 1
ATOM 3238 C C . LEU A 1 392 ? -24.823 -18.418 15.001 1.00 96.00 392 LEU A C 1
ATOM 3240 O O . LEU A 1 392 ? -26.048 -18.294 15.105 1.00 96.00 392 LEU A O 1
ATOM 3244 N N . THR A 1 393 ? -24.027 -18.246 16.048 1.00 96.12 393 THR A N 1
ATOM 3245 C CA . THR A 1 393 ? -24.529 -17.758 17.333 1.00 96.12 393 THR A CA 1
ATOM 3246 C C . THR A 1 393 ? -24.915 -16.272 17.241 1.00 96.12 393 THR A C 1
ATOM 3248 O O . THR A 1 393 ? -24.397 -15.527 16.402 1.00 96.12 393 THR A O 1
ATOM 3251 N N . PRO A 1 394 ? -25.788 -15.766 18.137 1.00 94.88 394 PRO A N 1
ATOM 3252 C CA . PRO A 1 394 ? -26.096 -14.336 18.196 1.00 94.88 394 PRO A CA 1
ATOM 3253 C C . PRO A 1 394 ? -24.858 -13.442 18.372 1.00 94.88 394 PRO A C 1
ATOM 3255 O O . PRO A 1 394 ? -24.805 -12.353 17.805 1.00 94.88 394 PRO A O 1
ATOM 3258 N N . GLN A 1 395 ? -23.854 -13.903 19.127 1.00 92.69 395 GLN A N 1
ATOM 3259 C CA . GLN A 1 395 ? -22.604 -13.167 19.338 1.00 92.69 395 GLN A CA 1
ATOM 3260 C C . GLN A 1 395 ? -21.742 -13.118 18.071 1.00 92.69 395 GLN A C 1
ATOM 3262 O O . GLN A 1 395 ? -21.125 -12.091 17.795 1.00 92.69 395 GLN A O 1
ATOM 3267 N N . GLU A 1 396 ? -21.713 -14.199 17.287 1.00 95.31 396 GLU A N 1
ATOM 3268 C CA . GLU A 1 396 ? -20.987 -14.245 16.014 1.00 95.31 396 GLU A CA 1
ATOM 3269 C C . GLU A 1 396 ? -21.602 -13.326 14.968 1.00 95.31 396 GLU A C 1
ATOM 3271 O O . GLU A 1 396 ? -20.871 -12.587 14.314 1.00 95.31 396 GLU A O 1
ATOM 3276 N N . ARG A 1 397 ? -22.936 -13.300 14.873 1.00 94.62 397 ARG A N 1
ATOM 3277 C CA . ARG A 1 397 ? -23.631 -12.331 14.019 1.00 94.62 397 ARG A CA 1
ATOM 3278 C C . ARG A 1 397 ? -23.320 -10.898 14.432 1.00 94.62 397 ARG A C 1
ATOM 3280 O O . ARG A 1 397 ? -23.006 -10.079 13.581 1.00 94.62 397 ARG A O 1
ATOM 3287 N N . LEU A 1 398 ? -23.366 -10.603 15.733 1.00 92.19 398 LEU A N 1
ATOM 3288 C CA . LEU A 1 398 ? -23.120 -9.254 16.239 1.00 92.19 398 LEU A CA 1
ATOM 3289 C C . LEU A 1 398 ? -21.688 -8.775 15.957 1.00 92.19 398 LEU A C 1
ATOM 3291 O O . LEU A 1 398 ? -21.510 -7.629 15.562 1.00 92.19 398 LEU A O 1
ATOM 3295 N N . ARG A 1 399 ? -20.670 -9.635 16.123 1.00 92.25 399 ARG A N 1
ATOM 3296 C CA . ARG A 1 399 ? -19.270 -9.267 15.819 1.00 92.25 399 ARG A CA 1
ATOM 3297 C C . ARG A 1 399 ? -18.968 -9.155 14.321 1.00 92.25 399 ARG A C 1
ATOM 3299 O O . ARG A 1 399 ? -17.876 -8.713 13.988 1.00 92.25 399 ARG A O 1
ATOM 3306 N N . ASN A 1 400 ? -19.880 -9.607 13.456 1.00 94.62 400 ASN A N 1
ATOM 3307 C CA . ASN A 1 400 ? -19.750 -9.515 12.003 1.00 94.62 400 ASN A CA 1
ATOM 3308 C C . ASN A 1 400 ? -20.404 -8.248 11.424 1.00 94.62 400 ASN A C 1
ATOM 3310 O O . ASN A 1 400 ? -20.370 -8.038 10.217 1.00 94.62 400 ASN A O 1
ATOM 3314 N N . LEU A 1 401 ? -21.036 -7.419 12.256 1.00 92.56 401 LEU A N 1
ATOM 3315 C CA . LEU A 1 401 ? -21.577 -6.138 11.818 1.00 92.56 401 LEU A CA 1
ATOM 3316 C C . LEU A 1 401 ? -20.490 -5.057 11.865 1.00 92.56 401 LEU A C 1
ATOM 3318 O O . LEU A 1 401 ? -19.644 -5.101 12.765 1.00 92.56 401 LEU A O 1
ATOM 3322 N N . PRO A 1 402 ? -20.529 -4.072 10.950 1.00 91.31 402 PRO A N 1
ATOM 3323 C CA . PRO A 1 402 ? -19.675 -2.901 11.051 1.00 91.31 402 PRO A CA 1
ATOM 3324 C C . PRO A 1 402 ? -19.989 -2.121 12.334 1.00 91.31 402 PRO A C 1
ATOM 3326 O O . PRO A 1 402 ? -21.140 -1.997 12.766 1.00 91.31 402 PRO A O 1
ATOM 3329 N N . GLY A 1 403 ? -18.930 -1.618 12.948 1.00 90.69 403 GLY A N 1
ATOM 3330 C CA . GLY A 1 403 ? -18.943 -0.818 14.158 1.00 90.69 403 GLY A CA 1
ATOM 3331 C C . GLY A 1 403 ? -19.065 0.674 13.886 1.00 90.69 403 GLY A C 1
ATOM 3332 O O . GLY A 1 403 ? -19.336 1.124 12.774 1.00 90.69 403 GLY A O 1
ATOM 3333 N N . ARG A 1 404 ? -18.839 1.461 14.938 1.00 92.44 404 ARG A N 1
ATOM 3334 C CA . ARG A 1 404 ? -18.788 2.924 14.871 1.00 92.44 404 ARG A CA 1
ATOM 3335 C C . ARG A 1 404 ? -17.683 3.461 15.762 1.00 92.44 404 ARG A C 1
ATOM 3337 O O . ARG A 1 404 ? -17.311 2.832 16.750 1.00 92.44 404 ARG A O 1
ATOM 3344 N N . GLU A 1 405 ? -17.209 4.651 15.434 1.00 95.38 405 GLU A N 1
ATOM 3345 C CA . GLU A 1 405 ? -16.258 5.367 16.275 1.00 95.38 405 GLU A CA 1
ATOM 3346 C C . GLU A 1 405 ? -16.911 5.786 17.598 1.00 95.38 405 GLU A C 1
ATOM 3348 O O . GLU A 1 405 ? -18.109 6.084 17.672 1.00 95.38 405 GLU A O 1
ATOM 3353 N N . HIS A 1 406 ? -16.109 5.814 18.657 1.00 95.06 406 HIS A N 1
ATOM 3354 C CA . HIS A 1 406 ? -16.516 6.291 19.972 1.00 95.06 406 HIS A CA 1
ATOM 3355 C C . HIS A 1 406 ? -15.776 7.589 20.291 1.00 95.06 406 HIS A C 1
ATOM 3357 O O . HIS A 1 406 ? -14.548 7.611 20.271 1.00 95.06 406 HIS A O 1
ATOM 3363 N N . SER A 1 407 ? -16.516 8.651 20.609 1.00 94.56 407 SER A N 1
ATOM 3364 C CA . SER A 1 407 ? -15.963 9.943 21.027 1.00 94.56 407 SER A CA 1
ATOM 3365 C C . SER A 1 407 ? -16.155 10.129 22.531 1.00 94.56 407 SER A C 1
ATOM 3367 O O . SER A 1 407 ? -17.239 9.867 23.058 1.00 94.56 407 SER A O 1
ATOM 3369 N N . PHE A 1 408 ? -15.105 10.574 23.213 1.00 94.19 408 PHE A N 1
ATOM 3370 C CA . PHE A 1 408 ? -15.072 10.811 24.650 1.00 94.19 408 PHE A CA 1
ATOM 3371 C C . PHE A 1 408 ? -14.582 12.232 24.910 1.00 94.19 408 PHE A C 1
ATOM 3373 O O . PHE A 1 408 ? -13.547 12.648 24.388 1.00 94.19 408 PHE A O 1
ATOM 3380 N N . VAL A 1 409 ? -15.311 12.962 25.750 1.00 89.94 409 VAL A N 1
ATOM 3381 C CA . VAL A 1 409 ? -14.940 14.307 26.196 1.00 89.94 409 VAL A CA 1
ATOM 3382 C C . VAL A 1 409 ? -14.875 14.285 27.724 1.00 89.94 409 VAL A C 1
ATOM 3384 O O . VAL A 1 409 ? -15.889 13.996 28.363 1.00 89.94 409 VAL A O 1
ATOM 3387 N N . PRO A 1 410 ? -13.699 14.521 28.331 1.00 86.56 410 PRO A N 1
ATOM 3388 C CA . PRO A 1 410 ? -13.557 14.599 29.778 1.00 86.56 410 PRO A CA 1
ATOM 3389 C C . PRO A 1 410 ? -14.391 15.744 30.360 1.00 86.56 410 PRO A C 1
ATOM 3391 O O . PRO A 1 410 ? -14.354 16.863 29.853 1.00 86.56 410 PRO A O 1
ATOM 3394 N N . ASP A 1 411 ? -15.095 15.490 31.463 1.00 79.31 411 ASP A N 1
ATOM 3395 C CA . ASP A 1 411 ? -15.816 16.544 32.175 1.00 79.31 411 ASP A CA 1
ATOM 3396 C C . ASP A 1 411 ? -14.831 17.377 33.015 1.00 79.31 411 ASP A C 1
ATOM 3398 O O . ASP A 1 411 ? -14.294 16.936 34.045 1.00 79.31 411 ASP A O 1
ATOM 3402 N N . SER A 1 412 ? -14.584 18.605 32.561 1.00 68.00 412 SER A N 1
ATOM 3403 C CA . SER A 1 412 ? -13.699 19.566 33.221 1.00 68.00 412 SER A CA 1
ATOM 3404 C C . SER A 1 412 ? -14.255 20.082 34.556 1.00 68.00 412 SER A C 1
ATOM 3406 O O . SER A 1 412 ? -13.494 20.631 35.350 1.00 68.00 412 SER A O 1
ATOM 3408 N N . SER A 1 413 ? -15.542 19.861 34.854 1.00 62.84 413 SER A N 1
ATOM 3409 C CA . SER A 1 413 ? -16.232 20.413 36.027 1.00 62.84 413 SER A CA 1
ATOM 3410 C C . SER A 1 413 ? -16.433 19.428 37.193 1.00 62.84 413 SER A C 1
ATOM 3412 O O . SER A 1 413 ? -16.673 19.841 38.325 1.00 62.84 413 SER A O 1
ATOM 3414 N N . ALA A 1 414 ? -16.307 18.119 36.958 1.00 56.12 414 ALA A N 1
ATOM 3415 C CA . ALA A 1 414 ? -16.967 17.122 37.808 1.00 56.12 414 ALA A CA 1
ATOM 3416 C C . ALA A 1 414 ? -16.261 16.533 39.058 1.00 56.12 414 ALA A C 1
ATOM 3418 O O . ALA A 1 414 ? -16.797 15.573 39.552 1.00 56.12 414 ALA A O 1
ATOM 3419 N N . ALA A 1 415 ? -15.121 16.964 39.611 1.00 57.25 415 ALA A N 1
ATOM 3420 C CA . ALA A 1 415 ? -14.376 16.233 40.687 1.00 57.25 415 ALA A CA 1
ATOM 3421 C C . ALA A 1 415 ? -14.063 14.714 40.425 1.00 57.25 415 ALA A C 1
ATOM 3423 O O . ALA A 1 415 ? -14.753 14.023 39.676 1.00 57.25 415 ALA A O 1
ATOM 3424 N N . PRO A 1 416 ? -12.963 14.135 40.932 1.00 60.00 416 PRO A N 1
ATOM 3425 C CA . PRO A 1 416 ? -12.666 12.706 40.741 1.00 60.00 416 PRO A CA 1
ATOM 3426 C C . PRO A 1 416 ? -13.710 11.797 41.421 1.00 60.00 416 PRO A C 1
ATOM 3428 O O . PRO A 1 416 ? -14.097 12.051 42.563 1.00 60.00 416 PRO A O 1
ATOM 3431 N N . GLU A 1 417 ? -14.129 10.693 40.786 1.00 57.78 417 GLU A N 1
ATOM 3432 C CA . GLU A 1 417 ? -15.052 9.718 41.412 1.00 57.78 417 GLU A CA 1
ATOM 3433 C C . GLU A 1 417 ? -14.468 9.114 42.711 1.00 57.78 417 GLU A C 1
ATOM 3435 O O . GLU A 1 417 ? -15.213 8.775 43.636 1.00 57.78 417 GLU A O 1
ATOM 3440 N N . GLU A 1 418 ? -13.137 9.036 42.838 1.00 53.56 418 GLU A N 1
ATOM 3441 C CA . GLU A 1 418 ? -12.466 8.639 44.086 1.00 53.56 418 GLU A CA 1
ATOM 3442 C C . GLU A 1 418 ? -12.657 9.642 45.239 1.00 53.56 418 GLU A C 1
ATOM 3444 O O . GLU A 1 418 ? -12.679 9.230 46.401 1.00 53.56 418 GLU A O 1
ATOM 3449 N N . GLU A 1 419 ? -12.838 10.937 44.956 1.00 51.75 419 GLU A N 1
ATOM 3450 C CA . GLU A 1 419 ? -13.166 11.945 45.974 1.00 51.75 419 GLU A CA 1
ATOM 3451 C C . GLU A 1 419 ? -14.655 11.925 46.330 1.00 51.75 419 GLU A C 1
ATOM 3453 O O . GLU A 1 419 ? -15.000 12.065 47.503 1.00 51.75 419 GLU A O 1
ATOM 3458 N N . GLN A 1 420 ? -15.534 11.648 45.363 1.00 50.12 420 GLN A N 1
ATOM 3459 C CA . GLN A 1 420 ? -16.972 11.500 45.615 1.00 50.12 420 GLN A CA 1
ATOM 3460 C C . GLN A 1 420 ? -17.292 10.258 46.462 1.00 50.12 420 GLN A C 1
ATOM 3462 O O . GLN A 1 420 ? -18.140 10.318 47.349 1.00 50.12 420 GLN A O 1
ATOM 3467 N N . ARG A 1 421 ? -16.566 9.143 46.271 1.00 52.94 421 ARG A N 1
ATOM 3468 C CA . ARG A 1 421 ? -16.694 7.958 47.143 1.00 52.94 421 ARG A CA 1
ATOM 3469 C C . ARG A 1 421 ? -16.177 8.195 48.563 1.00 52.94 421 ARG A C 1
ATOM 3471 O O . ARG A 1 421 ? -16.701 7.592 49.498 1.00 52.94 421 ARG A O 1
ATOM 3478 N N . LYS A 1 422 ? -15.171 9.059 48.744 1.00 50.38 422 LYS A N 1
ATOM 3479 C CA . LYS A 1 422 ? -14.657 9.443 50.073 1.00 50.38 422 LYS A CA 1
ATOM 3480 C C . LYS A 1 422 ? -15.570 10.450 50.780 1.00 50.38 422 LYS A C 1
ATOM 3482 O O . LYS A 1 422 ? -15.726 10.354 51.997 1.00 50.38 422 LYS A O 1
ATOM 3487 N N . SER A 1 423 ? -16.214 11.358 50.044 1.00 48.69 423 SER A N 1
ATOM 3488 C CA . SER A 1 423 ? -17.185 12.303 50.612 1.00 48.69 423 SER A CA 1
ATOM 3489 C C . SER A 1 423 ? -18.523 11.645 50.972 1.00 48.69 423 SER A C 1
ATOM 3491 O O . SER A 1 423 ? -19.127 12.032 51.964 1.00 48.69 423 SER A O 1
ATOM 3493 N N . SER A 1 424 ? -18.945 10.592 50.259 1.00 49.50 424 SER A N 1
ATOM 3494 C CA . SER A 1 424 ? -20.134 9.794 50.613 1.00 49.50 424 SER A CA 1
ATOM 3495 C C . SER A 1 424 ? -19.906 8.772 51.738 1.00 49.50 424 SER A C 1
ATOM 3497 O O . SER A 1 424 ? -20.854 8.130 52.181 1.00 49.50 424 SER A O 1
ATOM 3499 N N . ALA A 1 425 ? -18.653 8.570 52.161 1.00 48.41 425 ALA A N 1
ATOM 3500 C CA . ALA A 1 425 ? -18.257 7.606 53.193 1.00 48.41 425 ALA A CA 1
ATOM 3501 C C . ALA A 1 425 ? -17.826 8.266 54.519 1.00 48.41 425 ALA A C 1
ATOM 3503 O O . ALA A 1 425 ? -17.311 7.578 55.401 1.00 48.41 425 ALA A O 1
ATOM 3504 N N . SER A 1 426 ? -18.028 9.578 54.670 1.00 38.12 426 SER A N 1
ATOM 3505 C CA . SER A 1 426 ? -17.821 10.286 55.938 1.00 38.12 426 SER A CA 1
ATOM 3506 C C . SER A 1 426 ? -19.189 10.563 56.586 1.00 38.12 426 SER A C 1
ATOM 3508 O O . SER A 1 426 ? -20.052 11.099 55.891 1.00 38.12 426 SER A O 1
ATOM 3510 N N . PRO A 1 427 ? -19.418 10.135 57.845 1.00 42.34 427 PRO A N 1
ATOM 3511 C CA . PRO A 1 427 ? -20.727 10.168 58.506 1.00 42.34 427 PRO A CA 1
ATOM 3512 C C . PRO A 1 427 ? -21.231 11.570 58.855 1.00 42.34 427 PRO A C 1
ATOM 3514 O O . PRO A 1 427 ? -20.389 12.464 59.109 1.00 42.34 427 PRO A O 1
#